Protein AF-A0A936JG83-F1 (afdb_monomer)

pLDDT: mean 91.82, std 13.06, range [32.91, 98.88]

Secondary structure (DSSP, 8-state):
--HHHHHHHHHHHHHHHHHHHSS------------GGGTGGGGTT-BPPPHHHHHHH-EEEEEEE-HHHH-SEEEEEEETTEEEEEESSTTEEEEEEEEEETTEEEEEEEEEESSSS-EEEEEEEE-GGGTHHHHHTT---SS-EEEEEE--SSS---EEEEEEEEEPPP----GGGTT--EEEEGGGT--GGGT-SS-TT-HHHHHHGGGGT-SEEEEEEEE-TT--EEE-SSSEE-TTTEE-TT--EEGGGS-HHHHHHH-EETTSPPPPBHHHHHHHHHHH----EEEEEE--GGGHHHHHHHHHHHHHHHHHHHHTTSS---EEEEEE-SHHHHHHHHHSTTGGGS-EEE-S-HHHHHHTT-SEE--BGGG---HHHHHHHHHTT-EEEEB----HHHHHHHHHH---SEEEES-HHHHHHHHHT--

Solvent-accessible surface area (backbone atoms only — not comparable to full-atom values): 22149 Å² total; per-residue (Å²): 133,55,76,68,56,54,52,53,52,50,53,52,51,50,51,53,51,51,51,53,64,69,60,65,64,77,68,73,77,71,70,80,67,55,56,45,72,77,45,48,67,78,53,66,87,42,43,83,64,57,74,71,29,54,59,70,65,37,17,32,25,39,36,79,36,46,36,94,68,34,27,62,39,35,33,35,43,70,40,87,71,30,44,20,36,22,27,67,27,74,51,22,33,28,50,23,46,54,22,28,46,91,55,27,37,34,33,32,28,34,35,36,29,57,84,52,93,54,50,9,25,31,39,37,35,23,41,40,93,30,23,26,48,36,25,77,70,67,37,83,49,96,55,44,38,40,39,41,21,32,41,48,42,87,54,84,42,74,48,57,33,31,36,34,65,73,46,72,54,47,77,55,91,38,79,95,52,73,31,56,69,40,32,22,8,30,33,14,41,23,50,52,90,50,53,55,92,41,29,50,37,25,60,65,19,45,57,43,18,43,55,38,50,17,40,20,30,28,39,29,36,37,47,22,54,77,63,51,52,26,35,44,79,65,66,46,53,47,80,77,55,32,49,43,101,83,65,72,49,47,50,47,76,35,40,62,71,52,48,67,73,63,38,24,28,61,66,69,44,60,74,33,40,48,65,57,40,52,49,42,46,65,76,61,47,86,48,34,35,38,38,38,41,52,75,48,50,88,46,45,70,60,47,52,57,51,49,52,55,52,47,53,51,40,50,56,36,31,78,69,72,74,45,70,74,58,46,65,22,49,33,26,73,45,71,63,34,40,51,48,43,64,68,39,90,62,33,84,82,49,55,24,32,20,37,78,44,70,70,56,15,58,74,53,64,25,50,21,38,35,42,54,50,92,75,53,73,51,58,67,61,50,52,54,40,43,75,71,76,30,45,32,35,35,29,79,53,64,52,67,69,59,45,52,46,46,68,74,76,31,84,59,42,26,43,31,11,52,44,23,42,50,52,38,30,62,56,35,71,47,130

Mean predicted aligned error: 6.53 Å

Radius of gyration: 24.23 Å; Cα contacts (8 Å, |Δi|>4): 981; chains: 1; bounding box: 72×71×59 Å

Nearest PDB structures (foldseek):
  3l12-assembly1_A  TM=7.143E-01  e=7.482E-14  Ruegeria pomeroyi
  7wwc-assembly1_A  TM=7.602E-01  e=5.678E-12  Pedobacter sp.
  1zcc-assembly1_D  TM=7.460E-01  e=8.273E-10  Agrobacterium fabrum str. C58
  1zcc-assembly1_C  TM=7.412E-01  e=2.709E-09  Agrobacterium fabrum str. C58
  1zcc-assembly1_B  TM=7.829E-01  e=7.878E-09  Agrobacterium fabrum str. C58

Sequence (431 aa):
MTINQLRSCIFILTILLISWQLGACNSELRIIVPNTEIVAPALKGTSAIPNISRKLIEGVYAVQQGKARFGDTVILKHDRESLSIFCQKNSTYMVLRSGMKDSSILYAGYWRNAQSPQTGLCTLEIRNKDGAGDILQTIRPQTLTIRGAVGGSEVQPNEPLILEYVRPLFERKRERTDGKFWIIAHRGGGRNSDRLPFSENSTELIKFAGKLGANGVEIDIRLTKDGIPVLYHDENLNSRLVDGEYMVGAIGNYTFAQLQVLCRLKNGERIPTLDDALRTIVDSTNLTSVWLDIKEPAAIEKIIAMQKTYIERAQLLQAAGKRDTLEIFSGLATDEIYQAFVAHPEHLQIPSICELSISQTQKANSKVFAPRWTLGSLQNEVNSLHSENRRAFVWTLDQPEFIVQFLNEGNYDGILTNYPTVVAYNYYIRR

Foldseek 3Di:
DDPVVVVVVVVVVVVVVVVVVVVPPVPVVALDAFPQVQVVVQCPPFAQQDPLLQLLVFAKKAKPFPCVPFNGIWTWDDWRQWIKIFGPPQRKIWIWGWGDDDLKIKTWGKMDRQQDSFIWIWIKMWHNVQCSNQSSVSHNDPWHKIWTFIDHRHHDGDRIIIITHDGHFDFADDPLQNSAFFLEEEQLAAALVSSDLDHRVFLVSVLCNVSLVGQHYEFEWDAALVGFIWTDDDQWDDPRFKDAPPGIGGNNVHDLVCQQPRIATPNRHGGGTPLSNLCSCQQRGQRAEYEYHYPDLSCQVVCQVSQVVSQVSSVVCVVVVNYDHHAYAYEAEDPSNLVSLQPDPCQCVHEHEYADDLVSCVSSVHQEYEYECVVPQCAVSQVVCVVVSHAYEYDDDEDLVVLLVCLVPHPHRYHYYSNSSSNSGSNGPDD

Structure (mmCIF, N/CA/C/O backbone):
data_AF-A0A936JG83-F1
#
_entry.id   AF-A0A936JG83-F1
#
loop_
_atom_site.group_PDB
_atom_site.id
_atom_site.type_symbol
_atom_site.label_atom_id
_atom_site.label_alt_id
_atom_site.label_comp_id
_atom_site.label_asym_id
_atom_site.label_entity_id
_atom_site.label_seq_id
_atom_site.pdbx_PDB_ins_code
_atom_site.Cartn_x
_atom_site.Cartn_y
_atom_site.Cartn_z
_atom_site.occupancy
_atom_site.B_iso_or_equiv
_atom_site.auth_seq_id
_atom_site.auth_comp_id
_atom_site.auth_asym_id
_atom_site.auth_atom_id
_atom_site.pdbx_PDB_model_num
ATOM 1 N N . MET A 1 1 ? 38.884 51.590 17.865 1.00 53.59 1 MET A N 1
ATOM 2 C CA . MET A 1 1 ? 39.107 50.135 17.999 1.00 53.59 1 MET A CA 1
ATOM 3 C C . MET A 1 1 ? 40.436 49.824 17.327 1.00 53.59 1 MET A C 1
ATOM 5 O O . MET A 1 1 ? 40.598 50.167 16.162 1.00 53.59 1 MET A O 1
ATOM 9 N N . THR A 1 2 ? 41.435 49.342 18.066 1.00 62.59 2 THR A N 1
ATOM 10 C CA . THR A 1 2 ? 42.789 49.116 17.520 1.00 62.59 2 THR A CA 1
ATOM 11 C C . THR A 1 2 ? 42.801 47.894 16.593 1.00 62.59 2 THR A C 1
ATOM 13 O O . THR A 1 2 ? 41.982 46.990 16.753 1.00 62.59 2 THR A O 1
ATOM 16 N N . ILE A 1 3 ? 43.733 47.826 15.634 1.00 62.44 3 ILE A N 1
ATOM 17 C CA . ILE A 1 3 ? 43.877 46.687 14.696 1.00 62.44 3 ILE A CA 1
ATOM 18 C C . ILE A 1 3 ? 43.966 45.335 15.440 1.00 62.44 3 ILE A C 1
ATOM 20 O O . ILE A 1 3 ? 43.459 44.320 14.963 1.00 62.44 3 ILE A O 1
ATOM 24 N N . ASN A 1 4 ? 44.515 45.333 16.659 1.00 57.34 4 ASN A N 1
ATOM 25 C CA . ASN A 1 4 ? 44.577 44.151 17.520 1.00 57.34 4 ASN A CA 1
ATOM 26 C C . ASN A 1 4 ? 43.213 43.742 18.113 1.00 57.34 4 ASN A C 1
ATOM 28 O O . ASN A 1 4 ? 42.962 42.551 18.267 1.00 57.34 4 ASN A O 1
ATOM 32 N N . GLN A 1 5 ? 42.298 44.682 18.377 1.00 51.31 5 GLN A N 1
ATOM 33 C CA . GLN A 1 5 ? 40.933 44.363 18.826 1.00 51.31 5 GLN A CA 1
ATOM 34 C C . GLN A 1 5 ? 40.072 43.767 17.701 1.00 51.31 5 GLN A C 1
ATOM 36 O O . GLN A 1 5 ? 39.230 42.910 17.969 1.00 51.31 5 GLN A O 1
ATOM 41 N N . LEU A 1 6 ? 40.312 44.163 16.444 1.00 51.72 6 LEU A N 1
ATOM 42 C CA . LEU A 1 6 ? 39.628 43.583 15.282 1.00 51.72 6 LEU A CA 1
ATOM 43 C C . LEU A 1 6 ? 40.066 42.130 15.033 1.00 51.72 6 LEU A C 1
ATOM 45 O O . LEU A 1 6 ? 39.228 41.273 14.764 1.00 51.72 6 LEU A O 1
ATOM 49 N N . ARG A 1 7 ? 41.366 41.832 15.185 1.00 54.69 7 ARG A N 1
ATOM 50 C CA . ARG A 1 7 ? 41.908 40.468 15.036 1.00 54.69 7 ARG A CA 1
ATOM 51 C C . ARG A 1 7 ? 41.376 39.506 16.098 1.00 54.69 7 ARG A C 1
ATOM 53 O O . ARG A 1 7 ? 41.006 38.391 15.745 1.00 54.69 7 ARG A O 1
ATOM 60 N N . SER A 1 8 ? 41.255 39.941 17.353 1.00 53.59 8 SER A N 1
ATOM 61 C CA . SER A 1 8 ? 40.660 39.113 18.412 1.00 53.59 8 SER A CA 1
ATOM 62 C C . SER A 1 8 ? 39.158 38.886 18.217 1.00 53.59 8 SER A C 1
ATOM 64 O O . SER A 1 8 ? 38.685 37.780 18.462 1.00 53.59 8 SER A O 1
ATOM 66 N N . CYS A 1 9 ? 38.407 39.876 17.715 1.00 53.09 9 CYS A N 1
ATOM 67 C CA . CYS A 1 9 ? 36.986 39.686 17.395 1.00 53.09 9 CYS A CA 1
ATOM 68 C C . CYS A 1 9 ? 36.783 38.715 16.226 1.00 53.09 9 CYS A C 1
ATOM 70 O O . CYS A 1 9 ? 35.913 37.854 16.306 1.00 53.09 9 CYS A O 1
ATOM 72 N N . ILE A 1 10 ? 37.608 38.804 15.175 1.00 56.84 10 ILE A N 1
ATOM 73 C CA . ILE A 1 10 ? 37.551 37.880 14.034 1.00 56.84 10 ILE A CA 1
ATOM 74 C C . ILE A 1 10 ? 37.914 36.461 14.483 1.00 56.84 10 ILE A C 1
ATOM 76 O O . ILE A 1 10 ? 37.202 35.532 14.138 1.00 56.84 10 ILE A O 1
ATOM 80 N N . PHE A 1 11 ? 38.943 36.277 15.317 1.00 54.94 11 PHE A N 1
ATOM 81 C CA . PHE A 1 11 ? 39.332 34.947 15.802 1.00 54.94 11 PHE A CA 1
ATOM 82 C C . PHE A 1 11 ? 38.249 34.294 16.682 1.00 54.94 11 PHE A C 1
ATOM 84 O O . PHE A 1 11 ? 37.985 33.100 16.553 1.00 54.94 11 PHE A O 1
ATOM 91 N N . ILE A 1 12 ? 37.564 35.080 17.522 1.00 55.00 12 ILE A N 1
ATOM 92 C CA . ILE A 1 12 ? 36.442 34.607 18.350 1.00 55.00 12 ILE A CA 1
ATOM 93 C C . ILE A 1 12 ? 35.213 34.278 17.484 1.00 55.00 12 ILE A C 1
ATOM 95 O O . ILE A 1 12 ? 34.578 33.250 17.712 1.00 55.00 12 ILE A O 1
ATOM 99 N N . LEU A 1 13 ? 34.912 35.081 16.455 1.00 51.62 13 LEU A N 1
ATOM 100 C CA . LEU A 1 13 ? 33.844 34.788 15.489 1.00 51.62 13 LEU A CA 1
ATOM 101 C C . LEU A 1 13 ? 34.139 33.532 14.661 1.00 51.62 13 LEU A C 1
ATOM 103 O O . LEU A 1 13 ? 33.230 32.736 14.449 1.00 51.62 13 LEU A O 1
ATOM 107 N N . THR A 1 14 ? 35.389 33.299 14.250 1.00 53.47 14 THR A N 1
ATOM 108 C CA . THR A 1 14 ? 35.771 32.085 13.511 1.00 53.47 14 THR A CA 1
ATOM 109 C C . THR A 1 14 ? 35.693 30.837 14.394 1.00 53.47 14 THR A C 1
ATOM 111 O O . THR A 1 14 ? 35.227 29.803 13.930 1.00 53.47 14 THR A O 1
ATOM 114 N N . ILE A 1 15 ? 36.056 30.920 15.681 1.00 52.28 15 ILE A N 1
ATOM 115 C CA . ILE A 1 15 ? 35.892 29.803 16.633 1.00 52.28 15 ILE A CA 1
ATOM 116 C C . ILE A 1 15 ? 34.407 29.535 16.936 1.00 52.28 15 ILE A C 1
ATOM 118 O O . ILE A 1 15 ? 34.018 28.375 17.053 1.00 52.28 15 ILE A O 1
ATOM 122 N N . LEU A 1 16 ? 33.562 30.571 17.003 1.00 45.69 16 LEU A N 1
ATOM 123 C CA . LEU A 1 16 ? 32.102 30.433 17.139 1.00 45.69 16 LEU A CA 1
ATOM 124 C C . LEU A 1 16 ? 31.430 29.864 15.876 1.00 45.69 16 LEU A C 1
ATOM 126 O O . LEU A 1 16 ? 30.492 29.081 15.984 1.00 45.69 16 LEU A O 1
ATOM 130 N N . LEU A 1 17 ? 31.929 30.196 14.682 1.00 44.66 17 LEU A N 1
ATOM 131 C CA . LEU A 1 17 ? 31.465 29.619 13.413 1.00 44.66 17 LEU A CA 1
ATOM 132 C C . LEU A 1 17 ? 31.920 28.162 13.235 1.00 44.66 17 LEU A C 1
ATOM 134 O O . LEU A 1 17 ? 31.141 27.340 12.760 1.00 44.66 17 LEU A O 1
ATOM 138 N N . ILE A 1 18 ? 33.135 27.814 13.670 1.00 44.34 18 ILE A N 1
ATOM 139 C CA . ILE A 1 18 ? 33.631 26.428 13.661 1.00 44.34 18 ILE A CA 1
ATOM 140 C C . ILE A 1 18 ? 32.909 25.583 14.725 1.00 44.34 18 ILE A C 1
ATOM 142 O O . ILE A 1 18 ? 32.588 24.425 14.464 1.00 44.34 18 ILE A O 1
ATOM 146 N N . SER A 1 19 ? 32.561 26.147 15.887 1.00 40.59 19 SER A N 1
ATOM 147 C CA . SER A 1 19 ? 31.765 25.436 16.900 1.00 40.59 19 SER A CA 1
ATOM 148 C C . SER A 1 19 ? 30.282 25.304 16.526 1.00 40.59 19 SER A C 1
ATOM 150 O O . SER A 1 19 ? 29.659 24.314 16.902 1.00 40.59 19 SER A O 1
ATOM 152 N N . TRP A 1 20 ? 29.730 26.210 15.709 1.00 35.38 20 TRP A N 1
ATOM 153 C CA . TRP A 1 20 ? 28.420 26.020 15.068 1.00 35.38 20 TRP A CA 1
ATOM 154 C C . TRP A 1 20 ? 28.446 24.979 13.939 1.00 35.38 20 TRP A C 1
ATOM 156 O O . TRP A 1 20 ? 27.469 24.251 13.775 1.00 35.38 20 TRP A O 1
ATOM 166 N N . GLN A 1 21 ? 29.556 24.832 13.206 1.00 35.91 21 GLN A N 1
ATOM 167 C CA . GLN A 1 21 ? 29.695 23.770 12.198 1.00 35.91 21 GLN A CA 1
ATOM 168 C C . GLN A 1 21 ? 29.988 22.384 12.793 1.00 35.91 21 GLN A C 1
ATOM 170 O O . GLN A 1 21 ? 29.623 21.381 12.187 1.00 35.91 21 GLN A O 1
ATOM 175 N N . LEU A 1 22 ? 30.558 22.308 13.999 1.00 37.19 22 LEU A N 1
ATOM 176 C CA . LEU A 1 22 ? 30.713 21.054 14.754 1.00 37.19 22 LEU A CA 1
ATOM 177 C C . LEU A 1 22 ? 29.496 20.730 15.646 1.00 37.19 22 LEU A C 1
ATOM 179 O O . LEU A 1 22 ? 29.412 19.640 16.205 1.00 37.19 22 LEU A O 1
ATOM 183 N N . GLY A 1 23 ? 28.544 21.665 15.758 1.00 32.91 23 GLY A N 1
ATOM 184 C CA . GLY A 1 23 ? 27.269 21.523 16.468 1.00 32.91 23 GLY A CA 1
ATOM 185 C C . GLY A 1 23 ? 26.087 21.120 15.581 1.00 32.91 23 GLY A C 1
ATOM 186 O O . GLY A 1 23 ? 25.013 20.830 16.106 1.00 32.91 23 GLY A O 1
ATOM 187 N N . ALA A 1 24 ? 26.274 21.012 14.260 1.00 34.28 24 ALA A N 1
ATOM 188 C CA . ALA A 1 24 ? 25.393 20.228 13.397 1.00 34.28 24 ALA A CA 1
ATOM 189 C C . ALA A 1 24 ? 25.704 18.741 13.604 1.00 34.28 24 ALA A C 1
ATOM 191 O O . ALA A 1 24 ? 26.096 18.015 12.692 1.00 34.28 24 ALA A O 1
ATOM 192 N N . CYS A 1 25 ? 25.555 18.292 14.851 1.00 34.84 25 CYS A N 1
ATOM 193 C CA . CYS A 1 25 ? 25.372 16.891 15.136 1.00 34.84 25 CYS A CA 1
ATOM 194 C C . CYS A 1 25 ? 24.122 16.517 14.342 1.00 34.84 25 CYS A C 1
ATOM 196 O O . CYS A 1 25 ? 23.007 16.904 14.697 1.00 34.84 25 CYS A O 1
ATOM 198 N N . ASN A 1 26 ? 24.335 15.854 13.206 1.00 39.53 26 ASN A N 1
ATOM 199 C CA . ASN A 1 26 ? 23.333 15.066 12.523 1.00 39.53 26 ASN A CA 1
ATOM 200 C C . ASN A 1 26 ? 22.934 14.019 13.562 1.00 39.53 26 ASN A C 1
ATOM 202 O O . ASN A 1 26 ? 23.473 12.917 13.593 1.00 39.53 26 ASN A O 1
ATOM 206 N N . SER A 1 27 ? 22.077 14.398 14.512 1.00 39.75 27 SER A N 1
ATOM 207 C CA . SER A 1 27 ? 21.395 13.435 15.340 1.00 39.75 27 SER A CA 1
ATOM 208 C C . SER A 1 27 ? 20.646 12.613 14.317 1.00 39.75 27 SER A C 1
ATOM 210 O O . SER A 1 27 ? 19.670 13.097 13.736 1.00 39.75 27 SER A O 1
ATOM 212 N N . GLU A 1 28 ? 21.168 11.432 14.008 1.00 48.84 28 GLU A N 1
ATOM 213 C CA . GLU A 1 28 ? 20.408 10.390 13.360 1.00 48.84 28 GLU A CA 1
ATOM 214 C C . GLU A 1 28 ? 19.133 10.297 14.189 1.00 48.84 28 GLU A C 1
ATOM 216 O O . GLU A 1 28 ? 19.143 9.829 15.329 1.00 48.84 28 GLU A O 1
ATOM 221 N N . LEU A 1 29 ? 18.065 10.929 13.697 1.00 52.66 29 LEU A N 1
ATOM 222 C CA . LEU A 1 29 ? 16.796 11.012 14.395 1.00 52.66 29 LEU A CA 1
ATOM 223 C C . LEU A 1 29 ? 16.258 9.593 14.388 1.00 52.66 29 LEU A C 1
ATOM 225 O O . LEU A 1 29 ? 15.604 9.173 13.434 1.00 52.66 29 LEU A O 1
ATOM 229 N N . ARG A 1 30 ? 16.633 8.854 15.434 1.00 57.94 30 ARG A N 1
ATOM 230 C CA . ARG A 1 30 ? 16.362 7.437 15.607 1.00 57.94 30 ARG A CA 1
ATOM 231 C C . ARG A 1 30 ? 14.874 7.226 15.390 1.00 57.94 30 ARG A C 1
ATOM 233 O O . ARG A 1 30 ? 14.048 7.893 16.016 1.00 57.94 30 ARG A O 1
ATOM 240 N N . ILE A 1 31 ? 14.529 6.329 14.472 1.00 65.31 31 ILE A N 1
ATOM 241 C CA . ILE A 1 31 ? 13.140 5.935 14.272 1.00 65.31 31 ILE A CA 1
ATOM 242 C C . ILE A 1 31 ? 12.700 5.268 15.574 1.00 65.31 31 ILE A C 1
ATOM 244 O O . ILE A 1 31 ? 13.113 4.154 15.883 1.00 65.31 31 ILE A O 1
ATOM 248 N N . ILE A 1 32 ? 11.885 5.964 16.364 1.00 70.44 32 ILE A N 1
ATOM 249 C CA . ILE A 1 32 ? 11.224 5.346 17.508 1.00 70.44 32 ILE A CA 1
ATOM 250 C C . ILE A 1 32 ? 10.080 4.525 16.920 1.00 70.44 32 ILE A C 1
ATOM 252 O O . ILE A 1 32 ? 9.098 5.072 16.407 1.00 70.44 32 ILE A O 1
ATOM 256 N N . VAL A 1 33 ? 10.256 3.208 16.921 1.00 73.00 33 VAL A N 1
ATOM 257 C CA . VAL A 1 33 ? 9.170 2.246 16.742 1.00 73.00 33 VAL A CA 1
ATOM 258 C C . VAL A 1 33 ? 8.699 1.894 18.153 1.00 73.00 33 VAL A C 1
ATOM 260 O O . VAL A 1 33 ? 9.516 1.405 18.933 1.00 73.00 33 VAL A O 1
ATOM 263 N N . PRO A 1 34 ? 7.437 2.175 18.525 1.00 81.44 34 PRO A N 1
ATOM 264 C CA . PRO A 1 34 ? 6.948 1.869 19.865 1.00 81.44 34 PRO A CA 1
ATOM 265 C C . PRO A 1 34 ? 7.149 0.399 20.220 1.00 81.44 34 PRO A C 1
ATOM 267 O O . PRO A 1 34 ? 6.882 -0.481 19.398 1.00 81.44 34 PRO A O 1
ATOM 270 N N . ASN A 1 35 ? 7.581 0.128 21.453 1.00 82.38 35 ASN A N 1
ATOM 271 C CA . ASN A 1 35 ? 7.774 -1.235 21.924 1.00 82.38 35 ASN A CA 1
ATOM 272 C C . ASN A 1 35 ? 6.417 -1.907 22.187 1.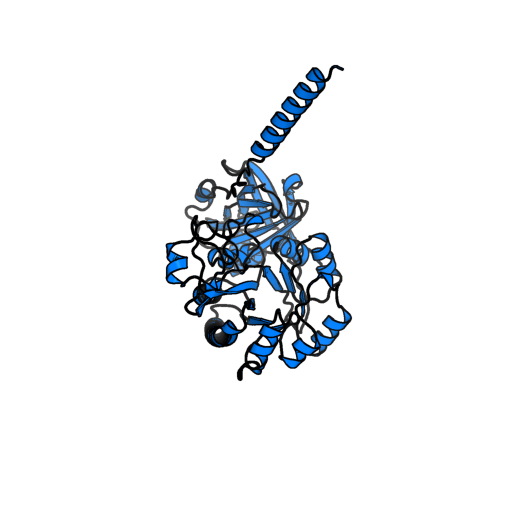00 82.38 35 ASN A C 1
ATOM 274 O O . ASN A 1 35 ? 5.863 -1.845 23.287 1.00 82.38 35 ASN A O 1
ATOM 278 N N . THR A 1 36 ? 5.868 -2.563 21.164 1.00 88.69 36 THR A N 1
ATOM 279 C CA . THR A 1 36 ? 4.553 -3.207 21.255 1.00 88.69 36 THR A CA 1
ATOM 280 C C . THR A 1 36 ? 4.513 -4.396 22.214 1.00 88.69 36 THR A C 1
ATOM 282 O O . THR A 1 36 ? 3.417 -4.814 22.583 1.00 88.69 36 THR A O 1
ATOM 285 N N . GLU A 1 37 ? 5.657 -4.912 22.679 1.00 90.56 37 GLU A N 1
ATOM 286 C CA . GLU A 1 37 ? 5.696 -5.975 23.696 1.00 90.56 37 GLU A CA 1
ATOM 287 C C . GLU A 1 37 ? 5.104 -5.522 25.034 1.00 90.56 37 GLU A C 1
ATOM 289 O O . GLU A 1 37 ? 4.564 -6.335 25.780 1.00 90.56 37 GLU A O 1
ATOM 294 N N . ILE A 1 38 ? 5.107 -4.215 25.313 1.00 92.56 38 ILE A N 1
ATOM 295 C CA . ILE A 1 38 ? 4.473 -3.647 26.508 1.00 92.56 38 ILE A CA 1
ATOM 296 C C . ILE A 1 38 ? 2.961 -3.910 26.492 1.00 92.56 38 ILE A C 1
ATOM 298 O O . ILE A 1 38 ? 2.376 -4.252 27.518 1.00 92.56 38 ILE A O 1
ATOM 302 N N . VAL A 1 39 ? 2.316 -3.794 25.330 1.00 94.31 39 VAL A N 1
ATOM 303 C CA . VAL A 1 39 ? 0.861 -3.986 25.183 1.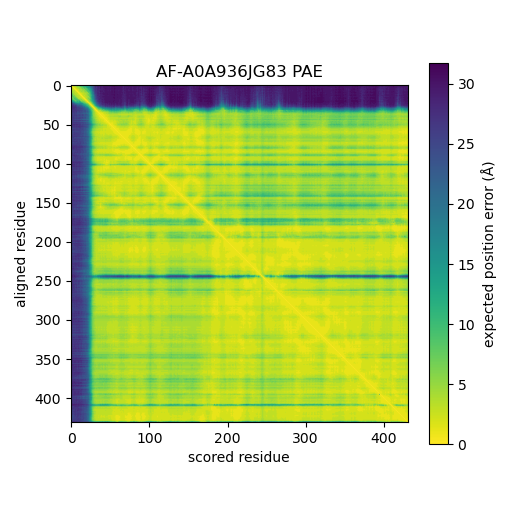00 94.31 39 VAL A CA 1
ATOM 304 C C . VAL A 1 39 ? 0.480 -5.383 24.690 1.00 94.31 39 VAL A C 1
ATOM 306 O O . VAL A 1 39 ? -0.693 -5.749 24.749 1.00 94.31 39 VAL A O 1
ATOM 309 N N . ALA A 1 40 ? 1.443 -6.203 24.262 1.00 92.06 40 ALA A N 1
ATOM 310 C CA . ALA A 1 40 ? 1.209 -7.573 23.806 1.00 92.06 40 ALA A CA 1
ATOM 311 C C . ALA A 1 40 ? 0.442 -8.463 24.814 1.00 92.06 40 ALA A C 1
ATOM 313 O O . ALA A 1 40 ? -0.421 -9.228 24.367 1.00 92.06 40 ALA A O 1
ATOM 314 N N . PRO A 1 41 ? 0.645 -8.357 26.150 1.00 95.44 41 PRO A N 1
ATOM 315 C CA . PRO A 1 41 ? -0.134 -9.116 27.128 1.00 95.44 41 PRO A CA 1
ATOM 316 C C . PRO A 1 41 ? -1.651 -8.909 27.034 1.00 95.44 41 PRO A C 1
ATOM 318 O O . PRO A 1 41 ? -2.393 -9.824 27.389 1.00 95.44 41 PRO A O 1
ATOM 321 N N . ALA A 1 42 ? -2.120 -7.768 26.512 1.00 93.25 42 ALA A N 1
ATOM 322 C CA . ALA A 1 42 ? -3.547 -7.498 26.322 1.00 93.25 42 ALA A CA 1
ATOM 323 C C . ALA A 1 42 ? -4.219 -8.482 25.347 1.00 93.25 42 ALA A C 1
ATOM 325 O O . ALA A 1 42 ? -5.423 -8.700 25.427 1.00 93.25 42 ALA A O 1
ATOM 326 N N . LEU A 1 43 ? -3.447 -9.110 24.453 1.00 95.44 43 LEU A N 1
ATOM 327 C CA . LEU A 1 43 ? -3.946 -10.093 23.487 1.00 95.44 43 LEU A CA 1
ATOM 328 C C . LEU A 1 43 ? -3.646 -11.544 23.894 1.00 95.44 43 LEU A C 1
ATOM 330 O O . LEU A 1 43 ? -3.952 -12.476 23.145 1.00 95.44 43 LEU A O 1
ATOM 334 N N . LYS A 1 44 ? -3.054 -11.776 25.072 1.00 95.56 44 LYS A N 1
ATOM 335 C CA . LYS A 1 44 ? -2.697 -13.126 25.521 1.00 95.56 44 LYS A CA 1
ATOM 336 C C . LYS A 1 44 ? -3.954 -13.979 25.738 1.00 95.56 44 LYS A C 1
ATOM 338 O O . LYS A 1 44 ? -4.840 -13.626 26.517 1.00 95.56 44 LYS A O 1
ATOM 343 N N . GLY A 1 45 ? -3.994 -15.138 25.080 1.00 95.25 45 GLY A N 1
ATOM 344 C CA . GLY A 1 45 ? -5.123 -16.072 25.148 1.00 95.25 45 GLY A CA 1
ATOM 345 C C . GLY A 1 45 ? -6.336 -15.657 24.310 1.00 95.25 45 GLY A C 1
ATOM 346 O O . GLY A 1 45 ? -7.422 -16.182 24.533 1.00 95.25 45 GLY A O 1
ATOM 347 N N . THR A 1 46 ? -6.172 -14.712 23.381 1.00 96.38 46 THR A N 1
ATOM 348 C CA . THR A 1 46 ? -7.206 -14.391 22.389 1.00 96.38 46 THR A CA 1
ATOM 349 C C . THR A 1 46 ? -7.207 -15.398 21.238 1.00 96.38 46 THR A C 1
ATOM 351 O O . THR A 1 46 ? -6.196 -16.039 20.948 1.00 96.38 46 THR A O 1
ATOM 354 N N . SER A 1 47 ? -8.353 -15.525 20.575 1.00 95.00 47 SER A N 1
ATOM 355 C CA . SER A 1 47 ? -8.525 -16.257 19.315 1.00 95.00 47 SER A CA 1
ATOM 356 C C . SER A 1 47 ? -8.734 -15.287 18.148 1.00 95.00 47 SER A C 1
ATOM 358 O O . SER A 1 47 ? -9.041 -14.111 18.355 1.00 95.00 47 SER A O 1
ATOM 360 N N . ALA A 1 48 ? -8.578 -15.764 16.912 1.00 93.75 48 ALA A N 1
ATOM 361 C CA . ALA A 1 48 ? -8.805 -14.944 15.724 1.00 93.75 48 ALA A CA 1
ATOM 362 C C . ALA A 1 48 ? -10.285 -14.543 15.592 1.00 93.75 48 ALA A C 1
ATOM 364 O O . ALA A 1 48 ? -11.182 -15.358 15.799 1.00 93.75 48 ALA A O 1
ATOM 365 N N . ILE A 1 49 ? -10.537 -13.292 15.209 1.00 92.44 49 ILE A N 1
ATOM 366 C CA . ILE A 1 49 ? -11.889 -12.785 14.924 1.00 92.44 49 ILE A CA 1
ATOM 367 C C . ILE A 1 49 ? -12.302 -13.282 13.532 1.00 92.44 49 ILE A C 1
ATOM 369 O O . ILE A 1 49 ? -11.498 -13.134 12.622 1.00 92.44 49 ILE A O 1
ATOM 373 N N . PRO A 1 50 ? -13.511 -13.795 13.270 1.00 89.31 50 PRO A N 1
ATOM 374 C CA . PRO A 1 50 ? -13.907 -14.174 11.908 1.00 89.31 50 PRO A CA 1
ATOM 375 C C . PRO A 1 50 ? -13.801 -13.013 10.894 1.00 89.31 50 PRO A C 1
ATOM 377 O O . PRO A 1 50 ? -14.122 -11.868 11.217 1.00 89.31 50 PRO A O 1
ATOM 380 N N . ASN A 1 51 ? -13.397 -13.288 9.645 1.00 85.56 51 ASN A N 1
ATOM 381 C CA . ASN A 1 51 ? -13.208 -12.249 8.613 1.00 85.56 51 ASN A CA 1
ATOM 382 C C . ASN A 1 51 ? -14.471 -11.404 8.363 1.00 85.56 51 ASN A C 1
ATOM 384 O O . ASN A 1 51 ? -14.384 -10.182 8.249 1.00 85.56 51 ASN A O 1
ATOM 388 N N . ILE A 1 52 ? -15.645 -12.043 8.312 1.00 88.50 52 ILE A N 1
ATOM 389 C CA . ILE A 1 52 ? -16.935 -11.364 8.102 1.00 88.50 52 ILE A CA 1
ATOM 390 C C . ILE A 1 52 ? -17.228 -10.400 9.261 1.00 88.50 52 ILE A C 1
ATOM 392 O O . ILE A 1 52 ? -17.628 -9.260 9.034 1.00 88.50 52 ILE A O 1
ATOM 396 N N . SER A 1 53 ? -16.938 -10.808 10.499 1.00 92.94 53 SER A N 1
ATOM 397 C CA . SER A 1 53 ? -17.110 -9.970 11.690 1.00 92.94 53 SER A CA 1
ATOM 398 C C . SER A 1 53 ? -16.237 -8.712 11.649 1.00 92.94 53 SER A C 1
ATOM 400 O O . SER A 1 53 ? -16.701 -7.632 12.008 1.00 92.94 53 SER A O 1
ATOM 402 N N . ARG A 1 54 ? -14.999 -8.796 11.142 1.00 93.25 54 ARG A N 1
ATOM 403 C CA . ARG A 1 54 ? -14.102 -7.626 11.024 1.00 93.25 54 ARG A CA 1
ATOM 404 C C . ARG A 1 54 ? -14.670 -6.536 10.117 1.00 93.25 54 ARG A C 1
ATOM 406 O O . ARG A 1 54 ? -14.496 -5.351 10.401 1.00 93.25 54 ARG A O 1
ATOM 413 N N . LYS A 1 55 ? -15.389 -6.914 9.054 1.00 92.00 55 LYS A N 1
ATOM 414 C CA . LYS A 1 55 ? -16.018 -5.957 8.128 1.00 92.00 55 LYS A CA 1
ATOM 415 C C . LYS A 1 55 ? -17.111 -5.122 8.788 1.00 92.00 55 LYS A C 1
ATOM 417 O O . LYS A 1 55 ? -17.270 -3.959 8.435 1.00 92.00 55 LYS A O 1
ATOM 422 N N . LEU A 1 56 ? -17.796 -5.660 9.797 1.00 95.62 56 LEU A N 1
ATOM 423 C CA . LEU A 1 56 ? -18.811 -4.921 10.556 1.00 95.62 56 LEU A CA 1
ATOM 424 C C . LEU A 1 56 ? -18.212 -3.791 11.411 1.00 95.62 56 LEU A C 1
ATOM 426 O O . LEU A 1 56 ? -18.928 -2.868 11.793 1.00 95.62 56 LEU A O 1
ATOM 430 N N . ILE A 1 57 ? -16.903 -3.826 11.665 1.00 96.81 57 ILE A N 1
ATOM 431 C CA . ILE A 1 57 ? -16.175 -2.825 12.455 1.00 96.81 57 ILE A CA 1
ATOM 432 C C . ILE A 1 57 ? -15.649 -1.690 11.563 1.00 96.81 57 ILE A C 1
ATOM 434 O O . ILE A 1 57 ? -15.421 -0.585 12.053 1.00 96.81 57 ILE A O 1
ATOM 438 N N . GLU A 1 58 ? -15.472 -1.917 10.257 1.00 97.25 58 GLU A N 1
ATOM 439 C CA . GLU A 1 58 ? -15.025 -0.864 9.338 1.00 97.25 58 GLU A CA 1
ATOM 440 C C . GLU A 1 58 ? -16.055 0.278 9.262 1.00 97.25 58 GLU A C 1
ATOM 442 O O . GLU A 1 58 ? -17.271 0.056 9.266 1.00 97.25 58 GLU A O 1
ATOM 447 N N . GLY A 1 59 ? -15.575 1.522 9.200 1.00 97.75 59 GLY A N 1
ATOM 448 C CA . GLY A 1 59 ? -16.456 2.685 9.129 1.00 97.75 59 GLY A CA 1
ATOM 449 C C . GLY A 1 59 ? -15.836 3.998 9.575 1.00 97.75 59 GLY A C 1
ATOM 450 O O . GLY A 1 59 ? -14.652 4.089 9.897 1.00 97.75 59 GLY A O 1
ATOM 451 N N . VAL A 1 60 ? -16.683 5.021 9.596 1.00 98.62 60 VAL A N 1
ATOM 452 C CA . VAL A 1 60 ? -16.377 6.343 10.140 1.00 98.62 60 VAL A CA 1
ATOM 453 C C . VAL A 1 60 ? -16.823 6.391 11.593 1.00 98.62 60 VAL A C 1
ATOM 455 O O . VAL A 1 60 ? -17.958 6.022 11.898 1.00 98.62 60 VAL A O 1
ATOM 458 N N . TYR A 1 61 ? -15.948 6.881 12.467 1.00 98.75 61 TYR A N 1
ATOM 459 C CA . TYR A 1 61 ? -16.211 7.010 13.895 1.00 98.75 61 TYR A CA 1
ATOM 460 C C . TYR A 1 61 ? -15.998 8.449 14.359 1.00 98.75 61 TYR A C 1
ATOM 462 O O . TYR A 1 61 ? -15.073 9.126 13.906 1.00 98.75 61 TYR A O 1
ATOM 470 N N . ALA A 1 62 ? -16.835 8.897 15.290 1.00 98.69 62 ALA A N 1
ATOM 471 C CA . ALA A 1 62 ? -16.639 10.126 16.042 1.00 98.69 62 ALA A CA 1
ATOM 472 C C . ALA A 1 62 ? -15.724 9.854 17.241 1.00 98.69 62 ALA A C 1
ATOM 474 O O . ALA A 1 62 ? -15.861 8.835 17.921 1.00 98.69 62 ALA A O 1
ATOM 475 N N . VAL A 1 63 ? -14.801 10.770 17.518 1.00 98.75 63 VAL A N 1
ATOM 476 C CA . VAL A 1 63 ? -13.911 10.706 18.681 1.00 98.75 63 VAL A CA 1
ATOM 477 C C . VAL A 1 63 ? -14.589 11.416 19.848 1.00 98.75 63 VAL A C 1
ATOM 479 O O . VAL A 1 63 ? -14.673 12.638 19.857 1.00 98.75 63 VAL A O 1
ATOM 482 N N . GLN A 1 64 ? -15.062 10.682 20.852 1.00 98.56 64 GLN A N 1
ATOM 483 C CA . GLN A 1 64 ? -15.684 11.278 22.043 1.00 98.56 64 GLN A CA 1
ATOM 484 C C . GLN A 1 64 ? -14.648 11.693 23.094 1.00 98.56 64 GLN A C 1
ATOM 486 O O . GLN A 1 64 ? -14.803 12.713 23.763 1.00 98.56 64 GLN A O 1
ATOM 491 N N . GLN A 1 65 ? -13.555 10.935 23.213 1.00 98.44 65 GLN A N 1
ATOM 492 C CA . GLN A 1 65 ? -12.400 11.264 24.058 1.00 98.44 65 GLN A CA 1
ATOM 493 C C . GLN A 1 65 ? -11.113 11.056 23.258 1.00 98.44 65 GLN A C 1
ATOM 495 O O . GLN A 1 65 ? -11.029 10.103 22.492 1.00 98.44 65 GLN A O 1
ATOM 500 N N . GLY A 1 66 ? -10.134 11.957 23.402 1.00 97.12 66 GLY A N 1
ATOM 501 C CA . GLY A 1 66 ? -8.889 11.951 22.612 1.00 97.12 66 GLY A CA 1
ATOM 502 C C . GLY A 1 66 ? -8.853 12.939 21.432 1.00 97.12 66 GLY A C 1
ATOM 503 O O . GLY A 1 66 ? -7.872 12.971 20.685 1.00 97.12 66 GLY A O 1
ATOM 504 N N . LYS A 1 67 ? -9.877 13.797 21.282 1.00 97.38 67 LYS A N 1
ATOM 505 C CA . LYS A 1 67 ? -10.005 14.777 20.180 1.00 97.38 67 LYS A CA 1
ATOM 506 C C . LYS A 1 67 ? -8.783 15.670 19.988 1.00 97.38 67 LYS A C 1
ATOM 508 O O . LYS A 1 67 ? -8.377 15.945 18.861 1.00 97.38 67 LYS A O 1
ATOM 513 N N . ALA A 1 68 ? -8.162 16.099 21.089 1.00 94.94 68 ALA A N 1
ATOM 514 C CA . ALA A 1 68 ? -6.981 16.958 21.048 1.00 94.94 68 ALA A CA 1
ATOM 515 C C . ALA A 1 68 ? -5.841 16.344 20.214 1.00 94.94 68 ALA A C 1
ATOM 517 O O . ALA A 1 68 ? -5.120 17.080 19.533 1.00 94.94 68 ALA A O 1
ATOM 518 N N . ARG A 1 69 ? -5.719 15.010 20.230 1.00 94.25 69 ARG A N 1
ATOM 519 C CA . ARG A 1 69 ? -4.680 14.251 19.530 1.00 94.25 69 ARG A CA 1
ATOM 520 C C . ARG A 1 69 ? -5.122 13.800 18.138 1.00 94.25 69 ARG A C 1
ATOM 522 O O . ARG A 1 69 ? -4.350 13.945 17.198 1.00 94.25 69 ARG A O 1
ATOM 529 N N . PHE A 1 70 ? -6.346 13.291 17.998 1.00 97.25 70 PHE A N 1
ATOM 530 C CA . PHE A 1 70 ? -6.770 12.579 16.782 1.00 97.25 70 PHE A CA 1
ATOM 531 C C . PHE A 1 70 ? -7.765 13.343 15.897 1.00 97.25 70 PHE A C 1
ATOM 533 O O . PHE A 1 70 ? -7.977 12.954 14.750 1.00 97.25 70 PHE A O 1
ATOM 540 N N . GLY A 1 71 ? -8.303 14.467 16.374 1.00 97.62 71 GLY A N 1
ATOM 541 C CA . GLY A 1 71 ? -9.377 15.207 15.709 1.00 97.62 71 GLY A CA 1
ATOM 542 C C . GLY A 1 71 ? -10.761 14.675 16.077 1.00 97.62 71 GLY A C 1
ATOM 543 O O . GLY A 1 71 ? -10.895 13.857 16.984 1.00 97.62 71 GLY A O 1
ATOM 544 N N . ASP A 1 72 ? -11.795 15.173 15.405 1.00 98.38 72 ASP A N 1
ATOM 545 C CA . ASP A 1 72 ? -13.191 14.845 15.708 1.00 98.38 72 ASP A CA 1
ATOM 546 C C . ASP A 1 72 ? -13.635 13.513 15.107 1.00 98.38 72 ASP A C 1
ATOM 548 O O . ASP A 1 72 ? -14.572 12.894 15.613 1.00 98.38 72 ASP A O 1
ATOM 552 N N . THR A 1 73 ? -12.979 13.067 14.034 1.00 98.31 73 THR A N 1
ATOM 553 C CA . THR A 1 73 ? -13.337 11.833 13.328 1.00 98.31 73 THR A CA 1
ATOM 554 C C . THR A 1 73 ? -12.126 10.973 12.995 1.00 98.31 73 THR A C 1
ATOM 556 O O . THR A 1 73 ? -11.006 11.460 12.816 1.00 98.31 73 THR A O 1
ATOM 559 N N . VAL A 1 74 ? -12.368 9.666 12.903 1.00 98.75 74 VAL A N 1
ATOM 560 C CA . VAL A 1 74 ? -11.388 8.671 12.464 1.00 98.75 74 VAL A CA 1
ATOM 561 C C . VAL A 1 74 ? -12.028 7.660 11.513 1.00 98.75 74 VAL A C 1
ATOM 563 O O . VAL A 1 74 ? -13.236 7.414 11.552 1.00 98.75 74 VAL A O 1
ATOM 566 N N . ILE A 1 75 ? -11.197 7.058 10.666 1.00 98.69 75 ILE A N 1
ATOM 567 C CA . ILE A 1 75 ? -11.563 5.998 9.728 1.00 98.69 75 ILE A CA 1
ATOM 568 C C . ILE A 1 75 ? -10.991 4.677 10.222 1.00 98.69 75 ILE A C 1
ATOM 570 O O . ILE A 1 75 ? -9.783 4.572 10.410 1.00 98.69 75 ILE A O 1
ATOM 574 N N . LEU A 1 76 ? -11.839 3.666 10.392 1.00 98.56 76 LEU A N 1
ATOM 575 C CA . LEU A 1 76 ? -11.433 2.319 10.783 1.00 98.56 76 LEU A CA 1
ATOM 576 C C . LEU A 1 76 ? -11.499 1.385 9.581 1.00 98.56 76 LEU A C 1
ATOM 578 O O . LEU A 1 76 ? -12.543 1.275 8.933 1.00 98.56 76 LEU A O 1
ATOM 582 N N . LYS A 1 77 ? -10.394 0.687 9.305 1.00 97.38 77 LYS A N 1
ATOM 583 C CA . LYS A 1 77 ? -10.298 -0.282 8.211 1.00 97.38 77 LYS A CA 1
ATOM 584 C C . LYS A 1 77 ? -9.456 -1.488 8.611 1.00 97.38 77 LYS A C 1
ATOM 586 O O . LYS A 1 77 ? -8.395 -1.318 9.203 1.00 97.38 77 LYS A O 1
ATOM 591 N N . HIS A 1 78 ? -9.896 -2.693 8.256 1.00 95.12 78 HIS A N 1
ATOM 592 C CA . HIS A 1 78 ? -9.106 -3.898 8.478 1.00 95.12 78 HIS A CA 1
ATOM 593 C C . HIS A 1 78 ? -8.219 -4.227 7.270 1.00 95.12 78 HIS A C 1
ATOM 595 O O . HIS A 1 78 ? -8.672 -4.200 6.124 1.00 95.12 78 HIS A O 1
ATOM 601 N N . ASP A 1 79 ? -6.975 -4.612 7.554 1.00 92.06 79 ASP A N 1
ATOM 602 C CA . ASP A 1 79 ? -6.105 -5.375 6.658 1.00 92.06 79 ASP A CA 1
ATOM 603 C C . ASP A 1 79 ? -5.810 -6.724 7.315 1.00 92.06 79 ASP A C 1
ATOM 605 O O . ASP A 1 79 ? -5.042 -6.816 8.280 1.00 92.06 79 ASP A O 1
ATOM 609 N N . ARG A 1 80 ? -6.451 -7.782 6.806 1.00 89.44 80 ARG A N 1
ATOM 610 C CA . ARG A 1 80 ? -6.391 -9.130 7.390 1.00 89.44 80 ARG A CA 1
ATOM 611 C C . ARG A 1 80 ? -6.705 -9.074 8.892 1.00 89.44 80 ARG A C 1
ATOM 613 O O . ARG A 1 80 ? -7.811 -8.693 9.263 1.00 89.44 80 ARG A O 1
ATOM 620 N N . GLU A 1 81 ? -5.766 -9.479 9.746 1.00 87.69 81 GLU A N 1
ATOM 621 C CA . GLU A 1 81 ? -5.898 -9.543 11.212 1.00 87.69 81 GLU A CA 1
ATOM 622 C C . GLU A 1 81 ? -5.690 -8.189 11.913 1.00 87.69 81 GLU A C 1
ATOM 624 O O . GLU A 1 81 ? -5.855 -8.080 13.130 1.00 87.69 81 GLU A O 1
ATOM 629 N N . SER A 1 82 ? -5.239 -7.168 11.182 1.00 93.12 82 SER A N 1
ATOM 630 C CA . SER A 1 82 ? -4.897 -5.862 11.745 1.00 93.12 82 SER A CA 1
ATOM 631 C C . SER A 1 82 ? -6.008 -4.849 11.509 1.00 93.12 82 SER A C 1
ATOM 633 O O . SER A 1 82 ? -6.543 -4.751 10.406 1.00 93.12 82 SER A O 1
ATOM 635 N N . LEU A 1 83 ? -6.321 -4.073 12.544 1.00 97.56 83 LEU A N 1
ATOM 636 C CA . LEU A 1 83 ? -7.155 -2.884 12.443 1.00 97.56 83 LEU A CA 1
ATOM 637 C C . LEU A 1 83 ? -6.249 -1.665 12.292 1.00 97.56 83 LEU A C 1
ATOM 639 O O . LEU A 1 83 ? -5.383 -1.420 13.136 1.00 97.56 83 LEU A O 1
ATOM 643 N N . SER A 1 84 ? -6.493 -0.885 11.248 1.00 98.25 84 SER A N 1
ATOM 644 C CA . SER A 1 84 ? -5.895 0.429 11.071 1.00 98.25 84 SER A CA 1
ATOM 645 C C . SER A 1 84 ? -6.914 1.522 11.354 1.00 98.25 84 SER A C 1
ATOM 647 O O . SER A 1 84 ? -8.075 1.433 10.945 1.00 98.25 84 SER A O 1
ATOM 649 N N . ILE A 1 85 ? -6.463 2.561 12.052 1.00 98.69 85 ILE A N 1
ATOM 650 C CA . ILE A 1 85 ? -7.250 3.761 12.349 1.00 98.69 85 ILE A CA 1
ATOM 651 C C . ILE A 1 85 ? -6.547 4.942 11.694 1.00 98.69 85 ILE A C 1
ATOM 653 O O . ILE A 1 85 ? -5.404 5.215 12.038 1.00 98.69 85 ILE A O 1
ATOM 657 N N . PHE A 1 86 ? -7.196 5.638 10.767 1.00 98.56 86 PHE A N 1
ATOM 658 C CA . PHE A 1 86 ? -6.662 6.851 10.143 1.00 98.56 86 PHE A CA 1
ATOM 659 C C . PHE A 1 86 ? -7.360 8.066 10.740 1.00 98.56 86 PHE A C 1
ATOM 661 O O . PHE A 1 86 ? -8.590 8.135 10.746 1.00 98.56 86 PHE A O 1
ATOM 668 N N . CYS A 1 87 ? -6.592 9.008 11.271 1.00 98.06 87 CYS A N 1
ATOM 669 C CA . CYS A 1 87 ? -7.118 10.110 12.062 1.00 98.06 87 CYS A CA 1
ATOM 670 C C . CYS A 1 87 ? -7.160 11.410 11.263 1.00 98.06 87 CYS A C 1
ATOM 672 O O . CYS A 1 87 ? -6.285 11.678 10.443 1.00 98.06 87 CYS A O 1
ATOM 674 N N . GLN A 1 88 ? -8.136 12.260 11.580 1.00 96.62 88 GLN A N 1
ATOM 675 C CA . GLN A 1 88 ? -8.274 13.587 10.982 1.00 96.62 88 GLN A CA 1
ATOM 676 C C . GLN A 1 88 ? -7.054 14.474 11.222 1.00 96.62 88 GLN A C 1
ATOM 678 O O . GLN A 1 88 ? -6.671 15.268 10.364 1.00 96.62 88 GLN A O 1
ATOM 683 N N . LYS A 1 89 ? -6.471 14.393 12.420 1.00 94.25 89 LYS A N 1
ATOM 684 C CA . LYS A 1 89 ? -5.459 15.351 12.857 1.00 94.25 89 LYS A CA 1
ATOM 685 C C . LYS A 1 89 ? -4.038 14.856 12.593 1.00 94.25 89 LYS A C 1
ATOM 687 O O . LYS A 1 89 ? -3.661 13.741 12.964 1.00 94.25 89 LYS A O 1
ATOM 692 N N . ASN A 1 90 ? -3.226 15.748 12.026 1.00 89.75 90 ASN A N 1
ATOM 693 C CA . ASN A 1 90 ? -1.778 15.607 11.859 1.00 89.75 90 ASN A CA 1
ATOM 694 C C . ASN A 1 90 ? -1.335 14.323 11.136 1.00 89.75 90 ASN A C 1
ATOM 696 O O . ASN A 1 90 ? -0.301 13.762 11.494 1.00 89.75 90 ASN A O 1
ATOM 700 N N . SER A 1 91 ? -2.124 13.815 10.183 1.00 90.56 91 SER A N 1
ATOM 701 C CA . SER A 1 91 ? -1.779 12.587 9.445 1.00 90.56 91 SER A CA 1
ATOM 702 C C . SER A 1 91 ? -1.497 11.396 10.381 1.00 90.56 91 SER A C 1
ATOM 704 O O . SER A 1 91 ? -0.654 10.539 10.101 1.00 90.56 91 SER A O 1
ATOM 706 N N . THR A 1 92 ? -2.148 11.387 11.550 1.00 95.75 92 THR A N 1
ATOM 707 C CA . THR A 1 92 ? -1.945 10.364 12.575 1.00 95.75 92 THR A CA 1
ATOM 708 C C . THR A 1 92 ? -2.672 9.095 12.172 1.00 95.75 92 THR A C 1
ATOM 710 O O . THR A 1 92 ? -3.785 9.142 11.654 1.00 95.75 92 THR A O 1
ATOM 713 N N . TYR A 1 93 ? -2.061 7.951 12.434 1.00 96.94 93 TYR A N 1
ATOM 714 C CA . TYR A 1 93 ? -2.684 6.658 12.227 1.00 96.94 93 TYR A CA 1
ATOM 715 C C . TYR A 1 93 ? -2.349 5.699 13.366 1.00 96.94 93 TYR A C 1
ATOM 717 O O . TYR A 1 93 ? -1.425 5.936 14.144 1.00 96.94 93 TYR A O 1
ATOM 725 N N . MET A 1 94 ? -3.105 4.614 13.466 1.00 97.75 94 MET A N 1
ATOM 726 C CA . MET A 1 94 ? -2.867 3.519 14.398 1.00 97.75 94 MET A CA 1
ATOM 727 C C . MET A 1 94 ? -2.825 2.206 13.639 1.00 97.75 94 MET A C 1
ATOM 729 O O . MET A 1 94 ? -3.571 2.032 12.678 1.00 97.75 94 MET A O 1
ATOM 733 N N . VAL A 1 95 ? -1.980 1.288 14.095 1.00 97.00 95 VAL A N 1
ATOM 734 C CA . VAL A 1 95 ? -1.914 -0.083 13.589 1.00 97.00 95 VAL A CA 1
ATOM 735 C C . VAL A 1 95 ? -2.001 -1.019 14.776 1.00 97.00 95 VAL A C 1
ATOM 737 O O . VAL A 1 95 ? -1.120 -1.041 15.639 1.00 97.00 95 VAL A O 1
ATOM 740 N N . LEU A 1 96 ? -3.088 -1.781 14.821 1.00 97.62 96 LEU A N 1
ATOM 741 C CA . LEU A 1 96 ? -3.453 -2.592 15.968 1.00 97.62 96 LEU A CA 1
ATOM 742 C C . LEU A 1 96 ? -3.608 -4.047 15.545 1.00 97.62 96 LEU A C 1
ATOM 744 O O . LEU A 1 96 ? -4.306 -4.367 14.581 1.00 97.62 96 LEU A O 1
ATOM 748 N N . ARG A 1 97 ? -2.980 -4.945 16.298 1.00 96.06 97 ARG A N 1
ATOM 749 C CA . ARG A 1 97 ? -3.328 -6.366 16.267 1.00 96.06 97 ARG A CA 1
ATOM 750 C C . ARG A 1 97 ? -4.653 -6.544 16.990 1.00 96.06 97 ARG A C 1
ATOM 752 O O . ARG A 1 97 ? -4.948 -5.790 17.916 1.00 96.06 97 ARG A O 1
ATOM 759 N N . SER A 1 98 ? -5.422 -7.538 16.573 1.00 95.00 98 SER A N 1
ATOM 760 C CA . SER A 1 98 ? -6.740 -7.814 17.128 1.00 95.00 98 SER A CA 1
ATOM 761 C C . SER A 1 98 ? -6.854 -9.259 17.605 1.00 95.00 98 SER A C 1
ATOM 763 O O . SER A 1 98 ? -6.101 -10.131 17.167 1.00 95.00 98 SER A O 1
ATOM 765 N N . GLY A 1 99 ? -7.786 -9.505 18.518 1.00 95.06 99 GLY A N 1
ATOM 766 C CA . GLY A 1 99 ? -8.154 -10.840 18.965 1.00 95.06 99 GLY A CA 1
ATOM 767 C C . GLY A 1 99 ? -9.463 -10.805 19.742 1.00 95.06 99 GLY A C 1
ATOM 768 O O . GLY A 1 99 ? -9.797 -9.795 20.356 1.00 95.06 99 GLY A O 1
ATOM 769 N N . MET A 1 100 ? -10.219 -11.896 19.718 1.00 95.06 100 MET A N 1
ATOM 770 C CA . MET A 1 100 ? -11.412 -12.044 20.550 1.00 95.06 100 MET A CA 1
ATOM 771 C C . MET A 1 100 ? -11.101 -12.872 21.789 1.00 95.06 100 MET A C 1
ATOM 773 O O . MET A 1 100 ? -10.332 -13.835 21.735 1.00 95.06 100 MET A O 1
ATOM 777 N N . LYS A 1 101 ? -11.709 -12.496 22.906 1.00 94.19 101 LYS A N 1
ATOM 778 C CA . LYS A 1 101 ? -11.672 -13.260 24.147 1.00 94.19 101 LYS A CA 1
ATOM 779 C C . LYS A 1 101 ? -12.993 -13.053 24.861 1.00 94.19 101 LYS A C 1
ATOM 781 O O . LYS A 1 101 ? -13.454 -11.920 24.993 1.00 94.19 101 LYS A O 1
ATOM 786 N N . ASP A 1 102 ? -13.590 -14.158 25.291 1.00 88.19 102 ASP A N 1
ATOM 787 C CA . ASP A 1 102 ? -14.947 -14.176 25.826 1.00 88.19 102 ASP A CA 1
ATOM 788 C C . ASP A 1 102 ? -15.913 -13.514 24.817 1.00 88.19 102 ASP A C 1
ATOM 790 O O . ASP A 1 102 ? -15.849 -13.801 23.622 1.00 88.19 102 ASP A O 1
ATOM 794 N N . SER A 1 103 ? -16.784 -12.606 25.259 1.00 91.50 103 SER A N 1
ATOM 795 C CA . SER A 1 103 ? -17.668 -11.819 24.382 1.00 91.50 103 SER A CA 1
ATOM 796 C C . SER A 1 103 ? -17.123 -10.415 24.080 1.00 91.50 103 SER A C 1
ATOM 798 O O . SER A 1 103 ? -17.902 -9.491 23.843 1.00 91.50 103 SER A O 1
ATOM 800 N N . SER A 1 104 ? -15.800 -10.236 24.122 1.00 96.44 104 SER A N 1
ATOM 801 C CA . SER A 1 104 ? -15.117 -8.975 23.814 1.00 96.44 104 SER A CA 1
ATOM 802 C C . SER A 1 104 ? -14.165 -9.125 22.626 1.00 96.44 104 SER A C 1
ATOM 804 O O . SER A 1 104 ? -13.603 -10.192 22.360 1.00 96.44 104 SER A O 1
ATOM 806 N N . ILE A 1 105 ? -13.939 -8.010 21.934 1.00 97.44 105 ILE A N 1
ATOM 807 C CA . ILE A 1 105 ? -12.903 -7.866 20.913 1.00 97.44 105 ILE A CA 1
ATOM 808 C C . ILE A 1 105 ? -11.839 -6.914 21.451 1.00 97.44 105 ILE A C 1
ATOM 810 O O . ILE A 1 105 ? -12.150 -5.797 21.855 1.00 97.44 105 ILE A O 1
ATOM 814 N N . LEU A 1 106 ? -10.587 -7.353 21.444 1.00 97.69 106 LEU A N 1
ATOM 815 C CA . LEU A 1 106 ? -9.441 -6.652 22.007 1.00 97.69 106 LEU A CA 1
ATOM 816 C C . LEU A 1 106 ? -8.479 -6.233 20.899 1.00 97.69 106 LEU A C 1
ATOM 818 O O . LEU A 1 106 ? -8.265 -6.966 19.932 1.00 97.69 106 LEU A O 1
ATOM 822 N N . TYR A 1 107 ? -7.859 -5.073 21.082 1.00 97.81 107 TYR A N 1
ATOM 823 C CA . TYR A 1 107 ? -6.850 -4.526 20.191 1.00 97.81 107 TYR A CA 1
ATOM 824 C C . TYR A 1 107 ? -5.650 -4.009 20.973 1.00 97.81 107 TYR A C 1
ATOM 826 O O . TYR A 1 107 ? -5.797 -3.371 22.017 1.00 97.81 107 TYR A O 1
ATOM 834 N N . ALA A 1 108 ? -4.459 -4.226 20.425 1.00 97.62 108 ALA A N 1
ATOM 835 C CA . ALA A 1 108 ? -3.221 -3.690 20.970 1.00 97.62 108 ALA A CA 1
ATOM 836 C C . ALA A 1 108 ? -2.226 -3.375 19.853 1.00 97.62 108 ALA A C 1
ATOM 838 O O . ALA A 1 108 ? -2.076 -4.135 18.893 1.00 97.62 108 ALA A O 1
ATOM 839 N N . GLY A 1 109 ? -1.527 -2.256 19.986 1.00 96.81 109 GLY A N 1
ATOM 840 C CA . GLY A 1 109 ? -0.511 -1.839 19.034 1.00 96.81 109 GLY A CA 1
ATOM 841 C C . GLY A 1 109 ? -0.042 -0.427 19.324 1.00 96.81 109 GLY A C 1
ATOM 842 O O . GLY A 1 109 ? 0.232 -0.076 20.473 1.00 96.81 109 GLY A O 1
ATOM 843 N N . TYR A 1 110 ? 0.061 0.383 18.278 1.00 96.12 110 TYR A N 1
ATOM 844 C CA . TYR A 1 110 ? 0.627 1.717 18.389 1.00 96.12 110 TYR A CA 1
ATOM 845 C C . TYR A 1 110 ? -0.088 2.736 17.508 1.00 96.12 110 TYR A C 1
ATOM 847 O O . TYR A 1 110 ? -0.764 2.388 16.540 1.00 96.12 110 TYR A O 1
ATOM 855 N N . TRP A 1 111 ? 0.105 4.007 17.847 1.00 96.00 111 TRP A N 1
ATOM 856 C CA . TRP A 1 111 ? -0.245 5.164 17.038 1.00 96.00 111 TRP A CA 1
ATOM 857 C C . TRP A 1 111 ? 1.019 5.916 16.612 1.00 96.00 111 TRP A C 1
ATOM 859 O O . TRP A 1 111 ? 2.042 5.901 17.304 1.00 96.00 111 TRP A O 1
ATOM 869 N N . ARG A 1 112 ? 0.968 6.581 15.459 1.00 93.81 112 ARG A N 1
ATOM 870 C CA . ARG A 1 112 ? 2.088 7.331 14.886 1.00 93.81 112 ARG A CA 1
ATOM 871 C C . ARG A 1 112 ? 1.594 8.499 14.045 1.00 93.81 112 ARG A C 1
ATOM 873 O O . ARG A 1 112 ? 0.612 8.375 13.322 1.00 93.81 112 ARG A O 1
ATOM 880 N N . ASN A 1 113 ? 2.308 9.614 14.102 1.00 91.50 113 ASN A N 1
ATOM 881 C CA . ASN A 1 113 ? 2.164 10.711 13.156 1.00 91.50 113 ASN A CA 1
ATOM 882 C C . ASN A 1 113 ? 3.016 10.440 11.904 1.00 91.50 113 ASN A C 1
ATOM 884 O O . ASN A 1 113 ? 4.217 10.207 12.016 1.00 91.50 113 ASN A O 1
ATOM 888 N N . ALA A 1 114 ? 2.416 10.459 10.712 1.00 87.12 114 ALA A N 1
ATOM 889 C CA . ALA A 1 114 ? 3.144 10.157 9.476 1.00 87.12 114 ALA A CA 1
ATOM 890 C C . ALA A 1 114 ? 4.191 11.223 9.084 1.00 87.12 114 ALA A C 1
ATOM 892 O O . ALA A 1 114 ? 5.102 10.929 8.319 1.00 87.12 114 ALA A O 1
ATOM 893 N N . GLN A 1 115 ? 4.077 12.447 9.603 1.00 83.38 115 GLN A N 1
ATOM 894 C CA . GLN A 1 115 ? 4.896 13.605 9.219 1.00 83.38 115 GLN A CA 1
ATOM 895 C C . GLN A 1 115 ? 5.732 14.168 10.383 1.00 83.38 115 GLN A C 1
ATOM 897 O O . GLN A 1 115 ? 6.467 15.139 10.217 1.00 83.38 115 GLN A O 1
ATOM 902 N N . SER A 1 116 ? 5.657 13.569 11.576 1.00 85.25 116 SER A N 1
ATOM 903 C CA . SER A 1 116 ? 6.424 13.984 12.755 1.00 85.25 116 SER A CA 1
ATOM 904 C C . SER A 1 116 ? 6.915 12.766 13.550 1.00 85.25 116 SER A C 1
ATOM 906 O O . SER A 1 116 ? 6.427 11.659 13.343 1.00 85.25 116 SER A O 1
ATOM 908 N N . PRO A 1 117 ? 7.888 12.916 14.468 1.00 86.19 117 PRO A N 1
ATOM 909 C CA . PRO A 1 117 ? 8.409 11.784 15.239 1.00 86.19 117 PRO A CA 1
ATOM 910 C C . PRO A 1 117 ? 7.452 11.303 16.345 1.00 86.19 117 PRO A C 1
ATOM 912 O O . PRO A 1 117 ? 7.787 10.378 17.079 1.00 86.19 117 PRO A O 1
ATOM 915 N N . GLN A 1 118 ? 6.281 11.929 16.508 1.00 90.19 118 GLN A N 1
ATOM 916 C CA . GLN A 1 118 ? 5.341 11.584 17.571 1.00 90.19 118 GLN A CA 1
ATOM 917 C C . GLN A 1 118 ? 4.731 10.200 17.355 1.00 90.19 118 GLN A C 1
ATOM 919 O O . GLN A 1 118 ? 4.160 9.898 16.304 1.00 90.19 118 GLN A O 1
ATOM 924 N N . THR A 1 119 ? 4.809 9.373 18.390 1.00 93.50 119 THR A N 1
ATOM 925 C CA . THR A 1 119 ? 4.295 8.009 18.377 1.00 93.50 119 THR A CA 1
ATOM 926 C C . THR A 1 119 ? 4.080 7.514 19.805 1.00 93.50 119 THR A C 1
ATOM 928 O O . THR A 1 119 ? 4.596 8.099 20.764 1.00 93.50 119 THR A O 1
ATOM 931 N N . GLY A 1 120 ? 3.310 6.443 19.955 1.00 95.38 120 GLY A N 1
ATOM 932 C CA . GLY A 1 120 ? 3.114 5.803 21.240 1.00 95.38 120 GLY A CA 1
ATOM 933 C C . GLY A 1 120 ? 2.192 4.601 21.170 1.00 95.38 120 GLY A C 1
ATOM 934 O O . GLY A 1 120 ? 1.758 4.188 20.097 1.00 95.38 120 GLY A O 1
ATOM 935 N N . LEU A 1 121 ? 1.918 4.015 22.324 1.00 97.25 121 LEU A N 1
ATOM 936 C CA . LEU A 1 121 ? 1.174 2.769 22.446 1.00 97.25 121 LEU A CA 1
ATOM 937 C C . LEU A 1 121 ? -0.336 3.017 22.498 1.00 97.25 121 LEU A C 1
ATOM 939 O O . LEU A 1 121 ? -0.799 4.093 22.889 1.00 97.25 121 LEU A O 1
ATOM 943 N N . CYS A 1 122 ? -1.104 2.011 22.084 1.00 97.56 122 CYS A N 1
ATOM 944 C CA . CYS A 1 122 ? -2.562 2.040 22.082 1.00 97.56 122 CYS A CA 1
ATOM 945 C C . CYS A 1 122 ? -3.138 0.660 22.415 1.00 97.56 122 CYS A C 1
ATOM 947 O O . CYS A 1 122 ? -2.700 -0.357 21.869 1.00 97.56 122 CYS A O 1
ATOM 949 N N . THR A 1 123 ? -4.148 0.640 23.282 1.00 98.12 123 THR A N 1
ATOM 950 C CA . THR A 1 123 ? -4.997 -0.524 23.550 1.00 98.12 123 THR A CA 1
ATOM 951 C C . THR A 1 123 ? -6.457 -0.119 23.411 1.00 98.12 123 THR A C 1
ATOM 953 O O . THR A 1 123 ? -6.844 0.952 23.877 1.00 98.12 123 THR A O 1
ATOM 956 N N . LEU A 1 124 ? -7.267 -0.956 22.762 1.00 98.31 124 LEU A N 1
ATOM 957 C CA . LEU A 1 124 ? -8.704 -0.735 22.590 1.00 98.31 124 LEU A CA 1
ATOM 958 C C . LEU A 1 124 ? -9.492 -2.019 22.858 1.00 98.31 124 LEU A C 1
ATOM 960 O O . LEU A 1 124 ? -8.981 -3.126 22.713 1.00 98.31 124 LEU A O 1
ATOM 964 N N . GLU A 1 125 ? -10.759 -1.862 23.205 1.00 98.06 125 GLU A N 1
ATOM 965 C CA . GLU A 1 125 ? -11.712 -2.932 23.455 1.00 98.06 125 GLU A CA 1
ATOM 966 C C . GLU A 1 125 ? -13.087 -2.545 22.897 1.00 98.06 125 GLU A C 1
ATOM 968 O O . GLU A 1 125 ? -13.555 -1.412 23.055 1.00 98.06 125 GLU A O 1
ATOM 973 N N . ILE A 1 126 ? -13.752 -3.525 22.292 1.00 98.38 126 ILE A N 1
ATOM 974 C CA . ILE A 1 126 ? -15.197 -3.541 22.088 1.00 98.38 126 ILE A CA 1
ATOM 975 C C . ILE A 1 126 ? -15.739 -4.571 23.069 1.00 98.38 126 ILE A C 1
ATOM 977 O O . ILE A 1 126 ? -15.458 -5.765 22.949 1.00 98.38 126 ILE A O 1
ATOM 981 N N . ARG A 1 127 ? -16.492 -4.110 24.063 1.00 97.50 127 ARG A N 1
ATOM 982 C CA . ARG A 1 127 ? -17.122 -4.986 25.055 1.00 97.50 127 ARG A CA 1
ATOM 983 C C . ARG A 1 127 ? -18.367 -5.619 24.465 1.00 97.50 127 ARG A C 1
ATOM 985 O O . ARG A 1 127 ? -18.958 -5.069 23.536 1.00 97.50 127 ARG A O 1
ATOM 992 N N . ASN A 1 128 ? -18.843 -6.695 25.086 1.00 96.12 128 ASN A N 1
ATOM 993 C CA . ASN A 1 128 ? -20.102 -7.337 24.702 1.00 96.12 128 ASN A CA 1
ATOM 994 C C . ASN A 1 128 ? -21.248 -6.318 24.529 1.00 96.12 128 ASN A C 1
ATOM 996 O O . ASN A 1 128 ? -21.838 -6.211 23.460 1.00 96.12 128 ASN A O 1
ATOM 1000 N N . LYS A 1 129 ? -21.467 -5.480 25.554 1.00 95.44 129 LYS A N 1
ATOM 1001 C CA . LYS A 1 129 ? -22.497 -4.426 25.564 1.00 95.44 129 LYS A CA 1
ATOM 1002 C C . LYS A 1 129 ? -22.228 -3.240 24.634 1.00 95.44 129 LYS A C 1
ATOM 1004 O O . LYS A 1 129 ? -23.135 -2.459 24.388 1.00 95.44 129 LYS A O 1
ATOM 1009 N N . ASP A 1 130 ? -20.985 -3.071 24.187 1.00 97.62 130 ASP A N 1
ATOM 1010 C CA . ASP A 1 130 ? -20.583 -1.990 23.283 1.00 97.62 130 ASP A CA 1
ATOM 1011 C C . ASP A 1 130 ? -20.618 -2.457 21.803 1.00 97.62 130 ASP A C 1
ATOM 1013 O O . ASP A 1 130 ? -20.157 -1.736 20.920 1.00 97.62 130 ASP A O 1
ATOM 1017 N N . GLY A 1 131 ? -21.163 -3.655 21.528 1.00 97.00 131 GLY A N 1
ATOM 1018 C CA . GLY A 1 131 ? -21.447 -4.177 20.184 1.00 97.00 131 GLY A CA 1
ATOM 1019 C C . GLY A 1 131 ? -20.696 -5.459 19.802 1.00 97.00 131 GLY A C 1
ATOM 1020 O O . GLY A 1 131 ? -20.985 -6.039 18.757 1.00 97.00 131 GLY A O 1
ATOM 1021 N N . ALA A 1 132 ? -19.749 -5.939 20.620 1.00 97.06 132 ALA A N 1
ATOM 1022 C CA . ALA A 1 132 ? -18.960 -7.126 20.270 1.00 97.06 132 ALA A CA 1
ATOM 1023 C C . ALA A 1 132 ? -19.805 -8.405 20.182 1.00 97.06 132 ALA A C 1
ATOM 1025 O O . ALA A 1 132 ? -19.530 -9.239 19.323 1.00 97.06 132 ALA A O 1
ATOM 1026 N N . GLY A 1 133 ? -20.841 -8.549 21.018 1.00 94.88 133 GLY A N 1
ATOM 1027 C CA . GLY A 1 133 ? -21.721 -9.722 21.001 1.00 94.88 133 GLY A CA 1
ATOM 1028 C C . GLY A 1 133 ? -22.390 -9.940 19.644 1.00 94.88 133 GLY A C 1
ATOM 1029 O O . GLY A 1 133 ? -22.330 -11.044 19.104 1.00 94.88 133 GLY A O 1
ATOM 1030 N N . ASP A 1 134 ? -22.941 -8.870 19.067 1.00 95.81 134 ASP A N 1
ATOM 1031 C CA . ASP A 1 134 ? -23.571 -8.897 17.744 1.00 95.81 134 ASP A CA 1
ATOM 1032 C C . ASP A 1 134 ? -22.529 -9.161 16.649 1.00 95.81 134 ASP A C 1
ATOM 1034 O O . ASP A 1 134 ? -22.701 -10.048 15.813 1.00 95.81 134 ASP A O 1
ATOM 1038 N N . ILE A 1 135 ? -21.394 -8.451 16.690 1.00 96.31 135 ILE A N 1
ATOM 1039 C CA . ILE A 1 135 ? -20.323 -8.570 15.687 1.00 96.31 135 ILE A CA 1
ATOM 1040 C C . ILE A 1 135 ? -19.785 -10.004 15.603 1.00 96.31 135 ILE A C 1
ATOM 1042 O O . ILE A 1 135 ? -19.576 -10.528 14.503 1.00 96.31 135 ILE A O 1
ATOM 1046 N N . LEU A 1 136 ? -19.554 -10.649 16.749 1.00 94.38 136 LEU A N 1
ATOM 1047 C CA . LEU A 1 136 ? -19.044 -12.023 16.818 1.00 94.38 136 LEU A CA 1
ATOM 1048 C C . LEU A 1 136 ? -20.066 -13.055 16.320 1.00 94.38 136 LEU A C 1
ATOM 1050 O O . LEU A 1 136 ? -19.676 -14.139 15.897 1.00 94.38 136 LEU A O 1
ATOM 1054 N N . GLN A 1 137 ? -21.349 -12.692 16.286 1.00 93.38 137 GLN A N 1
ATOM 1055 C CA . GLN A 1 137 ? -22.425 -13.461 15.657 1.00 93.38 137 GLN A CA 1
ATOM 1056 C C . GLN A 1 137 ? -22.710 -13.014 14.215 1.00 93.38 137 GLN A C 1
ATOM 1058 O O . GLN A 1 137 ? -23.699 -13.431 13.621 1.00 93.38 137 GLN A O 1
ATOM 1063 N N . THR A 1 138 ? -21.843 -12.184 13.624 1.00 94.62 138 THR A N 1
ATOM 1064 C CA . THR A 1 138 ? -21.981 -11.616 12.268 1.00 94.62 138 THR A CA 1
ATOM 1065 C C . THR A 1 138 ? -23.222 -10.736 12.069 1.00 94.62 138 THR A C 1
ATOM 1067 O O . THR A 1 138 ? -23.700 -10.559 10.951 1.00 94.62 138 THR A O 1
ATOM 1070 N N . ILE A 1 139 ? -23.711 -10.126 13.148 1.00 94.38 139 ILE A N 1
ATOM 1071 C CA . ILE A 1 139 ? -24.850 -9.207 13.156 1.00 94.38 139 ILE A CA 1
ATOM 1072 C C . ILE A 1 139 ? -24.334 -7.770 13.293 1.00 94.38 139 ILE A C 1
ATOM 1074 O O . ILE A 1 139 ? -23.426 -7.482 14.073 1.00 94.38 139 ILE A O 1
ATOM 1078 N N . ARG A 1 140 ? -24.909 -6.842 12.518 1.00 92.75 140 ARG A N 1
ATOM 1079 C CA . ARG A 1 140 ? -24.606 -5.411 12.635 1.00 92.75 140 ARG A CA 1
ATOM 1080 C C . ARG A 1 140 ? -25.175 -4.888 13.967 1.00 92.75 140 ARG A C 1
ATOM 1082 O O . ARG A 1 140 ? -26.397 -4.895 14.111 1.00 92.75 140 ARG A O 1
ATOM 1089 N N . PRO A 1 141 ? -24.344 -4.392 14.901 1.00 93.81 141 PRO A N 1
ATOM 1090 C CA . PRO A 1 141 ? -24.851 -3.855 16.158 1.00 93.81 141 PRO A CA 1
ATOM 1091 C C . PRO A 1 141 ? -25.619 -2.549 15.926 1.00 93.81 141 PRO A C 1
ATOM 1093 O O . PRO A 1 141 ? -25.259 -1.760 15.047 1.00 93.81 141 PRO A O 1
ATOM 1096 N N . GLN A 1 142 ? -26.645 -2.297 16.745 1.00 90.31 142 GLN A N 1
ATOM 1097 C CA . GLN A 1 142 ? -27.393 -1.029 16.714 1.00 90.31 142 GLN A CA 1
ATOM 1098 C C . GLN A 1 142 ? -26.510 0.160 17.105 1.00 90.31 142 GLN A C 1
ATOM 1100 O O . GLN A 1 142 ? -26.579 1.226 16.497 1.00 90.31 142 GLN A O 1
ATOM 1105 N N . THR A 1 143 ? -25.655 -0.043 18.105 1.00 93.12 143 THR A N 1
ATOM 1106 C CA . THR A 1 143 ? -24.658 0.924 18.568 1.00 93.12 143 THR A CA 1
ATOM 1107 C C . THR A 1 143 ? -23.311 0.236 18.667 1.00 93.12 143 THR A C 1
ATOM 1109 O O . THR A 1 143 ? -23.231 -0.887 19.159 1.00 93.12 143 THR A O 1
ATOM 1112 N N . LEU A 1 144 ? -22.251 0.916 18.241 1.00 98.25 144 LEU A N 1
ATOM 1113 C CA . LEU A 1 144 ? -20.897 0.385 18.308 1.00 98.25 144 LEU A CA 1
ATOM 1114 C C . LEU A 1 144 ? -19.964 1.418 18.927 1.00 98.25 144 LEU A C 1
ATOM 1116 O O . LEU A 1 144 ? -19.765 2.501 18.370 1.00 98.25 144 LEU A O 1
ATOM 1120 N N . THR A 1 145 ? -19.385 1.057 20.070 1.00 98.62 145 THR A N 1
ATOM 1121 C CA . THR A 1 145 ? -18.433 1.890 20.803 1.00 98.62 145 THR A CA 1
ATOM 1122 C C . THR A 1 145 ? -17.127 1.135 20.999 1.00 98.62 145 THR A C 1
ATOM 1124 O O . THR A 1 145 ? -17.109 -0.026 21.398 1.00 98.62 145 THR A O 1
ATOM 1127 N N . ILE A 1 146 ? -16.012 1.813 20.752 1.00 98.62 146 ILE A N 1
ATOM 1128 C CA . ILE A 1 146 ? -14.670 1.294 21.002 1.00 98.62 146 ILE A CA 1
ATOM 1129 C C . ILE A 1 146 ? -14.032 2.166 22.073 1.00 98.62 146 ILE A C 1
ATOM 1131 O O . ILE A 1 146 ? -14.044 3.392 21.967 1.00 98.62 146 ILE A O 1
ATOM 1135 N N . ARG A 1 147 ? -13.496 1.550 23.123 1.00 98.31 147 ARG A N 1
ATOM 1136 C CA . ARG A 1 147 ? -12.932 2.260 24.277 1.00 98.31 147 ARG A CA 1
ATOM 1137 C C . ARG A 1 147 ? -11.529 1.762 24.553 1.00 98.31 147 ARG A C 1
ATOM 1139 O O . ARG A 1 147 ? -11.238 0.597 24.329 1.00 98.31 147 ARG A O 1
ATOM 1146 N N . GLY A 1 148 ? -10.680 2.606 25.109 1.00 97.75 148 GLY A N 1
ATOM 1147 C CA . GLY A 1 148 ? -9.374 2.178 25.581 1.00 97.75 148 GLY A CA 1
ATOM 1148 C C . GLY A 1 148 ? -8.501 3.359 25.938 1.00 97.75 148 GLY A C 1
ATOM 1149 O O . GLY A 1 148 ? -9.005 4.380 26.413 1.00 97.75 148 GLY A O 1
ATOM 1150 N N . ALA A 1 149 ? -7.202 3.214 25.715 1.00 97.88 149 ALA A N 1
ATOM 1151 C CA . ALA A 1 149 ? -6.242 4.241 26.060 1.00 97.88 149 ALA A CA 1
ATOM 1152 C C . ALA A 1 149 ? -5.111 4.360 25.036 1.00 97.88 149 ALA A C 1
ATOM 1154 O O . ALA A 1 149 ? -4.754 3.413 24.328 1.00 97.88 149 ALA A O 1
ATOM 1155 N N . VAL A 1 150 ? -4.528 5.552 24.995 1.00 97.38 150 VAL A N 1
ATOM 1156 C CA . VAL A 1 150 ? -3.298 5.881 24.276 1.00 97.38 150 VAL A CA 1
ATOM 1157 C C . VAL A 1 150 ? -2.257 6.427 25.256 1.00 97.38 150 VAL A C 1
ATOM 1159 O O . VAL A 1 150 ? -2.566 6.771 26.396 1.00 97.38 150 VAL A O 1
ATOM 1162 N N . GLY A 1 151 ? -0.994 6.444 24.852 1.00 94.88 151 GLY A N 1
ATOM 1163 C CA . GLY A 1 151 ? 0.087 6.978 25.678 1.00 94.88 151 GLY A CA 1
ATOM 1164 C C . GLY A 1 151 ? 1.363 7.194 24.880 1.00 94.88 151 GLY A C 1
ATOM 1165 O O . GLY A 1 151 ? 1.324 7.244 23.651 1.00 94.88 151 GLY A O 1
ATOM 1166 N N . GLY A 1 152 ? 2.489 7.321 25.585 1.00 92.81 152 GLY A N 1
ATOM 1167 C CA . GLY A 1 152 ? 3.831 7.347 24.994 1.00 92.81 152 GLY A CA 1
ATOM 1168 C C . GLY A 1 152 ? 4.309 5.967 24.522 1.00 92.81 152 GLY A C 1
ATOM 1169 O O . GLY A 1 152 ? 3.531 5.021 24.445 1.00 92.81 152 GLY A O 1
ATOM 1170 N N . SER A 1 153 ? 5.597 5.850 24.187 1.00 89.75 153 SER A N 1
ATOM 1171 C CA . SER A 1 153 ? 6.170 4.628 23.580 1.00 89.75 153 SER A CA 1
ATOM 1172 C C . SER A 1 153 ? 6.703 3.589 24.572 1.00 89.75 153 SER A C 1
ATOM 1174 O O . SER A 1 153 ? 6.938 2.454 24.173 1.00 89.75 153 SER A O 1
ATOM 1176 N N . GLU A 1 154 ? 6.882 3.967 25.841 1.00 87.38 154 GLU A N 1
ATOM 1177 C CA . GLU A 1 154 ? 7.660 3.192 26.828 1.00 87.38 154 GLU A CA 1
ATOM 1178 C C . GLU A 1 154 ? 6.841 2.708 28.035 1.00 87.38 154 GLU A C 1
ATOM 1180 O O . GLU A 1 154 ? 7.351 1.991 28.892 1.00 87.38 154 GLU A O 1
ATOM 1185 N N . VAL A 1 155 ? 5.574 3.113 28.148 1.00 90.81 155 VAL A N 1
ATOM 1186 C CA . VAL A 1 155 ? 4.719 2.797 29.304 1.00 90.81 155 VAL A CA 1
ATOM 1187 C C . VAL A 1 155 ? 3.312 2.426 28.859 1.00 90.81 155 VAL A C 1
ATOM 1189 O O . VAL A 1 155 ? 2.892 2.765 27.753 1.00 90.81 155 VAL A O 1
ATOM 1192 N N . GLN A 1 156 ? 2.572 1.746 29.739 1.00 93.62 156 GLN A N 1
ATOM 1193 C CA . GLN A 1 156 ? 1.179 1.396 29.473 1.00 93.62 156 GLN A CA 1
ATOM 1194 C C . GLN A 1 156 ? 0.339 2.647 29.154 1.00 93.62 156 GLN A C 1
ATOM 1196 O O . GLN A 1 156 ? 0.421 3.635 29.890 1.00 93.62 156 GLN A O 1
ATOM 1201 N N . PRO A 1 157 ? -0.484 2.606 28.092 1.00 96.44 157 PRO A N 1
ATOM 1202 C CA . PRO A 1 157 ? -1.433 3.666 27.772 1.00 96.44 157 PRO A CA 1
ATOM 1203 C C . PRO A 1 157 ? -2.396 3.973 28.925 1.00 96.44 157 PRO A C 1
ATOM 1205 O O . PRO A 1 157 ? -2.965 3.057 29.517 1.00 96.44 157 PRO A O 1
ATOM 1208 N N . ASN A 1 158 ? -2.623 5.257 29.211 1.00 96.44 158 ASN A N 1
ATOM 1209 C CA . ASN A 1 158 ? -3.558 5.703 30.251 1.00 96.44 158 ASN A CA 1
ATOM 1210 C C . ASN A 1 158 ? -4.422 6.914 29.851 1.00 96.44 158 ASN A C 1
ATOM 1212 O O . ASN A 1 158 ? -5.380 7.220 30.558 1.00 96.44 158 ASN A O 1
ATOM 1216 N N . GLU A 1 159 ? -4.133 7.583 28.729 1.00 97.69 159 GLU A N 1
ATOM 1217 C CA . GLU A 1 159 ? -4.952 8.680 28.208 1.00 97.69 159 GLU A CA 1
ATOM 1218 C C . GLU A 1 159 ? -6.192 8.092 27.514 1.00 97.69 159 GLU A C 1
ATOM 1220 O O . GLU A 1 159 ? -6.035 7.366 26.530 1.00 97.69 159 GLU A O 1
ATOM 1225 N N . PRO A 1 160 ? -7.423 8.381 27.970 1.00 98.19 160 PRO A N 1
ATOM 1226 C CA . PRO A 1 160 ? -8.617 7.752 27.416 1.00 98.19 160 PRO A CA 1
ATOM 1227 C C . PRO A 1 160 ? -8.861 8.057 25.931 1.00 98.19 160 PRO A C 1
ATOM 1229 O O . PRO A 1 160 ? -8.768 9.204 25.484 1.00 98.19 160 PRO A O 1
ATOM 1232 N N . LEU A 1 161 ? -9.273 7.028 25.189 1.00 98.69 161 LEU A N 1
ATOM 1233 C CA . LEU A 1 161 ? -9.766 7.121 23.816 1.00 98.69 161 LEU A CA 1
ATOM 1234 C C . LEU A 1 161 ? -11.127 6.424 23.723 1.00 98.69 161 LEU A C 1
ATOM 1236 O O . LEU A 1 161 ? -11.258 5.253 24.082 1.00 98.69 161 LEU A O 1
ATOM 1240 N N . ILE A 1 162 ? -12.143 7.148 23.248 1.00 98.75 162 ILE A N 1
ATOM 1241 C CA . ILE A 1 162 ? -13.487 6.606 23.005 1.00 98.75 162 ILE A CA 1
ATOM 1242 C C . ILE A 1 162 ? -13.913 6.977 21.592 1.00 98.75 162 ILE A C 1
ATOM 1244 O O . ILE A 1 162 ? -13.890 8.154 21.229 1.00 98.75 162 ILE A O 1
ATOM 1248 N N . LEU A 1 163 ? -14.317 5.968 20.824 1.00 98.81 163 LEU A N 1
ATOM 1249 C CA . LEU A 1 163 ? -14.774 6.075 19.446 1.00 98.81 163 LEU A CA 1
ATOM 1250 C C . LEU A 1 163 ? -16.206 5.551 19.340 1.00 98.81 163 LEU A C 1
ATOM 1252 O O . LEU A 1 163 ? -16.507 4.473 19.851 1.00 98.81 163 LEU A O 1
ATOM 1256 N N . GLU A 1 164 ? -17.069 6.270 18.635 1.00 98.69 164 GLU A N 1
ATOM 1257 C CA . GLU A 1 164 ? -18.455 5.864 18.383 1.00 98.69 164 GLU A CA 1
ATOM 1258 C C . GLU A 1 164 ? -18.721 5.778 16.888 1.00 98.69 164 GLU A C 1
ATOM 1260 O O . GLU A 1 164 ? -18.392 6.700 16.142 1.00 98.69 164 GLU A O 1
ATOM 1265 N N . TYR A 1 165 ? -19.292 4.661 16.443 1.00 98.50 165 TYR A N 1
ATOM 1266 C CA . TYR A 1 165 ? -19.601 4.453 15.034 1.00 98.50 165 TYR A CA 1
ATOM 1267 C C . TYR A 1 165 ? -20.636 5.467 14.543 1.00 98.50 165 TYR A C 1
ATOM 1269 O O . TYR A 1 165 ? -21.662 5.681 15.184 1.00 98.50 165 TYR A O 1
ATOM 1277 N N . VAL A 1 166 ? -20.384 6.046 13.370 1.00 97.81 166 VAL A N 1
ATOM 1278 C CA . VAL A 1 166 ? -21.266 7.035 12.738 1.00 97.81 166 VAL A CA 1
ATOM 1279 C C . VAL A 1 166 ? -21.931 6.458 11.495 1.00 97.81 166 VAL A C 1
ATOM 1281 O O . VAL A 1 166 ? -23.144 6.560 11.340 1.00 97.81 166 VAL A O 1
ATOM 1284 N N . ARG A 1 167 ? -21.141 5.900 10.569 1.00 96.94 167 ARG A N 1
ATOM 1285 C CA . ARG A 1 167 ? -21.621 5.471 9.244 1.00 96.94 167 ARG A CA 1
ATOM 1286 C C . ARG A 1 167 ? -20.615 4.566 8.524 1.00 96.94 167 ARG A C 1
ATOM 1288 O O . ARG A 1 167 ? -19.442 4.544 8.915 1.00 96.94 167 ARG A O 1
ATOM 1295 N N . PRO A 1 168 ? -21.023 3.855 7.455 1.00 96.69 168 PRO A N 1
ATOM 1296 C CA . PRO A 1 168 ? -20.085 3.101 6.631 1.00 96.69 168 PRO A CA 1
ATOM 1297 C C . PRO A 1 168 ? -19.073 4.021 5.936 1.00 96.69 168 PRO A C 1
ATOM 1299 O O . PRO A 1 168 ? -19.269 5.240 5.823 1.00 96.69 168 PRO A O 1
ATOM 1302 N N . LEU A 1 169 ? -17.974 3.411 5.489 1.00 97.12 169 LEU A N 1
ATOM 1303 C CA . LEU A 1 169 ? -16.966 4.069 4.663 1.00 97.12 169 LEU A CA 1
ATOM 1304 C C . LEU A 1 169 ? -17.591 4.552 3.349 1.00 97.12 169 LEU A C 1
ATOM 1306 O O . LEU A 1 169 ? -18.548 3.960 2.858 1.00 97.12 169 LEU A O 1
ATOM 1310 N N . PHE A 1 170 ? -17.038 5.620 2.776 1.00 95.88 170 PHE A N 1
ATOM 1311 C CA . PHE A 1 170 ? -17.407 6.038 1.427 1.00 95.88 170 PHE A CA 1
ATOM 1312 C C . PHE A 1 170 ? -17.154 4.920 0.405 1.00 95.88 170 PHE A C 1
ATOM 1314 O O . PHE A 1 170 ? -16.048 4.376 0.332 1.00 95.88 170 PHE A O 1
ATOM 1321 N N . GLU A 1 171 ? -18.157 4.653 -0.427 1.00 90.19 171 GLU A N 1
ATOM 1322 C CA . GLU A 1 171 ? -18.072 3.751 -1.571 1.00 90.19 171 GLU A CA 1
ATOM 1323 C C . GLU A 1 171 ? -18.296 4.541 -2.857 1.00 90.19 171 GLU A C 1
ATOM 1325 O O . GLU A 1 171 ? -19.309 5.218 -3.046 1.00 90.19 171 GLU A O 1
ATOM 1330 N N . ARG A 1 172 ? -17.326 4.459 -3.763 1.00 87.75 172 ARG A N 1
ATOM 1331 C CA . ARG A 1 172 ? -17.401 5.113 -5.065 1.00 87.75 172 ARG A CA 1
ATOM 1332 C C . ARG A 1 172 ? -18.278 4.262 -5.978 1.00 87.75 172 ARG A C 1
ATOM 1334 O O . ARG A 1 172 ? -18.086 3.059 -6.066 1.00 87.75 172 ARG A O 1
ATOM 1341 N N . LYS A 1 173 ? -19.204 4.883 -6.709 1.00 86.31 173 LYS A N 1
ATOM 1342 C CA . LYS A 1 173 ? -20.045 4.197 -7.704 1.00 86.31 173 LYS A CA 1
ATOM 1343 C C . LYS A 1 173 ? -19.542 4.515 -9.110 1.00 86.31 173 LYS A C 1
ATOM 1345 O O . LYS A 1 173 ? -19.902 5.540 -9.679 1.00 86.31 173 LYS A O 1
ATOM 1350 N N . ARG A 1 174 ? -18.653 3.674 -9.646 1.00 84.38 174 ARG A N 1
ATOM 1351 C CA . ARG A 1 174 ? -18.158 3.775 -11.030 1.00 84.38 174 ARG A CA 1
ATOM 1352 C C . ARG A 1 174 ? -18.104 2.400 -11.672 1.00 84.38 174 ARG A C 1
ATOM 1354 O O . ARG A 1 174 ? -17.269 1.594 -11.283 1.00 84.38 174 ARG A O 1
ATOM 1361 N N . GLU A 1 175 ? -18.937 2.172 -12.682 1.00 82.38 175 GLU A N 1
ATOM 1362 C CA . GLU A 1 175 ? -19.046 0.874 -13.364 1.00 82.38 175 GLU A CA 1
ATOM 1363 C C . GLU A 1 175 ? -17.711 0.416 -13.965 1.00 82.38 175 GLU A C 1
ATOM 1365 O O . GLU A 1 175 ? -17.300 -0.715 -13.735 1.00 82.38 175 GLU A O 1
ATOM 1370 N N . ARG A 1 176 ? -16.972 1.321 -14.632 1.00 89.06 176 ARG A N 1
ATOM 1371 C CA . ARG A 1 176 ? -15.661 1.022 -15.249 1.00 89.06 176 ARG A CA 1
ATOM 1372 C C . ARG A 1 176 ? -14.680 0.344 -14.288 1.00 89.06 176 ARG A C 1
ATOM 1374 O O . ARG A 1 176 ? -13.867 -0.471 -14.708 1.00 89.06 176 ARG A O 1
ATOM 1381 N N . THR A 1 177 ? -14.706 0.729 -13.016 1.00 86.50 177 THR A N 1
ATOM 1382 C CA . THR A 1 177 ? -13.756 0.249 -12.007 1.00 86.50 177 THR A CA 1
ATOM 1383 C C . THR A 1 177 ? -14.418 -0.627 -10.953 1.00 86.50 177 THR A C 1
ATOM 1385 O O . THR A 1 177 ? -13.784 -0.883 -9.935 1.00 86.50 177 THR A O 1
ATOM 1388 N N . ASP A 1 178 ? -15.677 -1.030 -11.151 1.00 86.44 178 ASP A N 1
ATOM 1389 C CA . ASP A 1 178 ? -16.501 -1.699 -10.136 1.00 86.44 178 ASP A CA 1
ATOM 1390 C C . ASP A 1 178 ? -16.446 -0.982 -8.770 1.00 86.44 178 ASP A C 1
ATOM 1392 O O . ASP A 1 178 ? -16.179 -1.546 -7.713 1.00 86.44 178 ASP A O 1
ATOM 1396 N N . GLY A 1 179 ? -16.532 0.350 -8.815 1.00 86.38 179 GLY A N 1
ATOM 1397 C CA . GLY A 1 179 ? -16.448 1.210 -7.634 1.00 86.38 179 GLY A CA 1
ATOM 1398 C C . GLY A 1 179 ? -15.072 1.294 -6.965 1.00 86.38 179 GLY A C 1
ATOM 1399 O O . GLY A 1 179 ? -14.900 2.006 -5.975 1.00 86.38 179 GLY A O 1
ATOM 1400 N N . LYS A 1 180 ? -14.048 0.640 -7.515 1.00 91.94 180 LYS A N 1
ATOM 1401 C CA . LYS A 1 180 ? -12.703 0.645 -6.943 1.00 91.94 180 LYS A CA 1
ATOM 1402 C C . LYS A 1 180 ? -11.992 1.985 -7.128 1.00 91.94 180 LYS A C 1
ATOM 1404 O O . LYS A 1 180 ? -12.156 2.683 -8.136 1.00 91.94 180 LYS A O 1
ATOM 1409 N N . PHE A 1 181 ? -11.177 2.316 -6.135 1.00 96.69 181 PHE A N 1
ATOM 1410 C CA . PHE A 1 181 ? -10.192 3.388 -6.166 1.00 96.69 181 PHE A CA 1
ATOM 1411 C C . PHE A 1 181 ? -8.867 2.844 -5.641 1.00 96.69 181 PHE A C 1
ATOM 1413 O O . PHE A 1 181 ? -8.856 2.110 -4.648 1.00 96.69 181 PHE A O 1
ATOM 1420 N N . TRP A 1 182 ? -7.766 3.177 -6.304 1.00 98.06 182 TRP A N 1
ATOM 1421 C CA . TRP A 1 182 ? -6.447 2.658 -5.964 1.00 98.06 182 TRP A CA 1
ATOM 1422 C C . TRP A 1 182 ? -5.676 3.656 -5.096 1.00 98.06 182 TRP A C 1
ATOM 1424 O O . TRP A 1 182 ? -5.316 4.742 -5.540 1.00 98.06 182 TRP A O 1
ATOM 1434 N N . ILE A 1 183 ? -5.412 3.274 -3.848 1.00 98.56 183 ILE A N 1
ATOM 1435 C CA . ILE A 1 183 ? -4.452 3.954 -2.976 1.00 98.56 183 ILE A CA 1
ATOM 1436 C C . ILE A 1 183 ? -3.148 3.181 -3.124 1.00 98.56 183 ILE A C 1
ATOM 1438 O O . ILE A 1 183 ? -3.026 2.066 -2.608 1.00 98.56 183 ILE A O 1
ATOM 1442 N N . ILE A 1 184 ? -2.213 3.744 -3.882 1.00 98.81 184 ILE A N 1
ATOM 1443 C CA . ILE A 1 184 ? -0.965 3.086 -4.256 1.00 98.81 184 ILE A CA 1
ATOM 1444 C C . ILE A 1 184 ? 0.138 3.636 -3.360 1.00 98.81 184 ILE A C 1
ATOM 1446 O O . ILE A 1 184 ? 0.397 4.840 -3.336 1.00 98.81 184 ILE A O 1
ATOM 1450 N N . ALA A 1 185 ? 0.763 2.755 -2.588 1.00 98.50 185 ALA A N 1
ATOM 1451 C CA . ALA A 1 185 ? 1.878 3.134 -1.741 1.00 98.50 185 ALA A CA 1
ATOM 1452 C C . ALA A 1 185 ? 3.176 3.166 -2.556 1.00 98.50 185 ALA A C 1
ATOM 1454 O O . ALA A 1 185 ? 3.597 2.142 -3.094 1.00 98.50 185 ALA A O 1
ATOM 1455 N N . HIS A 1 186 ? 3.792 4.341 -2.632 1.00 98.62 186 HIS A N 1
ATOM 1456 C CA . HIS A 1 186 ? 5.059 4.567 -3.323 1.00 98.62 186 HIS A CA 1
ATOM 1457 C C . HIS A 1 186 ? 6.198 3.851 -2.600 1.00 98.62 186 HIS A C 1
ATOM 1459 O O . HIS A 1 186 ? 6.260 3.877 -1.366 1.00 98.62 186 HIS A O 1
ATOM 1465 N N . ARG A 1 187 ? 7.068 3.171 -3.354 1.00 98.31 187 ARG A N 1
ATOM 1466 C CA . ARG A 1 187 ? 8.191 2.375 -2.829 1.00 98.31 187 ARG A CA 1
ATOM 1467 C C . ARG A 1 187 ? 7.763 1.352 -1.772 1.00 98.31 187 ARG A C 1
ATOM 1469 O O . ARG A 1 187 ? 8.462 1.116 -0.785 1.00 98.31 187 ARG A O 1
ATOM 1476 N N . GLY A 1 188 ? 6.561 0.799 -1.921 1.00 96.19 188 GLY A N 1
ATOM 1477 C CA . GLY A 1 188 ? 5.942 -0.131 -0.976 1.00 96.19 188 GLY A CA 1
ATOM 1478 C C . GLY A 1 188 ? 5.311 0.487 0.281 1.00 96.19 188 GLY A C 1
ATOM 1479 O O . GLY A 1 188 ? 4.726 -0.257 1.063 1.00 96.19 188 GLY A O 1
ATOM 1480 N N . GLY A 1 189 ? 5.374 1.804 0.510 1.00 94.12 189 GLY A N 1
ATOM 1481 C CA . GLY A 1 189 ? 4.828 2.399 1.742 1.00 94.12 189 GLY A CA 1
ATOM 1482 C C . GLY A 1 189 ? 5.100 3.887 1.946 1.00 94.12 189 GLY A C 1
ATOM 1483 O O . GLY A 1 189 ? 4.264 4.586 2.515 1.00 94.12 189 GLY A O 1
ATOM 1484 N N . GLY A 1 190 ? 6.269 4.343 1.512 1.00 93.31 190 GLY A N 1
ATOM 1485 C CA . GLY A 1 190 ? 6.820 5.672 1.748 1.00 93.31 190 GLY A CA 1
ATOM 1486 C C . GLY A 1 190 ? 8.346 5.626 1.698 1.00 93.31 190 GLY A C 1
ATOM 1487 O O . GLY A 1 190 ? 8.934 4.617 1.306 1.00 93.31 190 GLY A O 1
ATOM 1488 N N . ARG A 1 191 ? 9.000 6.712 2.113 1.00 92.75 191 ARG A N 1
ATOM 1489 C CA . ARG A 1 191 ? 10.464 6.835 2.097 1.00 92.75 191 ARG A CA 1
ATOM 1490 C C . ARG A 1 191 ? 11.074 6.462 3.441 1.00 92.75 191 ARG A C 1
ATOM 1492 O O . ARG A 1 191 ? 10.436 6.587 4.486 1.00 92.75 191 ARG A O 1
ATOM 1499 N N . ASN A 1 192 ? 12.374 6.186 3.457 1.00 87.44 192 ASN A N 1
ATOM 1500 C CA . ASN A 1 192 ? 13.125 6.044 4.713 1.00 87.44 192 ASN A CA 1
ATOM 1501 C C . ASN A 1 192 ? 13.037 7.305 5.594 1.00 87.44 192 ASN A C 1
ATOM 1503 O O . ASN A 1 192 ? 12.961 7.216 6.820 1.00 87.44 192 ASN A O 1
ATOM 1507 N N . SER A 1 193 ? 12.970 8.492 4.982 1.00 84.25 193 SER A N 1
ATOM 1508 C CA . SER A 1 193 ? 12.789 9.764 5.697 1.00 84.25 193 SER A CA 1
ATOM 1509 C C . SER A 1 193 ? 11.412 9.919 6.350 1.00 84.25 193 SER A C 1
ATOM 1511 O O . SER A 1 193 ? 11.261 10.754 7.240 1.00 84.25 193 SER A O 1
ATOM 1513 N N . ASP A 1 194 ? 10.425 9.111 5.951 1.00 85.50 194 ASP A N 1
ATOM 1514 C CA . ASP A 1 194 ? 9.088 9.080 6.559 1.00 85.50 194 ASP A CA 1
ATOM 1515 C C . ASP A 1 194 ? 9.059 8.212 7.834 1.00 85.50 194 ASP A C 1
ATOM 1517 O O . ASP A 1 194 ? 8.041 8.119 8.526 1.00 85.50 194 ASP A O 1
ATOM 1521 N N . ARG A 1 195 ? 10.218 7.644 8.213 1.00 80.06 195 ARG A N 1
ATOM 1522 C CA . ARG A 1 195 ? 10.466 6.975 9.497 1.00 80.06 195 ARG A CA 1
ATOM 1523 C C . ARG A 1 195 ? 9.513 5.801 9.750 1.00 80.06 195 ARG A C 1
ATOM 1525 O O . ARG A 1 195 ? 9.043 5.597 10.867 1.00 80.06 195 ARG A O 1
ATOM 1532 N N . LEU A 1 196 ? 9.187 5.051 8.707 1.00 88.62 196 LEU A N 1
ATOM 1533 C CA . LEU A 1 196 ? 8.425 3.810 8.819 1.00 88.62 196 LEU A CA 1
ATOM 1534 C C . LEU A 1 196 ? 9.281 2.721 9.500 1.00 88.62 196 LEU A C 1
ATOM 1536 O O . LEU A 1 196 ? 10.507 2.834 9.517 1.00 88.62 196 LEU A O 1
ATOM 1540 N N . PRO A 1 197 ? 8.664 1.675 10.087 1.00 88.69 197 PRO A N 1
ATOM 1541 C CA . PRO A 1 197 ? 9.407 0.602 10.758 1.00 88.69 197 PRO A CA 1
ATOM 1542 C C . PRO A 1 197 ? 10.248 -0.258 9.803 1.00 88.69 197 PRO A C 1
ATOM 1544 O O . PRO A 1 197 ? 11.071 -1.036 10.271 1.00 88.69 197 PRO A O 1
ATOM 1547 N N . PHE A 1 198 ? 10.030 -0.123 8.493 1.00 94.12 198 PHE A N 1
ATOM 1548 C CA . PHE A 1 198 ? 10.682 -0.902 7.446 1.00 94.12 198 PHE A CA 1
ATOM 1549 C C . PHE A 1 198 ? 11.212 0.018 6.352 1.00 94.12 198 PHE A C 1
ATOM 1551 O O . PHE A 1 198 ? 10.662 1.102 6.135 1.00 94.12 198 PHE A O 1
ATOM 1558 N N . SER A 1 199 ? 12.289 -0.403 5.699 1.00 95.12 199 SER A N 1
ATOM 1559 C CA . SER A 1 199 ? 12.945 0.377 4.649 1.00 95.12 199 SER A CA 1
ATOM 1560 C C . SER A 1 199 ? 12.084 0.464 3.387 1.00 95.12 199 SER A C 1
ATOM 1562 O O . SER A 1 199 ? 11.380 -0.492 3.046 1.00 95.12 199 SER A O 1
ATOM 1564 N N . GLU A 1 200 ? 12.168 1.582 2.661 1.00 96.69 200 GLU A N 1
ATOM 1565 C CA . GLU A 1 200 ? 11.564 1.724 1.331 1.00 96.69 200 GLU A CA 1
ATOM 1566 C C . GLU A 1 200 ? 12.013 0.578 0.410 1.00 96.69 200 GLU A C 1
ATOM 1568 O O . GLU A 1 200 ? 13.159 0.131 0.488 1.00 96.69 200 GLU A O 1
ATOM 1573 N N . ASN A 1 201 ? 11.100 0.070 -0.426 1.00 98.12 201 ASN A N 1
ATOM 1574 C CA . ASN A 1 201 ? 11.327 -1.061 -1.335 1.00 98.12 201 ASN A CA 1
ATOM 1575 C C . ASN A 1 201 ? 11.689 -2.419 -0.676 1.00 98.12 201 ASN A C 1
ATOM 1577 O O . ASN A 1 201 ? 12.034 -3.373 -1.374 1.00 98.12 201 ASN A O 1
ATOM 1581 N N . SER A 1 202 ? 11.561 -2.562 0.649 1.00 98.44 202 SER A N 1
ATOM 1582 C CA . SER A 1 202 ? 11.687 -3.862 1.334 1.00 98.44 202 SER A CA 1
ATOM 1583 C C . SER A 1 202 ? 10.414 -4.715 1.223 1.00 98.44 202 SER A C 1
ATOM 1585 O O . SER A 1 202 ? 9.296 -4.204 1.101 1.00 98.44 202 SER A O 1
ATOM 1587 N N . THR A 1 203 ? 10.548 -6.042 1.342 1.00 98.62 203 THR A N 1
ATOM 1588 C CA . THR A 1 203 ? 9.376 -6.943 1.367 1.00 98.62 203 THR A CA 1
ATOM 1589 C C . THR A 1 203 ? 8.506 -6.738 2.607 1.00 98.62 203 THR A C 1
ATOM 1591 O O . THR A 1 203 ? 7.293 -6.946 2.583 1.00 98.62 203 THR A O 1
ATOM 1594 N N . GLU A 1 204 ? 9.122 -6.312 3.701 1.00 97.94 204 GLU A N 1
ATOM 1595 C CA . GLU A 1 204 ? 8.513 -6.012 4.981 1.00 97.94 204 GLU A CA 1
ATOM 1596 C C . GLU A 1 204 ? 7.615 -4.782 4.865 1.00 97.94 204 GLU A C 1
ATOM 1598 O O . GLU A 1 204 ? 6.462 -4.825 5.306 1.00 97.94 204 GLU A O 1
ATOM 1603 N N . LEU A 1 205 ? 8.088 -3.730 4.186 1.00 97.81 205 LEU A N 1
ATOM 1604 C CA . LEU A 1 205 ? 7.275 -2.551 3.920 1.00 97.81 205 LEU A CA 1
ATOM 1605 C C . LEU A 1 205 ? 6.113 -2.869 2.970 1.00 97.81 205 LEU A C 1
ATOM 1607 O O . LEU A 1 205 ? 4.979 -2.488 3.252 1.00 97.81 205 LEU A O 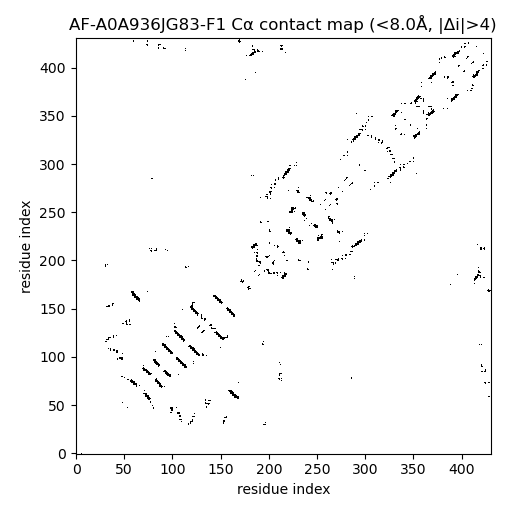1
ATOM 1611 N N . ILE A 1 206 ? 6.347 -3.674 1.930 1.00 98.69 206 ILE A N 1
ATOM 1612 C CA . ILE A 1 206 ? 5.286 -4.157 1.030 1.00 98.69 206 ILE A CA 1
ATOM 1613 C C . ILE A 1 206 ? 4.188 -4.907 1.807 1.00 98.69 206 ILE A C 1
ATOM 1615 O O . ILE A 1 206 ? 2.998 -4.653 1.615 1.00 98.69 206 ILE A O 1
ATOM 1619 N N . LYS A 1 207 ? 4.556 -5.800 2.740 1.00 97.88 207 LYS A N 1
ATOM 1620 C CA . LYS A 1 207 ? 3.589 -6.491 3.622 1.00 97.88 207 LYS A CA 1
ATOM 1621 C C . LYS A 1 207 ? 2.839 -5.528 4.544 1.00 97.88 207 LYS A C 1
ATOM 1623 O O . LYS A 1 207 ? 1.747 -5.859 5.012 1.00 97.88 207 LYS A O 1
ATOM 1628 N N . PHE A 1 208 ? 3.439 -4.380 4.842 1.00 97.25 208 PHE A N 1
ATOM 1629 C CA . PHE A 1 208 ? 2.898 -3.350 5.717 1.00 97.25 208 PHE A CA 1
ATOM 1630 C C . PHE A 1 208 ? 1.982 -2.352 4.988 1.00 97.25 208 PHE A C 1
ATOM 1632 O O . PHE A 1 208 ? 1.130 -1.747 5.636 1.00 97.25 208 PHE A O 1
ATOM 1639 N N . ALA A 1 209 ? 2.077 -2.233 3.659 1.00 98.06 209 ALA A N 1
ATOM 1640 C CA . ALA A 1 209 ? 1.322 -1.280 2.838 1.00 98.06 209 ALA A CA 1
ATOM 1641 C C . ALA A 1 209 ? -0.195 -1.278 3.115 1.00 98.06 209 ALA A C 1
ATOM 1643 O O . ALA A 1 209 ? -0.797 -0.218 3.296 1.00 98.06 209 ALA A O 1
ATOM 1644 N N . GLY A 1 210 ? -0.811 -2.462 3.235 1.00 97.88 210 GLY A N 1
ATOM 1645 C CA . GLY A 1 210 ? -2.243 -2.604 3.541 1.00 97.88 210 GLY A CA 1
ATOM 1646 C C . GLY A 1 210 ? -2.650 -1.945 4.863 1.00 97.88 210 GLY A C 1
ATOM 1647 O O . GLY A 1 210 ? -3.683 -1.280 4.950 1.00 97.88 210 GLY A O 1
ATOM 1648 N N . LYS A 1 211 ? -1.785 -2.029 5.879 1.00 97.50 211 LYS A N 1
ATOM 1649 C CA . LYS A 1 211 ? -1.993 -1.399 7.193 1.00 97.50 211 LYS A CA 1
ATOM 1650 C C . LYS A 1 211 ? -1.883 0.124 7.132 1.00 97.50 211 LYS A C 1
ATOM 1652 O O . LYS A 1 211 ? -2.413 0.804 8.007 1.00 97.50 211 LYS A O 1
ATOM 1657 N N . LEU A 1 212 ? -1.252 0.668 6.096 1.00 97.38 212 LEU A N 1
ATOM 1658 C CA . LEU A 1 212 ? -1.235 2.101 5.818 1.00 97.38 212 LEU A CA 1
ATOM 1659 C C . LEU A 1 212 ? -2.450 2.567 4.992 1.00 97.38 212 LEU A C 1
ATOM 1661 O O . LEU A 1 212 ? -2.546 3.745 4.663 1.00 97.38 212 LEU A O 1
ATOM 1665 N N . GLY A 1 213 ? -3.387 1.667 4.674 1.00 97.38 213 GLY A N 1
ATOM 1666 C CA . GLY A 1 213 ? -4.599 1.965 3.907 1.00 97.38 213 GLY A CA 1
ATOM 1667 C C . GLY A 1 213 ? -4.448 1.788 2.397 1.00 97.38 213 GLY A C 1
ATOM 1668 O O . GLY A 1 213 ? -5.414 2.013 1.667 1.00 97.38 213 GLY A O 1
ATOM 1669 N N . ALA A 1 214 ? -3.272 1.363 1.931 1.00 98.38 214 ALA A N 1
ATOM 1670 C CA . ALA A 1 214 ? -3.022 1.103 0.524 1.00 98.38 214 ALA A CA 1
ATOM 1671 C C . ALA A 1 214 ? -3.672 -0.211 0.065 1.00 98.38 214 ALA A C 1
ATOM 1673 O O . ALA A 1 214 ? -3.739 -1.190 0.804 1.00 98.38 214 ALA A O 1
ATOM 1674 N N . ASN A 1 215 ? -4.129 -0.245 -1.183 1.00 98.19 215 ASN A N 1
ATOM 1675 C CA . ASN A 1 215 ? -4.582 -1.466 -1.861 1.00 98.19 215 ASN A CA 1
ATOM 1676 C C . ASN A 1 215 ? -3.765 -1.765 -3.128 1.00 98.19 215 ASN A C 1
ATOM 1678 O O . ASN A 1 215 ? -4.085 -2.706 -3.861 1.00 98.19 215 ASN A O 1
ATOM 1682 N N . GLY A 1 216 ? -2.707 -0.990 -3.353 1.00 98.62 216 GLY A N 1
ATOM 1683 C CA . GLY A 1 216 ? -1.678 -1.224 -4.346 1.00 98.62 216 GLY A CA 1
ATOM 1684 C C . GLY A 1 216 ? -0.322 -0.724 -3.867 1.00 98.62 216 GLY A C 1
ATOM 1685 O O . GLY A 1 216 ? -0.236 0.036 -2.902 1.00 98.62 216 GLY A O 1
ATOM 1686 N N . VAL A 1 217 ? 0.734 -1.140 -4.555 1.00 98.88 217 VAL A N 1
ATOM 1687 C CA . VAL A 1 217 ? 2.099 -0.647 -4.334 1.00 98.88 217 VAL A CA 1
ATOM 1688 C C . VAL A 1 217 ? 2.747 -0.289 -5.661 1.00 98.88 217 VAL A C 1
ATOM 1690 O O . VAL A 1 217 ? 2.430 -0.884 -6.690 1.00 98.88 217 VAL A O 1
ATOM 1693 N N . GLU A 1 218 ? 3.651 0.671 -5.619 1.00 98.88 218 GLU A N 1
ATOM 1694 C CA . GLU A 1 218 ? 4.671 0.883 -6.637 1.00 98.88 218 GLU A CA 1
ATOM 1695 C C . GLU A 1 218 ? 6.020 0.442 -6.044 1.00 98.88 218 GLU A C 1
ATOM 1697 O O . GLU A 1 218 ? 6.227 0.569 -4.830 1.00 98.88 218 GLU A O 1
ATOM 1702 N N . ILE A 1 219 ? 6.867 -0.168 -6.875 1.00 98.81 219 ILE A N 1
ATOM 1703 C CA . ILE A 1 219 ? 8.206 -0.638 -6.507 1.00 98.81 219 ILE A CA 1
ATOM 1704 C C . ILE A 1 219 ? 9.211 -0.372 -7.631 1.00 98.81 219 ILE A C 1
ATOM 1706 O O . ILE A 1 219 ? 8.937 -0.654 -8.800 1.00 98.81 219 ILE A O 1
ATOM 1710 N N . ASP A 1 220 ? 10.407 0.074 -7.253 1.00 98.75 220 ASP A N 1
ATOM 1711 C CA . ASP A 1 220 ? 11.459 0.479 -8.187 1.00 98.75 220 ASP A CA 1
ATOM 1712 C C . ASP A 1 220 ? 12.398 -0.672 -8.526 1.00 98.75 220 ASP A C 1
ATOM 1714 O O . ASP A 1 220 ? 12.940 -1.300 -7.619 1.00 98.75 220 ASP A O 1
ATOM 1718 N N . ILE A 1 221 ? 12.674 -0.909 -9.807 1.00 98.75 221 ILE A N 1
ATOM 1719 C CA . ILE A 1 221 ? 13.477 -2.053 -10.254 1.00 98.75 221 ILE A CA 1
ATOM 1720 C C . ILE A 1 221 ? 14.761 -1.597 -10.940 1.00 98.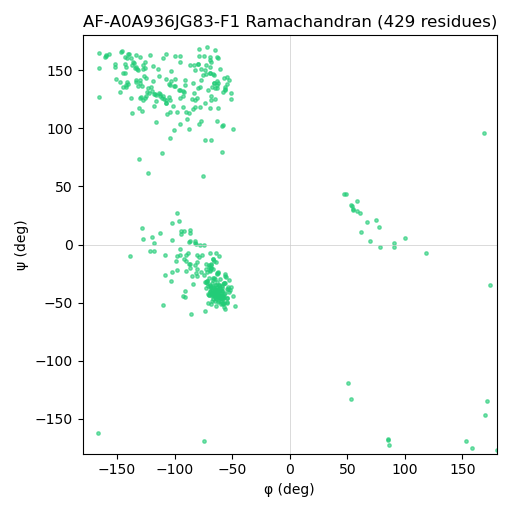75 221 ILE A C 1
ATOM 1722 O O . ILE A 1 221 ? 14.733 -0.816 -11.894 1.00 98.75 221 ILE A O 1
ATOM 1726 N N . ARG A 1 222 ? 15.881 -2.172 -10.495 1.00 98.31 222 ARG A N 1
ATOM 1727 C CA . ARG A 1 222 ? 17.219 -2.019 -11.086 1.00 98.31 222 ARG A CA 1
ATOM 1728 C C . ARG A 1 222 ? 17.883 -3.364 -11.318 1.00 98.31 222 ARG A C 1
ATOM 1730 O O . ARG A 1 222 ? 17.490 -4.366 -10.718 1.00 98.31 222 ARG A O 1
ATOM 1737 N N . LEU A 1 223 ? 18.897 -3.393 -12.173 1.00 98.56 223 LEU A N 1
ATOM 1738 C CA . LEU A 1 223 ? 19.692 -4.592 -12.422 1.00 98.56 223 LEU A CA 1
ATOM 1739 C C . LEU A 1 223 ? 21.005 -4.562 -11.639 1.00 98.56 223 LEU A C 1
ATOM 1741 O O . LEU A 1 223 ? 21.724 -3.566 -11.606 1.00 98.56 223 LEU A O 1
ATOM 1745 N N . THR A 1 224 ? 21.348 -5.696 -11.035 1.00 98.50 224 THR A N 1
ATOM 1746 C CA . THR A 1 224 ? 22.707 -5.949 -10.542 1.00 98.50 224 THR A CA 1
ATOM 1747 C C . THR A 1 224 ? 23.674 -6.190 -11.706 1.00 98.50 224 THR A C 1
ATOM 1749 O O . THR A 1 224 ? 23.260 -6.409 -12.846 1.00 98.50 224 THR A O 1
ATOM 1752 N N . LYS A 1 225 ? 24.982 -6.229 -11.425 1.00 98.12 225 LYS A N 1
ATOM 1753 C CA . LYS A 1 225 ? 26.043 -6.516 -12.411 1.00 98.12 225 LYS A CA 1
ATOM 1754 C C . LYS A 1 225 ? 25.833 -7.828 -13.170 1.00 98.12 225 LYS A C 1
ATOM 1756 O O . LYS A 1 225 ? 26.141 -7.929 -14.352 1.00 98.12 225 LYS A O 1
ATOM 1761 N N . ASP A 1 226 ? 25.339 -8.845 -12.472 1.00 98.44 226 ASP A N 1
ATOM 1762 C CA . ASP A 1 226 ? 24.983 -10.166 -12.999 1.00 98.44 226 ASP A CA 1
ATOM 1763 C C . ASP A 1 226 ? 23.547 -10.221 -13.563 1.00 98.44 226 ASP A C 1
ATOM 1765 O O . ASP A 1 226 ? 23.043 -11.284 -13.920 1.00 98.44 226 ASP A O 1
ATOM 1769 N N . GLY A 1 227 ? 22.893 -9.063 -13.699 1.00 98.12 227 GLY A N 1
ATOM 1770 C CA . GLY A 1 227 ? 21.605 -8.895 -14.357 1.00 98.12 227 GLY A CA 1
ATOM 1771 C C . GLY A 1 227 ? 20.408 -9.388 -13.545 1.00 98.12 227 GLY A C 1
ATOM 1772 O O . GLY A 1 227 ? 19.371 -9.681 -14.141 1.00 98.12 227 GLY A O 1
ATOM 1773 N N . ILE A 1 228 ? 20.520 -9.523 -12.227 1.00 98.62 228 ILE A N 1
ATOM 1774 C CA . ILE A 1 228 ? 19.403 -9.921 -11.366 1.00 98.62 228 ILE A CA 1
ATOM 1775 C C . ILE A 1 228 ? 18.553 -8.676 -11.062 1.00 98.62 228 ILE A C 1
ATOM 1777 O O . ILE A 1 228 ? 19.102 -7.688 -10.572 1.00 98.62 228 ILE A O 1
ATOM 1781 N N . PRO A 1 229 ? 17.234 -8.684 -11.339 1.00 98.69 229 PRO A N 1
ATOM 1782 C CA . PRO A 1 229 ? 16.361 -7.573 -10.974 1.00 98.69 229 PRO A CA 1
ATOM 1783 C C . PRO A 1 229 ? 16.190 -7.480 -9.454 1.00 98.69 229 PRO A C 1
ATOM 1785 O O . PRO A 1 229 ? 15.760 -8.442 -8.809 1.00 98.69 229 PRO A O 1
ATOM 1788 N N . VAL A 1 230 ? 16.499 -6.318 -8.890 1.00 98.75 230 VAL A N 1
ATOM 1789 C CA . VAL A 1 230 ? 16.403 -6.009 -7.457 1.00 98.75 230 VAL A CA 1
ATOM 1790 C C . VAL A 1 230 ? 15.588 -4.746 -7.227 1.00 98.75 230 VAL A C 1
ATOM 1792 O O . VAL A 1 230 ? 15.513 -3.890 -8.111 1.00 98.75 230 VAL A O 1
ATOM 1795 N N . LEU A 1 231 ? 14.988 -4.625 -6.041 1.00 98.62 231 LEU A N 1
ATOM 1796 C CA . LEU A 1 231 ? 14.221 -3.435 -5.696 1.00 98.62 231 LEU A CA 1
ATOM 1797 C C . LEU A 1 231 ? 15.119 -2.353 -5.097 1.00 98.62 231 LEU A C 1
ATOM 1799 O O . LEU A 1 231 ? 15.656 -2.525 -3.999 1.00 98.62 231 LEU A O 1
ATOM 1803 N N . TYR A 1 232 ? 15.275 -1.237 -5.809 1.00 97.75 232 TYR A N 1
ATOM 1804 C CA . TYR A 1 232 ? 16.066 -0.096 -5.351 1.00 97.75 232 TYR A CA 1
ATOM 1805 C C . TYR A 1 232 ? 15.791 1.162 -6.194 1.00 97.75 232 TYR A C 1
ATOM 1807 O O . TYR A 1 232 ? 15.931 1.137 -7.415 1.00 97.75 232 TYR A O 1
ATOM 1815 N N . HIS A 1 233 ? 15.444 2.283 -5.552 1.00 97.00 233 HIS A N 1
ATOM 1816 C CA . HIS A 1 233 ? 15.035 3.509 -6.257 1.00 97.00 233 HIS A CA 1
ATOM 1817 C C . HIS A 1 233 ? 16.206 4.249 -6.924 1.00 97.00 233 HIS A C 1
ATOM 1819 O O . HIS A 1 233 ? 16.196 4.505 -8.132 1.00 97.00 233 HIS A O 1
ATOM 1825 N N . ASP A 1 234 ? 17.225 4.622 -6.146 1.00 95.69 234 ASP A N 1
ATOM 1826 C CA . ASP A 1 234 ? 18.321 5.481 -6.616 1.00 95.69 234 ASP A CA 1
ATOM 1827 C C . ASP A 1 234 ? 19.307 4.698 -7.483 1.00 95.69 234 ASP A C 1
ATOM 1829 O O . ASP A 1 234 ? 19.502 3.508 -7.291 1.00 95.69 234 ASP A O 1
ATOM 1833 N N . GLU A 1 235 ? 19.977 5.347 -8.432 1.00 95.44 235 GLU A N 1
ATOM 1834 C CA . GLU A 1 235 ? 20.995 4.656 -9.236 1.00 95.44 235 GLU A CA 1
ATOM 1835 C C . GLU A 1 235 ? 22.163 4.173 -8.374 1.00 95.44 235 GLU A C 1
ATOM 1837 O O . GLU A 1 235 ? 22.621 3.039 -8.517 1.00 95.44 235 GLU A O 1
ATOM 1842 N N . ASN A 1 236 ? 22.596 5.028 -7.445 1.00 95.44 236 ASN A N 1
ATOM 1843 C CA . ASN A 1 236 ? 23.754 4.809 -6.594 1.00 95.44 236 ASN A CA 1
ATOM 1844 C C . ASN A 1 236 ? 23.358 4.396 -5.177 1.00 95.44 236 ASN A C 1
ATOM 1846 O O . ASN A 1 236 ? 22.451 4.982 -4.574 1.00 95.44 236 ASN A O 1
ATOM 1850 N N . LEU A 1 237 ? 24.126 3.462 -4.612 1.00 93.94 237 LEU A N 1
ATOM 1851 C CA . LEU A 1 237 ? 24.106 3.169 -3.183 1.00 93.94 237 LEU A CA 1
ATOM 1852 C C . LEU A 1 237 ? 24.397 4.439 -2.384 1.00 93.94 237 LEU A C 1
ATOM 1854 O O . LEU A 1 237 ? 25.314 5.199 -2.708 1.00 93.94 237 LEU A O 1
ATOM 1858 N N . ASN A 1 238 ? 23.601 4.676 -1.345 1.00 91.38 238 ASN A N 1
ATOM 1859 C CA . ASN A 1 238 ? 23.721 5.870 -0.521 1.00 91.38 238 ASN A CA 1
ATOM 1860 C C . ASN A 1 238 ? 23.248 5.646 0.920 1.00 91.38 238 ASN A C 1
ATOM 1862 O O . ASN A 1 238 ? 22.390 4.807 1.199 1.00 91.38 238 ASN A O 1
ATOM 1866 N N . SER A 1 239 ? 23.773 6.462 1.833 1.00 88.44 239 SER A N 1
ATOM 1867 C CA . SER A 1 239 ? 23.558 6.349 3.284 1.00 88.44 239 SER A CA 1
ATOM 1868 C C . SER A 1 239 ? 22.119 6.601 3.748 1.00 88.44 239 SER A C 1
ATOM 1870 O O . SER A 1 239 ? 21.772 6.276 4.886 1.00 88.44 239 SER A O 1
ATOM 1872 N N . ARG A 1 240 ? 21.259 7.170 2.889 1.00 89.25 240 ARG A N 1
ATOM 1873 C CA . ARG A 1 240 ? 19.818 7.301 3.162 1.00 89.25 240 ARG A CA 1
ATOM 1874 C C . ARG A 1 240 ? 19.110 5.953 3.044 1.00 89.25 240 ARG A C 1
ATOM 1876 O O . ARG A 1 240 ? 18.118 5.728 3.737 1.00 89.25 240 ARG A O 1
ATOM 1883 N N . LEU A 1 241 ? 19.584 5.079 2.161 1.00 89.81 241 LEU A N 1
ATOM 1884 C CA . LEU A 1 241 ? 18.922 3.824 1.816 1.00 89.81 241 LEU A CA 1
ATOM 1885 C C . LEU A 1 241 ? 19.551 2.598 2.450 1.00 89.81 241 LEU A C 1
ATOM 1887 O O . LEU A 1 241 ? 18.835 1.635 2.722 1.00 89.81 241 LEU A O 1
ATOM 1891 N N . VAL A 1 242 ? 20.862 2.627 2.662 1.00 90.31 242 VAL A N 1
ATOM 1892 C CA . VAL A 1 242 ? 21.621 1.453 3.078 1.00 90.31 242 VAL A CA 1
ATOM 1893 C C . VAL A 1 242 ? 22.579 1.748 4.219 1.00 90.31 242 VAL A C 1
ATOM 1895 O O . VAL A 1 242 ? 23.091 2.861 4.338 1.00 90.31 242 VAL A O 1
ATOM 1898 N N . ASP A 1 243 ? 22.853 0.709 5.001 1.00 85.06 243 ASP A N 1
ATOM 1899 C CA . ASP A 1 243 ? 23.977 0.626 5.922 1.00 85.06 243 ASP A CA 1
ATOM 1900 C C . ASP A 1 243 ? 25.017 -0.350 5.339 1.00 85.06 243 ASP A C 1
ATOM 1902 O O . ASP A 1 243 ? 24.726 -1.514 5.038 1.00 85.06 243 ASP A O 1
ATOM 1906 N N . GLY A 1 244 ? 26.235 0.154 5.130 1.00 68.31 244 GLY A N 1
ATOM 1907 C CA . GLY A 1 244 ? 27.353 -0.573 4.524 1.00 68.31 244 GLY A CA 1
ATOM 1908 C C . GLY A 1 244 ? 28.500 0.382 4.194 1.00 68.31 244 GLY A C 1
ATOM 1909 O O . GLY A 1 244 ? 28.487 1.024 3.148 1.00 68.31 244 GLY A O 1
ATOM 1910 N N . GLU A 1 245 ? 29.487 0.490 5.088 1.00 62.31 245 GLU A N 1
ATOM 1911 C CA . GLU A 1 245 ? 30.534 1.536 5.083 1.00 62.31 245 GLU A CA 1
ATOM 1912 C C . GLU A 1 245 ? 31.444 1.564 3.836 1.00 62.31 245 GLU A C 1
ATOM 1914 O O . GLU A 1 245 ? 32.190 2.522 3.646 1.00 62.31 245 GLU A O 1
ATOM 1919 N N . TYR A 1 246 ? 31.381 0.553 2.962 1.00 69.44 246 TYR A N 1
ATOM 1920 C CA . TYR A 1 246 ? 32.341 0.375 1.863 1.00 69.44 246 TYR A CA 1
ATOM 1921 C C . TYR A 1 246 ? 31.716 0.217 0.473 1.00 69.44 246 TYR A C 1
ATOM 1923 O O . TYR A 1 246 ? 32.439 -0.046 -0.490 1.00 69.44 246 TYR A O 1
ATOM 1931 N N . MET A 1 247 ? 30.394 0.351 0.336 1.00 81.38 247 MET A N 1
ATOM 1932 C CA . MET A 1 247 ? 29.736 0.241 -0.968 1.00 81.38 247 MET A CA 1
ATOM 1933 C C . MET A 1 247 ? 29.267 1.607 -1.466 1.00 81.38 247 MET A C 1
ATOM 1935 O O . MET A 1 247 ? 28.481 2.280 -0.806 1.00 81.38 247 MET A O 1
ATOM 1939 N N . VAL A 1 248 ? 29.741 2.006 -2.646 1.00 88.06 248 VAL A N 1
ATOM 1940 C CA . VAL A 1 248 ? 29.450 3.302 -3.271 1.00 88.06 248 VAL A CA 1
ATOM 1941 C C . VAL A 1 248 ? 29.285 3.142 -4.780 1.00 88.06 248 VAL A C 1
ATOM 1943 O O . VAL A 1 248 ? 29.871 2.255 -5.398 1.00 88.06 248 VAL A O 1
ATOM 1946 N N . GLY A 1 249 ? 28.512 4.036 -5.391 1.00 93.38 249 GLY A N 1
ATOM 1947 C CA . GLY A 1 249 ? 28.240 4.006 -6.828 1.00 93.38 249 GLY A CA 1
ATOM 1948 C C . GLY A 1 249 ? 27.069 3.097 -7.198 1.00 93.38 249 GLY A C 1
ATOM 1949 O O . GLY A 1 249 ? 26.282 2.698 -6.337 1.00 93.38 249 GLY A O 1
ATOM 1950 N N . ALA A 1 250 ? 26.933 2.827 -8.497 1.00 96.81 250 ALA A N 1
ATOM 1951 C CA . ALA A 1 250 ? 25.715 2.268 -9.069 1.00 96.81 250 ALA A CA 1
ATOM 1952 C C . ALA A 1 250 ? 25.409 0.844 -8.579 1.00 96.81 250 ALA A C 1
ATOM 1954 O O . ALA A 1 250 ? 26.320 0.029 -8.420 1.00 96.81 250 ALA A O 1
ATOM 1955 N N . ILE A 1 251 ? 24.123 0.510 -8.427 1.00 96.31 251 ILE A N 1
ATOM 1956 C CA . ILE A 1 251 ? 23.664 -0.863 -8.132 1.00 96.31 251 ILE A CA 1
ATOM 1957 C C . ILE A 1 251 ? 24.243 -1.871 -9.139 1.00 96.31 251 ILE A C 1
ATOM 1959 O O . ILE A 1 251 ? 24.738 -2.930 -8.745 1.00 96.31 251 ILE A O 1
ATOM 1963 N N . GLY A 1 252 ? 24.286 -1.494 -10.420 1.00 97.25 252 GLY A N 1
ATOM 1964 C CA . GLY A 1 252 ? 24.842 -2.302 -11.509 1.00 97.25 252 GLY A CA 1
ATOM 1965 C C . GLY A 1 252 ? 26.347 -2.594 -11.417 1.00 97.25 252 GLY A C 1
ATOM 1966 O O . GLY A 1 252 ? 26.851 -3.414 -12.180 1.00 97.25 252 GLY A O 1
ATOM 1967 N N . ASN A 1 253 ? 27.085 -1.995 -10.473 1.00 96.69 253 ASN A N 1
ATOM 1968 C CA . ASN A 1 253 ? 28.502 -2.312 -10.250 1.00 96.69 253 ASN A CA 1
ATOM 1969 C C . ASN A 1 253 ? 28.714 -3.587 -9.420 1.00 96.69 253 ASN A C 1
ATOM 1971 O O . ASN A 1 253 ? 29.824 -4.129 -9.395 1.00 96.69 253 ASN A O 1
ATOM 1975 N N . TYR A 1 254 ? 27.669 -4.081 -8.753 1.00 96.62 254 TYR A N 1
ATOM 1976 C CA . TYR A 1 254 ? 27.753 -5.184 -7.803 1.00 96.62 254 TYR A CA 1
ATOM 1977 C C . TYR A 1 254 ? 26.905 -6.369 -8.245 1.00 96.62 254 TYR A C 1
ATOM 1979 O O . TYR A 1 254 ? 25.795 -6.204 -8.741 1.00 96.62 254 TYR A O 1
ATOM 1987 N N . THR A 1 255 ? 27.418 -7.580 -8.043 1.00 98.00 255 THR A N 1
ATOM 1988 C CA . THR A 1 255 ? 26.604 -8.798 -8.168 1.00 98.00 255 THR A CA 1
ATOM 1989 C C . THR A 1 255 ? 25.579 -8.865 -7.041 1.00 98.00 255 THR A C 1
ATOM 1991 O O . THR A 1 255 ? 25.796 -8.309 -5.958 1.00 98.00 255 THR A O 1
ATOM 1994 N N . PHE A 1 256 ? 24.489 -9.600 -7.245 1.00 98.06 256 PHE A N 1
ATOM 1995 C CA . PHE A 1 256 ? 23.498 -9.790 -6.186 1.00 98.06 256 PHE A CA 1
ATOM 1996 C C . PHE A 1 256 ? 24.114 -10.402 -4.922 1.00 98.06 256 PHE A C 1
ATOM 1998 O O . PHE A 1 256 ? 23.871 -9.920 -3.817 1.00 98.06 256 PHE A O 1
ATOM 2005 N N . ALA A 1 257 ? 24.981 -11.409 -5.073 1.00 97.56 257 ALA A N 1
ATOM 2006 C CA . ALA A 1 257 ? 25.664 -12.044 -3.947 1.00 97.56 257 ALA A CA 1
ATOM 2007 C C . ALA A 1 257 ? 26.501 -11.043 -3.128 1.00 97.56 257 ALA A C 1
ATOM 2009 O O . ALA A 1 257 ? 26.483 -11.089 -1.898 1.00 97.56 257 ALA A O 1
ATOM 2010 N N . GLN A 1 258 ? 27.185 -10.102 -3.790 1.00 95.81 258 GLN A N 1
ATOM 2011 C CA . GLN A 1 258 ? 27.918 -9.034 -3.106 1.00 95.81 258 GLN A CA 1
ATOM 2012 C C . GLN A 1 258 ? 26.975 -8.117 -2.321 1.00 95.81 258 GLN A C 1
ATOM 2014 O O . GLN A 1 258 ? 27.231 -7.876 -1.143 1.00 95.81 258 GLN A O 1
ATOM 2019 N N . LEU A 1 259 ? 25.869 -7.664 -2.924 1.00 95.25 259 LEU A N 1
ATOM 2020 C CA . LEU A 1 259 ? 24.875 -6.827 -2.237 1.00 95.25 259 LEU A CA 1
ATOM 2021 C C . LEU A 1 259 ? 24.297 -7.528 -0.997 1.00 95.25 259 LEU A C 1
ATOM 2023 O O . LEU A 1 259 ? 24.151 -6.904 0.050 1.00 95.25 259 LEU A O 1
ATOM 2027 N N . GLN A 1 260 ? 24.031 -8.835 -1.080 1.00 95.00 260 GLN A N 1
ATOM 2028 C CA . GLN A 1 260 ? 23.501 -9.621 0.040 1.00 95.00 260 GLN A CA 1
ATOM 2029 C C . GLN A 1 260 ? 24.478 -9.764 1.215 1.00 95.00 260 GLN A C 1
ATOM 2031 O O . GLN A 1 260 ? 24.047 -9.933 2.359 1.00 95.00 260 GLN A O 1
ATOM 2036 N N . VAL A 1 261 ? 25.786 -9.732 0.962 1.00 93.44 261 VAL A N 1
ATOM 2037 C CA . VAL A 1 261 ? 26.809 -9.884 2.007 1.00 93.44 261 VAL A CA 1
ATOM 2038 C C . VAL A 1 261 ? 27.212 -8.535 2.590 1.00 93.44 261 VAL A C 1
ATOM 2040 O O . VAL A 1 261 ? 27.311 -8.405 3.806 1.00 93.44 261 VAL A O 1
ATOM 2043 N N . LEU A 1 262 ? 27.435 -7.544 1.729 1.00 91.25 262 LEU A N 1
ATOM 2044 C CA . LEU A 1 262 ? 28.152 -6.316 2.071 1.00 91.25 262 LEU A CA 1
ATOM 2045 C C . LEU A 1 262 ? 27.240 -5.150 2.474 1.00 91.25 262 LEU A C 1
ATOM 2047 O O . LEU A 1 262 ? 27.738 -4.121 2.922 1.00 91.25 262 LEU A O 1
ATOM 2051 N N . CYS A 1 263 ? 25.925 -5.290 2.302 1.00 91.00 263 CYS A N 1
ATOM 2052 C CA . CYS A 1 263 ? 24.980 -4.197 2.481 1.00 91.00 263 CYS A CA 1
ATOM 2053 C C . CYS A 1 263 ? 23.663 -4.667 3.108 1.00 91.00 263 CYS A C 1
ATOM 2055 O O . CYS A 1 263 ? 23.200 -5.797 2.902 1.00 91.00 263 CYS A O 1
ATOM 2057 N N . ARG A 1 264 ? 23.049 -3.786 3.896 1.00 93.56 264 ARG A N 1
ATOM 2058 C CA . ARG A 1 264 ? 21.659 -3.889 4.345 1.00 93.56 264 ARG A CA 1
ATOM 2059 C C . ARG A 1 264 ? 20.923 -2.610 3.996 1.00 93.56 264 ARG A C 1
ATOM 2061 O O . ARG A 1 264 ? 21.525 -1.545 3.943 1.00 93.56 264 ARG A O 1
ATOM 2068 N N . LEU A 1 265 ? 19.619 -2.715 3.782 1.00 94.62 265 LEU A N 1
ATOM 2069 C CA . LEU A 1 265 ? 18.742 -1.555 3.800 1.00 94.62 265 LEU A CA 1
ATOM 2070 C C . LEU A 1 265 ? 18.760 -0.914 5.197 1.00 94.62 265 LEU A C 1
ATOM 2072 O O . LEU A 1 265 ? 19.156 -1.547 6.176 1.00 94.62 265 LEU A O 1
ATOM 2076 N N . LYS A 1 266 ? 18.339 0.348 5.281 1.00 90.75 266 LYS A N 1
ATOM 2077 C CA . LYS A 1 266 ? 18.515 1.206 6.464 1.00 90.75 266 LYS A CA 1
ATOM 2078 C C . LYS A 1 266 ? 17.958 0.642 7.780 1.00 90.75 266 LYS A C 1
ATOM 2080 O O . LYS A 1 266 ? 18.465 0.973 8.843 1.00 90.75 266 LYS A O 1
ATOM 2085 N N . ASN A 1 267 ? 16.931 -0.203 7.722 1.00 90.38 267 ASN A N 1
ATOM 2086 C CA . ASN A 1 267 ? 16.328 -0.853 8.891 1.00 90.38 267 ASN A CA 1
ATOM 2087 C C . ASN A 1 267 ? 16.757 -2.327 9.053 1.00 90.38 267 ASN A C 1
ATOM 2089 O O . ASN A 1 267 ? 16.134 -3.088 9.792 1.00 90.38 267 ASN A O 1
ATOM 2093 N N . GLY A 1 268 ? 17.853 -2.730 8.403 1.00 92.31 268 GLY A N 1
ATOM 2094 C CA . GLY A 1 268 ? 18.483 -4.042 8.552 1.00 92.31 268 GLY A CA 1
ATOM 2095 C C . GLY A 1 268 ? 17.986 -5.114 7.581 1.00 92.31 268 GLY A C 1
ATOM 2096 O O . GLY A 1 268 ? 18.516 -6.229 7.593 1.00 92.31 268 GLY A O 1
ATOM 2097 N N . GLU A 1 269 ? 17.007 -4.812 6.725 1.00 96.12 269 GLU A N 1
ATOM 2098 C CA . GLU A 1 269 ? 16.534 -5.747 5.706 1.00 96.12 269 GLU A CA 1
ATOM 2099 C C . GLU A 1 269 ? 17.590 -5.970 4.612 1.00 96.12 269 GLU A C 1
ATOM 2101 O O . GLU A 1 269 ? 18.525 -5.191 4.418 1.00 96.12 269 GLU A O 1
ATOM 2106 N N . ARG A 1 270 ? 17.452 -7.058 3.855 1.00 96.12 270 ARG A N 1
ATOM 2107 C CA . ARG A 1 270 ? 18.232 -7.264 2.627 1.00 96.12 270 ARG A CA 1
ATOM 2108 C C . ARG A 1 270 ? 17.564 -6.518 1.476 1.00 96.12 270 ARG A C 1
ATOM 2110 O O . ARG A 1 270 ? 16.342 -6.416 1.451 1.00 96.12 270 ARG A O 1
ATOM 2117 N N . ILE A 1 271 ? 18.353 -6.073 0.496 1.00 97.31 271 ILE A N 1
ATOM 2118 C CA . ILE A 1 271 ? 17.809 -5.628 -0.795 1.00 97.31 271 ILE A CA 1
ATOM 2119 C C . ILE A 1 271 ? 17.117 -6.842 -1.440 1.00 97.31 271 ILE A C 1
ATOM 2121 O O . ILE A 1 271 ? 17.802 -7.846 -1.674 1.00 97.31 271 ILE A O 1
ATOM 2125 N N . PRO A 1 272 ? 15.796 -6.815 -1.686 1.00 98.44 272 PRO A N 1
ATOM 2126 C CA . PRO A 1 272 ? 15.097 -7.975 -2.217 1.00 98.44 272 PRO A CA 1
ATOM 2127 C C . PRO A 1 272 ? 15.222 -8.052 -3.740 1.00 98.44 272 PRO A C 1
ATOM 2129 O O . PRO A 1 272 ? 15.393 -7.039 -4.422 1.00 98.44 272 PRO A O 1
ATOM 2132 N N . THR A 1 273 ? 15.111 -9.263 -4.285 1.00 98.88 273 THR A N 1
ATOM 2133 C CA . THR A 1 273 ? 14.911 -9.434 -5.730 1.00 98.88 273 THR A CA 1
ATOM 2134 C C . THR A 1 273 ? 13.476 -9.073 -6.120 1.00 98.88 273 THR A C 1
ATOM 2136 O O . THR A 1 273 ? 12.570 -9.076 -5.281 1.00 98.88 273 THR A O 1
ATOM 2139 N N . LEU A 1 274 ? 13.237 -8.819 -7.409 1.00 98.88 274 LEU A N 1
ATOM 2140 C CA . LEU A 1 274 ? 11.871 -8.674 -7.923 1.00 98.88 274 LEU A CA 1
ATOM 2141 C C . LEU A 1 274 ? 11.027 -9.933 -7.681 1.00 98.88 274 LEU A C 1
ATOM 2143 O O . LEU A 1 274 ? 9.845 -9.826 -7.360 1.00 98.88 274 LEU A O 1
ATOM 2147 N N . ASP A 1 275 ? 11.636 -11.116 -7.769 1.00 98.81 275 ASP A N 1
ATOM 2148 C CA . ASP A 1 275 ? 10.967 -12.382 -7.470 1.00 98.81 275 ASP A CA 1
ATOM 2149 C C . ASP A 1 275 ? 10.503 -12.450 -6.003 1.00 98.81 275 ASP A C 1
ATOM 2151 O O . ASP A 1 275 ? 9.345 -12.768 -5.731 1.00 98.81 275 ASP A O 1
ATOM 2155 N N . ASP A 1 276 ? 11.359 -12.056 -5.050 1.00 98.75 276 ASP A N 1
ATOM 2156 C CA . ASP A 1 276 ? 10.999 -11.990 -3.626 1.00 98.75 276 ASP A CA 1
ATOM 2157 C C . ASP A 1 276 ? 9.822 -11.043 -3.372 1.00 98.75 276 ASP A C 1
ATOM 2159 O O . ASP A 1 276 ? 8.919 -11.357 -2.584 1.00 98.75 276 ASP A O 1
ATOM 2163 N N . ALA A 1 277 ? 9.822 -9.890 -4.043 1.00 98.81 277 ALA A N 1
ATOM 2164 C CA . ALA A 1 277 ? 8.772 -8.889 -3.930 1.00 98.81 277 ALA A CA 1
ATOM 2165 C C . ALA A 1 277 ? 7.448 -9.379 -4.528 1.00 98.81 277 ALA A C 1
ATOM 2167 O O . ALA A 1 277 ? 6.427 -9.355 -3.840 1.00 98.81 277 ALA A O 1
ATOM 2168 N N . LEU A 1 278 ? 7.449 -9.881 -5.767 1.00 98.88 278 LEU A N 1
ATOM 2169 C CA . LEU A 1 278 ? 6.242 -10.382 -6.428 1.00 98.88 278 LEU A CA 1
ATOM 2170 C C . LEU A 1 278 ? 5.660 -11.593 -5.694 1.00 98.88 278 LEU A C 1
ATOM 2172 O O . LEU A 1 278 ? 4.455 -11.624 -5.444 1.00 98.88 278 LEU A O 1
ATOM 2176 N N . ARG A 1 279 ? 6.497 -12.535 -5.241 1.00 98.75 279 ARG A N 1
ATOM 2177 C CA . ARG A 1 279 ? 6.066 -13.649 -4.383 1.00 98.75 279 ARG A CA 1
ATOM 2178 C C . ARG A 1 279 ? 5.436 -13.152 -3.091 1.00 98.75 279 ARG A C 1
ATOM 2180 O O . ARG A 1 279 ? 4.364 -13.616 -2.709 1.00 98.75 279 ARG A O 1
ATOM 2187 N N . THR A 1 280 ? 6.063 -12.176 -2.436 1.00 98.62 280 THR A N 1
ATOM 2188 C CA . THR A 1 280 ? 5.531 -11.563 -1.214 1.00 98.62 280 THR A CA 1
ATOM 2189 C C . THR A 1 280 ? 4.166 -10.925 -1.450 1.00 98.62 280 THR A C 1
ATOM 2191 O O . THR A 1 280 ? 3.237 -11.171 -0.681 1.00 98.62 280 THR A O 1
ATOM 2194 N N . ILE A 1 281 ? 4.023 -10.129 -2.509 1.00 98.62 281 ILE A N 1
ATOM 2195 C CA . ILE A 1 281 ? 2.752 -9.489 -2.856 1.00 98.62 281 ILE A CA 1
ATOM 2196 C C . ILE A 1 281 ? 1.698 -10.556 -3.123 1.00 98.62 281 ILE A C 1
ATOM 2198 O O . ILE A 1 281 ? 0.573 -10.450 -2.628 1.00 98.62 281 ILE A O 1
ATOM 2202 N N . VAL A 1 282 ? 2.066 -11.588 -3.885 1.00 98.38 282 VAL A N 1
ATOM 2203 C CA . VAL A 1 282 ? 1.114 -12.589 -4.335 1.00 98.38 282 VAL A CA 1
ATOM 2204 C C . VAL A 1 282 ? 0.624 -13.468 -3.187 1.00 98.38 282 VAL A C 1
ATOM 2206 O O . VAL A 1 282 ? -0.580 -13.692 -3.089 1.00 98.38 282 VAL A O 1
ATOM 2209 N N . ASP A 1 283 ? 1.529 -13.906 -2.315 1.00 96.44 283 ASP A N 1
ATOM 2210 C CA . ASP A 1 283 ? 1.248 -14.924 -1.302 1.00 96.44 283 ASP A CA 1
ATOM 2211 C C . ASP A 1 283 ? 0.934 -14.335 0.084 1.00 96.44 283 ASP A C 1
ATOM 2213 O O . ASP A 1 283 ? 0.354 -15.012 0.930 1.00 96.44 283 ASP A O 1
ATOM 2217 N N . SER A 1 284 ? 1.364 -13.101 0.367 1.00 96.38 284 SER A N 1
ATOM 2218 C CA . SER A 1 284 ? 1.389 -12.548 1.731 1.00 96.38 284 SER A CA 1
ATOM 2219 C C . SER A 1 284 ? 0.712 -11.185 1.877 1.00 96.38 284 SER A C 1
ATOM 2221 O O . SER A 1 284 ? 0.900 -10.537 2.912 1.00 96.38 284 SER A O 1
ATOM 2223 N N . THR A 1 285 ? -0.075 -10.734 0.897 1.00 97.56 285 THR A N 1
ATOM 2224 C CA . THR A 1 285 ? -0.811 -9.460 0.973 1.00 97.56 285 THR A CA 1
ATOM 2225 C C . THR A 1 285 ? -2.207 -9.557 0.355 1.00 97.56 285 THR A C 1
ATOM 2227 O O . THR A 1 285 ? -2.460 -10.421 -0.478 1.00 97.56 285 THR A O 1
ATOM 2230 N N . ASN A 1 286 ? -3.086 -8.619 0.723 1.00 95.62 286 ASN A N 1
ATOM 2231 C CA . ASN A 1 286 ? -4.370 -8.389 0.049 1.00 95.62 286 ASN A CA 1
ATOM 2232 C C . ASN A 1 286 ? -4.270 -7.260 -0.996 1.00 95.62 286 ASN A C 1
ATOM 2234 O O . ASN A 1 286 ? -5.272 -6.639 -1.348 1.00 95.62 286 ASN A O 1
ATOM 2238 N N . LEU A 1 287 ? -3.055 -6.934 -1.451 1.00 98.06 287 LEU A N 1
ATOM 2239 C CA . LEU A 1 287 ? -2.865 -5.915 -2.474 1.00 98.06 287 LEU A CA 1
ATOM 2240 C C . LEU A 1 287 ? -3.467 -6.396 -3.792 1.00 98.06 287 LEU A C 1
ATOM 2242 O O . LEU A 1 287 ? -3.456 -7.582 -4.132 1.00 98.06 287 LEU A O 1
ATOM 2246 N N . THR A 1 288 ? -3.987 -5.431 -4.536 1.00 97.69 288 THR A N 1
ATOM 2247 C CA . THR A 1 288 ? -4.764 -5.665 -5.751 1.00 97.69 288 THR A CA 1
ATOM 2248 C C . THR A 1 288 ? -4.164 -4.991 -6.982 1.00 97.69 288 THR A C 1
ATOM 2250 O O . THR A 1 288 ? -4.649 -5.202 -8.092 1.00 97.69 288 THR A O 1
ATOM 2253 N N . SER A 1 289 ? -3.107 -4.194 -6.807 1.00 98.31 289 SER A N 1
ATOM 2254 C CA . SER A 1 289 ? -2.294 -3.692 -7.910 1.00 98.31 289 SER A CA 1
ATOM 2255 C C . SER A 1 289 ? -0.816 -3.582 -7.544 1.00 98.31 289 SER A C 1
ATOM 2257 O O . SER A 1 289 ? -0.474 -3.248 -6.409 1.00 98.31 289 SER A O 1
ATOM 2259 N N . VAL A 1 290 ? 0.047 -3.794 -8.532 1.00 98.75 290 VAL A N 1
ATOM 2260 C CA . VAL A 1 290 ? 1.489 -3.556 -8.462 1.00 98.75 290 VAL A CA 1
ATOM 2261 C C . VAL A 1 290 ? 1.900 -2.728 -9.666 1.00 98.75 290 VAL A C 1
ATOM 2263 O O . VAL A 1 290 ? 1.621 -3.114 -10.798 1.00 98.75 290 VAL A O 1
ATOM 2266 N N . TRP A 1 291 ? 2.567 -1.611 -9.429 1.00 98.81 291 TRP A N 1
ATOM 2267 C CA . TRP A 1 291 ? 3.228 -0.817 -10.454 1.00 98.81 291 TRP A CA 1
ATOM 2268 C C . TRP A 1 291 ? 4.732 -1.078 -10.360 1.00 98.81 291 TRP A C 1
ATOM 2270 O O . TRP A 1 291 ? 5.359 -0.784 -9.350 1.00 98.81 291 TRP A O 1
ATOM 2280 N N . LEU A 1 292 ? 5.289 -1.690 -11.399 1.00 98.88 292 LEU A N 1
ATOM 2281 C CA . LEU A 1 292 ? 6.714 -1.965 -11.530 1.00 98.88 292 LEU A CA 1
ATOM 2282 C C . LEU A 1 292 ? 7.390 -0.755 -12.182 1.00 98.88 292 LEU A C 1
ATOM 2284 O O . LEU A 1 292 ? 7.282 -0.599 -13.395 1.00 98.88 292 LEU A O 1
ATOM 2288 N N . ASP A 1 293 ? 8.029 0.119 -11.409 1.00 98.62 293 ASP A N 1
ATOM 2289 C CA . ASP A 1 293 ? 8.769 1.265 -11.945 1.00 98.62 293 ASP A CA 1
ATOM 2290 C C . ASP A 1 293 ? 10.139 0.792 -12.457 1.00 98.62 293 ASP A C 1
ATOM 2292 O O . ASP A 1 293 ? 11.052 0.446 -11.700 1.00 98.62 293 ASP A O 1
ATOM 2296 N N . ILE A 1 294 ? 10.249 0.691 -13.782 1.00 98.56 294 ILE A N 1
ATOM 2297 C CA . ILE A 1 294 ? 11.401 0.114 -14.470 1.00 98.56 294 ILE A CA 1
ATOM 2298 C C . ILE A 1 294 ? 12.413 1.221 -14.751 1.00 98.56 294 ILE A C 1
ATOM 2300 O O . ILE A 1 294 ? 12.162 2.101 -15.571 1.00 98.56 294 ILE A O 1
ATOM 2304 N N . LYS A 1 295 ? 13.591 1.154 -14.123 1.00 98.00 295 LYS A N 1
ATOM 2305 C CA . LYS A 1 295 ? 14.622 2.196 -14.273 1.00 98.00 295 LYS A CA 1
ATOM 2306 C C . LYS A 1 295 ? 15.553 1.988 -15.464 1.00 98.00 295 LYS A C 1
ATOM 2308 O O . LYS A 1 295 ? 16.272 2.909 -15.839 1.00 98.00 295 LYS A O 1
ATOM 2313 N N . GLU A 1 296 ? 15.585 0.780 -16.025 1.00 97.44 296 GLU A N 1
ATOM 2314 C CA . GLU A 1 296 ? 16.581 0.376 -17.021 1.00 97.44 296 GLU A CA 1
ATOM 2315 C C . GLU A 1 296 ? 15.942 -0.437 -18.164 1.00 97.44 296 GLU A C 1
ATOM 2317 O O . GLU A 1 296 ? 15.335 -1.479 -17.900 1.00 97.44 296 GLU A O 1
ATOM 2322 N N . PRO A 1 297 ? 16.119 -0.044 -19.444 1.00 98.00 297 PRO A N 1
ATOM 2323 C CA . PRO A 1 297 ? 15.538 -0.761 -20.586 1.00 98.00 297 PRO A CA 1
ATOM 2324 C C . PRO A 1 297 ? 15.946 -2.237 -20.667 1.00 98.00 297 PRO A C 1
ATOM 2326 O O . PRO A 1 297 ? 15.149 -3.091 -21.049 1.00 98.00 297 PRO A O 1
ATOM 2329 N N . ALA A 1 298 ? 17.173 -2.562 -20.247 1.00 97.75 298 ALA A N 1
ATOM 2330 C CA . ALA A 1 298 ? 17.696 -3.928 -20.236 1.00 97.75 298 ALA A CA 1
ATOM 2331 C C . ALA A 1 298 ? 16.933 -4.877 -19.288 1.00 97.75 298 ALA A C 1
ATOM 2333 O O . ALA A 1 298 ? 17.091 -6.095 -19.380 1.00 97.75 298 ALA A O 1
ATOM 2334 N N . ALA A 1 299 ? 16.112 -4.345 -18.374 1.00 97.75 299 ALA A N 1
ATOM 2335 C CA . ALA A 1 299 ? 15.311 -5.146 -17.455 1.00 97.75 299 ALA A CA 1
ATOM 2336 C C . ALA A 1 299 ? 13.997 -5.652 -18.077 1.00 97.75 299 ALA A C 1
ATOM 2338 O O . ALA A 1 299 ? 13.425 -6.607 -17.553 1.00 97.75 299 ALA A O 1
ATOM 2339 N N . ILE A 1 300 ? 13.535 -5.056 -19.186 1.00 98.31 300 ILE A N 1
ATOM 2340 C CA . ILE A 1 300 ? 12.203 -5.294 -19.772 1.00 98.31 300 ILE A CA 1
ATOM 2341 C C . ILE A 1 300 ? 11.937 -6.774 -20.051 1.00 98.31 300 ILE A C 1
ATOM 2343 O O . ILE A 1 300 ? 10.923 -7.293 -19.593 1.00 98.31 300 ILE A O 1
ATOM 2347 N N . GLU A 1 301 ? 12.859 -7.465 -20.726 1.00 97.50 301 GLU A N 1
ATOM 2348 C CA . GLU A 1 301 ? 12.725 -8.892 -21.062 1.00 97.50 301 GLU A CA 1
ATOM 2349 C C . GLU A 1 301 ? 12.453 -9.746 -19.809 1.00 97.50 301 GLU A C 1
ATOM 2351 O O . GLU A 1 301 ? 11.500 -10.522 -19.738 1.00 97.50 301 GLU A O 1
ATOM 2356 N N . LYS A 1 302 ? 13.265 -9.550 -18.760 1.00 98.00 302 LYS A N 1
ATOM 2357 C CA . LYS A 1 302 ? 13.148 -10.297 -17.498 1.00 98.00 302 LYS A CA 1
ATOM 2358 C C . LYS A 1 302 ? 11.875 -9.926 -16.744 1.00 98.00 302 LYS A C 1
ATOM 2360 O O . LYS A 1 302 ? 11.229 -10.804 -16.174 1.00 98.00 302 LYS A O 1
ATOM 2365 N N . ILE A 1 303 ? 11.516 -8.643 -16.735 1.00 98.31 303 ILE A N 1
ATOM 2366 C CA . ILE A 1 303 ? 10.324 -8.148 -16.046 1.00 98.31 303 ILE A CA 1
ATOM 2367 C C . ILE A 1 303 ? 9.057 -8.680 -16.712 1.00 98.31 303 ILE A C 1
ATOM 2369 O O . ILE A 1 303 ? 8.185 -9.153 -15.992 1.00 98.31 303 ILE A O 1
ATOM 2373 N N . ILE A 1 304 ? 8.963 -8.688 -18.045 1.00 98.12 304 ILE A N 1
ATOM 2374 C CA . ILE A 1 304 ? 7.806 -9.239 -18.765 1.00 98.12 304 ILE A CA 1
ATOM 2375 C C . ILE A 1 304 ? 7.624 -10.730 -18.444 1.00 98.12 304 ILE A C 1
ATOM 2377 O O . ILE A 1 304 ? 6.520 -11.150 -18.084 1.00 98.12 304 ILE A O 1
ATOM 2381 N N . ALA A 1 305 ? 8.705 -11.516 -18.479 1.00 98.12 305 ALA A N 1
ATOM 2382 C CA . ALA A 1 305 ? 8.657 -12.938 -18.138 1.00 98.12 305 ALA A CA 1
ATOM 2383 C C . ALA A 1 305 ? 8.195 -13.185 -16.684 1.00 98.12 305 ALA A C 1
ATOM 2385 O O . ALA A 1 305 ? 7.328 -14.031 -16.426 1.00 98.12 305 ALA A O 1
ATOM 2386 N N . MET A 1 306 ? 8.726 -12.420 -15.720 1.00 98.44 306 MET A N 1
ATOM 2387 C CA . MET A 1 306 ? 8.311 -12.505 -14.312 1.00 98.44 306 MET A CA 1
ATOM 2388 C C . MET A 1 306 ? 6.863 -12.039 -14.117 1.00 98.44 306 MET A C 1
ATOM 2390 O O . MET A 1 306 ? 6.085 -12.701 -13.430 1.00 98.44 306 MET A O 1
ATOM 2394 N N . GLN A 1 307 ? 6.471 -10.933 -14.750 1.00 98.12 307 GLN A N 1
ATOM 2395 C CA . GLN A 1 307 ? 5.123 -10.377 -14.682 1.00 98.12 307 GLN A CA 1
ATOM 2396 C C . GLN A 1 307 ? 4.086 -11.400 -15.149 1.00 98.12 307 GLN A C 1
ATOM 2398 O O . GLN A 1 307 ? 3.103 -11.624 -14.445 1.00 98.12 307 GLN A O 1
ATOM 2403 N N . LYS A 1 308 ? 4.327 -12.078 -16.277 1.00 98.00 308 LYS A N 1
ATOM 2404 C CA . LYS A 1 308 ? 3.463 -13.154 -16.784 1.00 98.00 308 LYS A CA 1
ATOM 2405 C C . LYS A 1 308 ? 3.314 -14.290 -15.771 1.00 98.00 308 LYS A C 1
ATOM 2407 O O . LYS A 1 308 ? 2.196 -14.628 -15.388 1.00 98.00 308 LYS A O 1
ATOM 2412 N N . THR A 1 309 ? 4.439 -14.789 -15.258 1.00 98.19 309 THR A N 1
ATOM 2413 C CA . THR A 1 309 ? 4.477 -15.869 -14.257 1.00 98.19 309 THR A CA 1
ATOM 2414 C C . THR A 1 309 ? 3.632 -15.533 -13.021 1.00 98.19 309 THR A C 1
ATOM 2416 O O . THR A 1 309 ? 2.842 -16.352 -12.542 1.00 98.19 309 THR A O 1
ATOM 2419 N N . TYR A 1 310 ? 3.759 -14.311 -12.499 1.00 98.56 310 TYR A N 1
ATOM 2420 C CA . TYR A 1 310 ? 3.041 -13.901 -11.292 1.00 98.56 310 TYR A CA 1
ATOM 2421 C C . TYR A 1 310 ? 1.582 -13.502 -11.543 1.00 98.56 310 TYR A C 1
ATOM 2423 O O . TYR A 1 310 ? 0.758 -13.691 -10.645 1.00 98.56 310 TYR A O 1
ATOM 2431 N N . ILE A 1 311 ? 1.230 -13.032 -12.745 1.00 98.06 311 ILE A N 1
ATOM 2432 C CA . ILE A 1 311 ? -0.171 -12.862 -13.163 1.00 98.06 311 ILE A CA 1
ATOM 2433 C C . ILE A 1 311 ? -0.875 -14.223 -13.187 1.00 98.06 311 ILE A C 1
ATOM 2435 O O . ILE A 1 311 ? -1.927 -14.367 -12.566 1.00 98.06 311 ILE A O 1
ATOM 2439 N N . GLU A 1 312 ? -0.282 -15.233 -13.826 1.00 98.00 312 GLU A N 1
ATOM 2440 C CA . GLU A 1 312 ? -0.847 -16.588 -13.892 1.00 98.00 312 GLU A CA 1
ATOM 2441 C C . GLU A 1 312 ? -1.017 -17.187 -12.487 1.00 98.00 312 GLU A C 1
ATOM 2443 O O . GLU A 1 312 ? -2.092 -17.678 -12.129 1.00 98.00 312 GLU A O 1
ATOM 2448 N N . ARG A 1 313 ? 0.005 -17.064 -11.628 1.00 98.25 313 ARG A N 1
ATOM 2449 C CA . ARG A 1 313 ? -0.085 -17.500 -10.225 1.00 98.25 313 ARG A CA 1
ATOM 2450 C C . ARG A 1 313 ? -1.210 -16.788 -9.470 1.00 98.25 313 ARG A C 1
ATOM 2452 O O . ARG A 1 313 ? -1.952 -17.434 -8.727 1.00 98.25 313 ARG A O 1
ATOM 2459 N N . ALA A 1 314 ? -1.347 -15.472 -9.632 1.00 98.38 314 ALA A N 1
ATOM 2460 C CA . ALA A 1 314 ? -2.407 -14.713 -8.979 1.00 98.38 314 ALA A CA 1
ATOM 2461 C C . ALA A 1 314 ? -3.800 -15.146 -9.466 1.00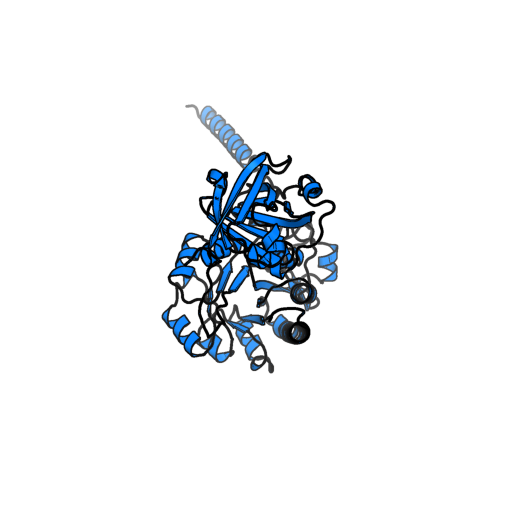 98.38 314 ALA A C 1
ATOM 2463 O O . ALA A 1 314 ? -4.693 -15.328 -8.642 1.00 98.38 314 ALA A O 1
ATOM 2464 N N . GLN A 1 315 ? -3.974 -15.400 -10.764 1.00 98.06 315 GLN A N 1
ATOM 2465 C CA . GLN A 1 315 ? -5.228 -15.913 -11.323 1.00 98.06 315 GLN A CA 1
ATOM 2466 C C . GLN A 1 315 ? -5.594 -17.292 -10.756 1.00 98.06 315 GLN A C 1
ATOM 2468 O O . GLN A 1 315 ? -6.746 -17.513 -10.384 1.00 98.06 315 GLN A O 1
ATOM 2473 N N . LEU A 1 316 ? -4.623 -18.200 -10.602 1.00 98.31 316 LEU A N 1
ATOM 2474 C CA . LEU A 1 316 ? -4.851 -19.508 -9.974 1.00 98.31 316 LEU A CA 1
ATOM 2475 C C . LEU A 1 316 ? -5.292 -19.378 -8.509 1.00 98.31 316 LEU A C 1
ATOM 2477 O O . LEU A 1 316 ? -6.219 -20.060 -8.069 1.00 98.31 316 LEU A O 1
ATOM 2481 N N . LEU A 1 317 ? -4.656 -18.487 -7.744 1.00 98.25 317 LEU A N 1
ATOM 2482 C CA . LEU A 1 317 ? -5.049 -18.220 -6.358 1.00 98.25 317 LEU A CA 1
ATOM 2483 C C . LEU A 1 317 ? -6.434 -17.566 -6.272 1.00 98.25 317 LEU A C 1
ATOM 2485 O O . LEU A 1 317 ? -7.194 -17.883 -5.358 1.00 98.25 317 LEU A O 1
ATOM 2489 N N . GLN A 1 318 ? -6.772 -16.689 -7.218 1.00 97.62 318 GLN A N 1
ATOM 2490 C CA . GLN A 1 318 ? -8.091 -16.071 -7.308 1.00 97.62 318 GLN A CA 1
ATOM 2491 C C . GLN A 1 318 ? -9.174 -17.114 -7.605 1.00 97.62 318 GLN A C 1
ATOM 2493 O O . GLN A 1 318 ? -10.172 -17.170 -6.892 1.00 97.62 318 GLN A O 1
ATOM 2498 N N . ALA A 1 319 ? -8.962 -17.986 -8.596 1.00 97.81 319 ALA A N 1
ATOM 2499 C CA . ALA A 1 319 ? -9.890 -19.069 -8.931 1.00 97.81 319 ALA A CA 1
ATOM 2500 C C . ALA A 1 319 ? -10.100 -20.047 -7.760 1.00 97.81 319 ALA A C 1
ATOM 2502 O O . ALA A 1 319 ? -11.180 -20.609 -7.599 1.00 97.81 319 ALA A O 1
ATOM 2503 N N . ALA A 1 320 ? -9.087 -20.209 -6.905 1.00 97.62 320 ALA A N 1
ATOM 2504 C CA . ALA A 1 320 ? -9.166 -20.993 -5.675 1.00 97.62 320 ALA A CA 1
ATOM 2505 C C . ALA A 1 320 ? -9.793 -20.239 -4.479 1.00 97.62 320 ALA A C 1
ATOM 2507 O O . ALA A 1 320 ? -9.795 -20.774 -3.371 1.00 97.62 320 ALA A O 1
ATOM 2508 N N . GLY A 1 321 ? -10.259 -18.996 -4.658 1.00 95.62 321 GLY A N 1
ATOM 2509 C CA . GLY A 1 321 ? -10.826 -18.165 -3.588 1.00 95.62 321 GLY A CA 1
ATOM 2510 C C . GLY A 1 321 ? -9.816 -17.741 -2.515 1.00 95.62 321 GLY A C 1
ATOM 2511 O O . GLY A 1 321 ? -10.205 -17.397 -1.401 1.00 95.62 321 GLY A O 1
ATOM 2512 N N . LYS A 1 322 ? -8.511 -17.795 -2.815 1.00 95.12 322 LYS A N 1
ATOM 2513 C CA . LYS A 1 322 ? -7.426 -17.485 -1.866 1.00 95.12 322 LYS A CA 1
ATOM 2514 C C . LYS A 1 322 ? -6.990 -16.023 -1.897 1.00 95.12 322 LYS A C 1
ATOM 2516 O O . LYS A 1 322 ? -6.243 -15.603 -1.018 1.00 95.12 322 LYS A O 1
ATOM 2521 N N . ARG A 1 323 ? -7.416 -15.265 -2.909 1.00 95.12 323 ARG A N 1
ATOM 2522 C CA . ARG A 1 323 ? -7.137 -13.834 -3.050 1.00 95.12 323 ARG A CA 1
ATOM 2523 C C . ARG A 1 323 ? -8.165 -13.144 -3.940 1.00 95.12 323 ARG A C 1
ATOM 2525 O O . ARG A 1 323 ? -8.806 -13.792 -4.765 1.00 95.12 323 ARG A O 1
ATOM 2532 N N . ASP A 1 324 ? -8.188 -11.823 -3.853 1.00 94.00 324 ASP A N 1
ATOM 2533 C CA . ASP A 1 324 ? -8.834 -10.963 -4.841 1.00 94.00 324 ASP A CA 1
ATOM 2534 C C . ASP A 1 324 ? -7.960 -10.788 -6.095 1.00 94.00 324 ASP A C 1
ATOM 2536 O O . ASP A 1 324 ? -6.760 -11.102 -6.098 1.00 94.00 324 ASP A O 1
ATOM 2540 N N . THR A 1 325 ? -8.559 -10.233 -7.154 1.00 95.50 325 THR A N 1
ATOM 2541 C CA . THR A 1 325 ? -7.866 -9.869 -8.398 1.00 95.50 325 THR A CA 1
ATOM 2542 C C . THR A 1 325 ? -6.620 -9.029 -8.112 1.00 95.50 325 THR A C 1
ATOM 2544 O O . THR A 1 325 ? -6.687 -8.012 -7.412 1.00 95.50 325 THR A O 1
ATOM 2547 N N . LEU A 1 326 ? -5.495 -9.426 -8.710 1.00 98.00 326 LEU A N 1
ATOM 2548 C CA . LEU A 1 326 ? -4.251 -8.665 -8.713 1.00 98.00 326 LEU A CA 1
ATOM 2549 C C . LEU A 1 326 ? -3.876 -8.284 -10.135 1.00 98.00 326 LEU A C 1
ATOM 2551 O O . LEU A 1 326 ? -3.781 -9.140 -11.010 1.00 98.00 326 LEU A O 1
ATOM 2555 N N . GLU A 1 327 ? -3.590 -7.005 -10.328 1.00 97.56 327 GLU A N 1
ATOM 2556 C CA . GLU A 1 327 ? -3.040 -6.499 -11.577 1.00 97.56 327 GLU A CA 1
ATOM 2557 C C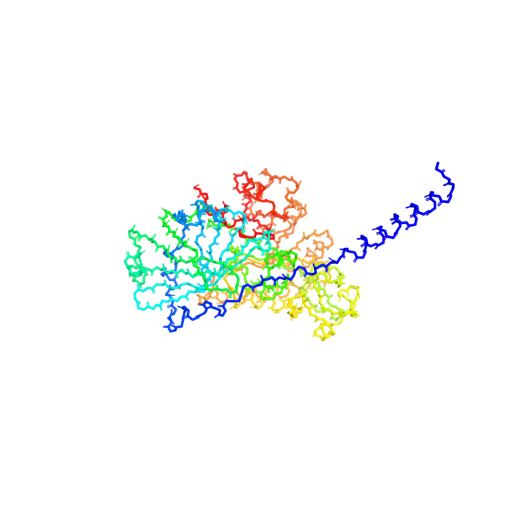 . GLU A 1 327 ? -1.590 -6.079 -11.366 1.00 97.56 327 GLU A C 1
ATOM 2559 O O . GLU A 1 327 ? -1.280 -5.321 -10.452 1.00 97.56 327 GLU A O 1
ATOM 2564 N N . ILE A 1 328 ? -0.693 -6.576 -12.205 1.00 98.69 328 ILE A N 1
ATOM 2565 C CA . ILE A 1 328 ? 0.723 -6.212 -12.181 1.00 98.69 328 ILE A CA 1
ATOM 2566 C C . ILE A 1 328 ? 0.967 -5.439 -13.467 1.00 98.69 328 ILE A C 1
ATOM 2568 O O . ILE A 1 328 ? 0.598 -5.933 -14.533 1.00 98.69 328 ILE A O 1
ATOM 2572 N N . PHE A 1 329 ? 1.540 -4.244 -13.370 1.00 98.75 329 PHE A N 1
ATOM 2573 C CA . PHE A 1 329 ? 1.768 -3.343 -14.493 1.00 98.75 329 PHE A CA 1
ATOM 2574 C C . PHE A 1 329 ? 3.253 -3.048 -14.663 1.00 98.75 329 PHE A C 1
ATOM 2576 O O . PHE A 1 329 ? 3.910 -2.649 -13.704 1.00 98.75 329 PHE A O 1
ATOM 2583 N N . SER A 1 330 ? 3.746 -3.153 -15.895 1.00 98.75 330 SER A N 1
ATOM 2584 C CA . SER A 1 330 ? 5.031 -2.567 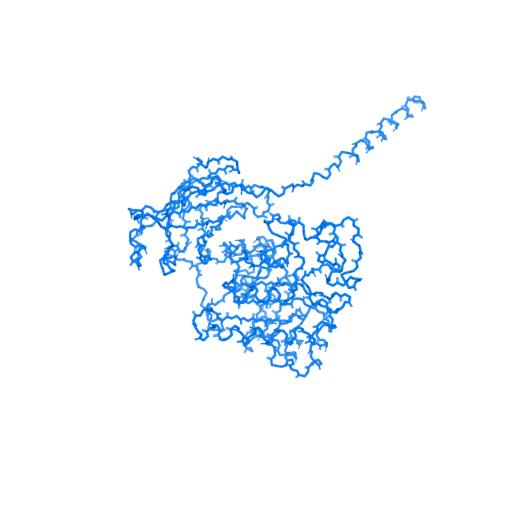-16.286 1.00 98.75 330 SER A CA 1
ATOM 2585 C C . SER A 1 330 ? 4.890 -1.045 -16.405 1.00 98.75 330 SER A C 1
ATOM 2587 O O . SER A 1 330 ? 4.031 -0.567 -17.149 1.00 98.75 330 SER A O 1
ATOM 2589 N N . GLY A 1 331 ? 5.685 -0.287 -15.651 1.00 98.44 331 GLY A N 1
ATOM 2590 C CA . GLY A 1 331 ? 5.713 1.175 -15.673 1.00 98.44 331 GLY A CA 1
ATOM 2591 C C . GLY A 1 331 ? 6.593 1.712 -16.799 1.00 98.44 331 GLY A C 1
ATOM 2592 O O . GLY A 1 331 ? 7.728 1.270 -16.966 1.00 98.44 331 GLY A O 1
ATOM 2593 N N . LEU A 1 332 ? 6.059 2.649 -17.582 1.00 98.44 332 LEU A N 1
ATOM 2594 C CA . LEU A 1 332 ? 6.726 3.271 -18.728 1.00 98.44 332 LEU A CA 1
ATOM 2595 C C . LEU A 1 332 ? 7.037 4.738 -18.404 1.00 98.44 332 LEU A C 1
ATOM 2597 O O . LEU A 1 332 ? 6.302 5.643 -18.818 1.00 98.44 332 LEU A O 1
ATOM 2601 N N . ALA A 1 333 ? 8.108 4.930 -17.632 1.00 97.12 333 ALA A N 1
ATOM 2602 C CA . ALA A 1 333 ? 8.494 6.210 -17.034 1.00 97.12 333 ALA A CA 1
ATOM 2603 C C . ALA A 1 333 ? 9.316 7.123 -17.959 1.00 97.12 333 ALA A C 1
ATOM 2605 O O . ALA A 1 333 ? 9.290 8.344 -17.806 1.00 97.12 333 ALA A O 1
ATOM 2606 N N . THR A 1 334 ? 10.056 6.551 -18.915 1.00 98.25 334 THR A N 1
ATOM 2607 C CA . THR A 1 334 ? 10.904 7.292 -19.867 1.00 98.25 334 THR A CA 1
ATOM 2608 C C . THR A 1 334 ? 10.693 6.797 -21.293 1.00 98.25 334 THR A C 1
ATOM 2610 O O . THR A 1 334 ? 10.167 5.699 -21.508 1.00 98.25 334 THR A O 1
ATOM 2613 N N . ASP A 1 335 ? 11.112 7.591 -22.279 1.00 98.56 335 ASP A N 1
ATOM 2614 C CA . ASP A 1 335 ? 11.026 7.197 -23.685 1.00 98.56 335 ASP A CA 1
ATOM 2615 C C . ASP A 1 335 ? 11.830 5.921 -23.969 1.00 98.56 335 ASP A C 1
ATOM 2617 O O . ASP A 1 335 ? 11.361 5.064 -24.709 1.00 98.56 335 ASP A O 1
ATOM 2621 N N . GLU A 1 336 ? 12.992 5.726 -23.346 1.00 98.56 336 GLU A N 1
ATOM 2622 C CA . GLU A 1 336 ? 13.809 4.520 -23.522 1.00 98.56 336 GLU A CA 1
ATOM 2623 C C . GLU A 1 336 ? 13.097 3.265 -23.003 1.00 98.56 336 GLU A C 1
ATOM 2625 O O . GLU A 1 336 ? 13.090 2.233 -23.678 1.00 98.56 336 GLU A O 1
ATOM 2630 N N . ILE A 1 337 ? 12.458 3.359 -21.831 1.00 98.62 337 ILE A N 1
ATOM 2631 C CA . ILE A 1 337 ? 11.652 2.273 -21.256 1.00 98.62 337 ILE A CA 1
ATOM 2632 C C . ILE A 1 337 ? 10.440 1.989 -22.138 1.00 98.62 337 ILE A C 1
ATOM 2634 O O . ILE A 1 337 ? 10.156 0.832 -22.450 1.00 98.62 337 ILE A O 1
ATOM 2638 N N . TYR A 1 338 ? 9.757 3.043 -22.587 1.00 98.75 338 TYR A N 1
ATOM 2639 C CA . TYR A 1 338 ? 8.638 2.936 -23.512 1.00 98.75 338 TYR A CA 1
ATOM 2640 C C . TYR A 1 338 ? 9.049 2.214 -24.803 1.00 98.75 338 TYR A C 1
ATOM 2642 O O . TYR A 1 338 ? 8.382 1.257 -25.192 1.00 98.75 338 TYR A O 1
ATOM 2650 N N . GLN A 1 339 ? 10.149 2.624 -25.446 1.00 98.62 339 GLN A N 1
ATOM 2651 C CA . GLN A 1 339 ? 10.614 2.024 -26.701 1.00 98.62 339 GLN A CA 1
ATOM 2652 C C . GLN A 1 339 ? 11.015 0.558 -26.517 1.00 98.62 339 GLN A C 1
ATOM 2654 O O . GLN A 1 339 ? 10.634 -0.286 -27.326 1.00 98.62 339 GLN A O 1
ATOM 2659 N N . ALA A 1 340 ? 11.733 0.234 -25.438 1.00 98.50 340 ALA A N 1
ATOM 2660 C CA . ALA A 1 340 ? 12.100 -1.146 -25.136 1.00 98.50 340 ALA A CA 1
ATOM 2661 C C . ALA A 1 340 ? 10.871 -2.028 -24.865 1.00 98.50 340 ALA A C 1
ATOM 2663 O O . ALA A 1 340 ? 10.816 -3.160 -25.343 1.00 98.50 340 ALA A O 1
ATOM 2664 N N . PHE A 1 341 ? 9.859 -1.502 -24.166 1.00 98.56 341 PHE A N 1
ATOM 2665 C CA . PHE A 1 341 ? 8.603 -2.212 -23.934 1.00 98.56 341 PHE A CA 1
ATOM 2666 C C . PHE A 1 341 ? 7.846 -2.474 -25.239 1.00 98.56 341 PHE A C 1
ATOM 2668 O O . PHE A 1 341 ? 7.517 -3.620 -25.518 1.00 98.56 341 PHE A O 1
ATOM 2675 N N . VAL A 1 342 ? 7.596 -1.455 -26.071 1.00 98.12 342 VAL A N 1
ATOM 2676 C CA . VAL A 1 342 ? 6.821 -1.637 -27.319 1.00 98.12 342 VAL A CA 1
ATOM 2677 C C . VAL A 1 342 ? 7.562 -2.455 -28.380 1.00 98.12 342 VAL A C 1
ATOM 2679 O O . VAL A 1 342 ? 6.923 -3.053 -29.244 1.00 98.12 342 VAL A O 1
ATOM 2682 N N . ALA A 1 343 ? 8.896 -2.512 -28.319 1.00 98.06 343 ALA A N 1
ATOM 2683 C CA . ALA A 1 343 ? 9.698 -3.386 -29.172 1.00 98.06 343 ALA A CA 1
ATOM 2684 C C . ALA A 1 343 ? 9.590 -4.870 -28.777 1.00 98.06 343 ALA A C 1
ATOM 2686 O O . ALA A 1 343 ? 9.864 -5.740 -29.605 1.00 98.06 343 ALA A O 1
ATOM 2687 N N . HIS A 1 344 ? 9.183 -5.178 -27.541 1.00 98.00 344 HIS A N 1
ATOM 2688 C CA . HIS A 1 344 ? 9.025 -6.553 -27.084 1.00 98.00 344 HIS A CA 1
ATOM 2689 C C . HIS A 1 344 ? 7.803 -7.217 -27.756 1.00 98.00 344 HIS A C 1
ATOM 2691 O O . HIS A 1 344 ? 6.710 -6.638 -27.763 1.00 98.00 344 HIS A O 1
ATOM 2697 N N . PRO A 1 345 ? 7.920 -8.450 -28.289 1.00 96.38 345 PRO A N 1
ATOM 2698 C CA . PRO A 1 345 ? 6.845 -9.093 -29.055 1.00 96.38 345 PRO A CA 1
ATOM 2699 C C . PRO A 1 345 ? 5.570 -9.347 -28.236 1.00 96.38 345 PRO A C 1
ATOM 2701 O O . PRO A 1 345 ? 4.465 -9.270 -28.771 1.00 96.38 345 PRO A O 1
ATOM 2704 N N . GLU A 1 346 ? 5.702 -9.605 -26.931 1.00 95.25 346 GLU A N 1
ATOM 2705 C CA . GLU A 1 346 ? 4.557 -9.875 -26.046 1.00 95.25 346 GLU A CA 1
ATOM 2706 C C . GLU A 1 346 ? 3.915 -8.619 -25.418 1.00 95.25 346 GLU A C 1
ATOM 2708 O O . GLU A 1 346 ? 2.973 -8.744 -24.637 1.00 95.25 346 GLU A O 1
ATOM 2713 N N . HIS A 1 347 ? 4.373 -7.397 -25.730 1.00 95.00 347 HIS A N 1
ATOM 2714 C CA . HIS A 1 347 ? 3.945 -6.189 -25.000 1.00 95.00 347 HIS A CA 1
ATOM 2715 C C . HIS A 1 347 ? 2.423 -5.962 -25.000 1.00 95.00 347 HIS A C 1
ATOM 2717 O O . HIS A 1 347 ? 1.864 -5.494 -24.012 1.00 95.00 347 HIS A O 1
ATOM 2723 N N . LEU A 1 348 ? 1.725 -6.350 -26.074 1.00 95.44 348 LEU A N 1
ATOM 2724 C CA . LEU A 1 348 ? 0.267 -6.221 -26.177 1.00 95.44 348 LEU A CA 1
ATOM 2725 C C . LEU A 1 348 ? -0.503 -7.158 -25.235 1.00 95.44 348 LEU A C 1
ATOM 2727 O O . LEU A 1 348 ? -1.672 -6.891 -24.949 1.00 95.44 348 LEU A O 1
ATOM 2731 N N . GLN A 1 349 ? 0.114 -8.252 -24.778 1.00 93.56 349 GLN A N 1
ATOM 2732 C CA . GLN A 1 349 ? -0.491 -9.200 -23.836 1.00 93.56 349 GLN A CA 1
ATOM 2733 C C . GLN A 1 349 ? -0.205 -8.842 -22.372 1.00 93.56 349 GLN A C 1
ATOM 2735 O O . GLN A 1 349 ? -0.792 -9.435 -21.466 1.00 93.56 349 GLN A O 1
ATOM 2740 N N . ILE A 1 350 ? 0.671 -7.867 -22.131 1.00 95.44 350 ILE A N 1
ATOM 2741 C CA . ILE A 1 350 ? 1.170 -7.526 -20.805 1.00 95.44 350 ILE A CA 1
ATOM 2742 C C . ILE A 1 350 ? 0.588 -6.179 -20.356 1.00 95.44 350 ILE A C 1
ATOM 2744 O O . ILE A 1 350 ? 0.727 -5.177 -21.059 1.00 95.44 350 ILE A O 1
ATOM 2748 N N . PRO A 1 351 ? -0.067 -6.098 -19.182 1.00 97.62 351 PRO A N 1
ATOM 2749 C CA . PRO A 1 351 ? -0.560 -4.825 -18.673 1.00 97.62 351 PRO A CA 1
ATOM 2750 C C . PRO A 1 351 ? 0.583 -3.838 -18.394 1.00 97.62 351 PRO A C 1
ATOM 2752 O O . PRO A 1 351 ? 1.597 -4.189 -17.787 1.00 97.62 351 PRO A O 1
ATOM 2755 N N . SER A 1 352 ? 0.387 -2.575 -18.768 1.00 98.69 352 SER A N 1
ATOM 2756 C CA . SER A 1 352 ? 1.324 -1.482 -18.480 1.00 98.69 352 SER A CA 1
ATOM 2757 C C . SER A 1 352 ? 0.623 -0.208 -17.998 1.00 98.69 352 SER A C 1
ATOM 2759 O O . SER A 1 352 ? -0.573 -0.002 -18.252 1.00 98.69 352 SER A O 1
ATOM 2761 N N . ILE A 1 353 ? 1.388 0.626 -17.291 1.00 98.69 353 ILE A N 1
ATOM 2762 C CA . ILE A 1 353 ? 1.064 2.000 -16.887 1.00 98.69 353 ILE A CA 1
ATOM 2763 C C . ILE A 1 353 ? 2.022 2.928 -17.645 1.00 98.69 353 ILE A C 1
ATOM 2765 O O . ILE A 1 353 ? 3.226 2.698 -17.620 1.00 98.69 353 ILE A O 1
ATOM 2769 N N . CYS A 1 354 ? 1.515 3.970 -18.306 1.00 98.50 354 CYS A N 1
ATOM 2770 C CA . CYS A 1 354 ? 2.347 4.940 -19.026 1.00 98.50 354 CYS A CA 1
ATOM 2771 C C . CYS A 1 354 ? 2.286 6.324 -18.377 1.00 98.50 354 CYS A C 1
ATOM 2773 O O . CYS A 1 354 ? 1.199 6.847 -18.143 1.00 98.50 354 CYS A O 1
ATOM 2775 N N . GLU A 1 355 ? 3.445 6.933 -18.124 1.00 97.75 355 GLU A N 1
ATOM 2776 C CA . GLU A 1 355 ? 3.550 8.210 -17.398 1.00 97.75 355 GLU A CA 1
ATOM 2777 C C . GLU A 1 355 ? 3.702 9.432 -18.313 1.00 97.75 355 GLU A C 1
ATOM 2779 O O . GLU A 1 355 ? 3.538 10.573 -17.881 1.00 97.75 355 GLU A O 1
ATOM 2784 N N . LEU A 1 356 ? 4.013 9.188 -19.587 1.00 96.88 356 LEU A N 1
ATOM 2785 C CA . LEU A 1 356 ? 4.554 10.192 -20.501 1.00 96.88 356 LEU A CA 1
ATOM 2786 C C . LEU A 1 356 ? 3.468 11.027 -21.186 1.00 96.88 35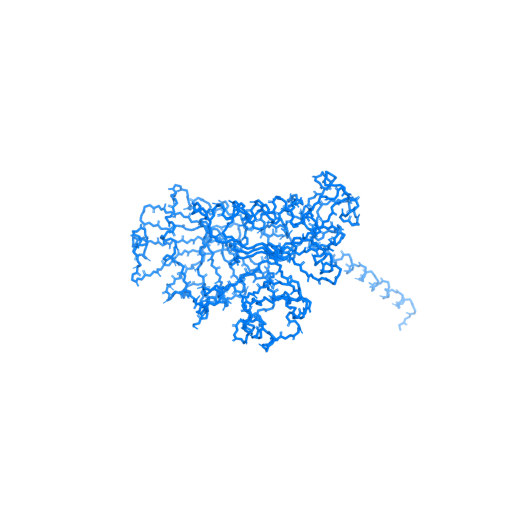6 LEU A C 1
ATOM 2788 O O . LEU A 1 356 ? 3.441 12.251 -21.077 1.00 96.88 356 LEU A O 1
ATOM 2792 N N . SER A 1 357 ? 2.570 10.374 -21.929 1.00 96.06 357 SER A N 1
ATOM 2793 C CA . SER A 1 357 ? 1.531 11.055 -22.708 1.00 96.06 357 SER A CA 1
ATOM 2794 C C . SER A 1 357 ? 0.357 10.138 -23.049 1.00 96.06 357 SER A C 1
ATOM 2796 O O . SER A 1 357 ? 0.481 8.910 -23.055 1.00 96.06 357 SER A O 1
ATOM 2798 N N . ILE A 1 358 ? -0.784 10.731 -23.416 1.00 96.06 358 ILE A N 1
ATOM 2799 C CA . ILE A 1 358 ? -1.957 9.994 -23.919 1.00 96.06 358 ILE A CA 1
ATOM 2800 C C . ILE A 1 358 ? -1.610 9.200 -25.180 1.00 96.06 358 ILE A C 1
ATOM 2802 O O . ILE A 1 358 ? -1.929 8.018 -25.265 1.00 96.06 358 ILE A O 1
ATOM 2806 N N . SER A 1 359 ? -0.917 9.827 -26.137 1.00 96.81 359 SER A N 1
ATOM 2807 C CA . SER A 1 359 ? -0.530 9.172 -27.393 1.00 96.81 359 SER A CA 1
ATOM 2808 C C . SER A 1 359 ? 0.321 7.930 -27.125 1.00 96.81 359 SER A C 1
ATOM 2810 O O . SER A 1 359 ? 0.087 6.882 -27.722 1.00 96.81 359 SER A O 1
ATOM 2812 N N . GLN A 1 360 ? 1.295 8.017 -26.214 1.00 97.94 360 GLN A N 1
ATOM 2813 C CA . GLN A 1 360 ? 2.104 6.857 -25.831 1.00 97.94 360 GLN A CA 1
ATOM 2814 C C . GLN A 1 360 ? 1.275 5.811 -25.082 1.00 97.94 360 GLN A C 1
ATOM 2816 O O . GLN A 1 360 ? 1.353 4.633 -25.418 1.00 97.94 360 GLN A O 1
ATOM 2821 N N . THR A 1 361 ? 0.398 6.230 -24.166 1.00 98.19 361 THR A N 1
ATOM 2822 C CA . THR A 1 361 ? -0.533 5.326 -23.466 1.00 98.19 361 THR A CA 1
ATOM 2823 C C . THR A 1 361 ? -1.370 4.507 -24.456 1.00 98.19 361 THR A C 1
ATOM 2825 O O . THR A 1 361 ? -1.504 3.292 -24.312 1.00 98.19 361 THR A O 1
ATOM 2828 N N . GLN A 1 362 ? -1.916 5.154 -25.488 1.00 96.88 362 GLN A N 1
ATOM 2829 C CA . GLN A 1 362 ? -2.723 4.503 -26.518 1.00 96.88 362 GLN A CA 1
ATOM 2830 C C . GLN A 1 362 ? -1.884 3.558 -27.387 1.00 96.88 362 GLN A C 1
ATOM 2832 O O . GLN A 1 362 ? -2.271 2.404 -27.574 1.00 96.88 362 GLN A O 1
ATOM 2837 N N . LYS A 1 363 ? -0.725 4.019 -27.880 1.00 96.50 363 LYS A N 1
ATOM 2838 C CA . LYS A 1 363 ? 0.160 3.246 -28.771 1.00 96.50 363 LYS A CA 1
ATOM 2839 C C . LYS A 1 363 ? 0.760 2.010 -28.102 1.00 96.50 363 LYS A C 1
ATOM 2841 O O . LYS A 1 363 ? 0.824 0.969 -28.742 1.00 96.50 363 LYS A O 1
ATOM 2846 N N . ALA A 1 364 ? 1.140 2.097 -26.827 1.00 97.19 364 ALA A N 1
ATOM 2847 C CA . ALA A 1 364 ? 1.614 0.948 -26.050 1.00 97.19 364 ALA A CA 1
ATOM 2848 C C . ALA A 1 364 ? 0.479 0.037 -25.550 1.00 97.19 364 ALA A C 1
ATOM 2850 O O . ALA A 1 364 ? 0.737 -0.944 -24.856 1.00 97.19 364 ALA A O 1
ATOM 2851 N N . ASN A 1 365 ? -0.782 0.368 -25.856 1.00 97.31 365 ASN A N 1
ATOM 2852 C CA . ASN A 1 365 ? -1.964 -0.302 -25.321 1.00 97.31 365 ASN A CA 1
ATOM 2853 C C . ASN A 1 365 ? -2.007 -0.349 -23.773 1.00 97.31 365 ASN A C 1
ATOM 2855 O O . ASN A 1 365 ? -2.598 -1.255 -23.179 1.00 97.31 365 ASN A O 1
ATOM 2859 N N . SER A 1 366 ? -1.431 0.653 -23.105 1.00 98.38 366 SER A N 1
ATOM 2860 C CA . SER A 1 366 ? -1.344 0.720 -21.643 1.00 98.38 366 SER A CA 1
ATOM 2861 C C . SER A 1 366 ? -2.718 0.847 -20.990 1.00 98.38 366 SER A C 1
ATOM 2863 O O . SER A 1 366 ? -3.560 1.653 -21.390 1.00 98.38 366 SER A O 1
ATOM 2865 N N . LYS A 1 367 ? -2.964 0.067 -19.936 1.00 97.94 367 LYS A N 1
ATOM 2866 C CA . LYS A 1 367 ? -4.263 0.047 -19.236 1.00 97.94 367 LYS A CA 1
ATOM 2867 C C . LYS A 1 367 ? -4.503 1.297 -18.395 1.00 97.94 367 LYS A C 1
ATOM 2869 O O . LYS A 1 367 ? -5.636 1.546 -17.978 1.00 97.94 367 LYS A O 1
ATOM 2874 N N . VAL A 1 368 ? -3.441 2.046 -18.125 1.00 98.44 368 VAL A N 1
ATOM 2875 C CA . VAL A 1 368 ? -3.445 3.193 -17.229 1.00 98.44 368 VAL A CA 1
ATOM 2876 C C . VAL A 1 368 ? -2.547 4.291 -17.796 1.00 98.44 368 VAL A C 1
ATOM 2878 O O . VAL A 1 368 ? -1.420 4.018 -18.210 1.00 98.44 368 VAL A O 1
ATOM 2881 N N . PHE A 1 369 ? -3.033 5.528 -17.758 1.00 98.44 369 PHE A N 1
ATOM 2882 C CA . PHE A 1 369 ? -2.217 6.737 -17.868 1.00 98.44 369 PHE A CA 1
ATOM 2883 C C . PHE A 1 369 ? -1.892 7.260 -16.465 1.00 98.44 369 PHE A C 1
ATOM 2885 O O . PHE A 1 369 ? -2.788 7.337 -15.624 1.00 98.44 369 PHE A O 1
ATOM 2892 N N . ALA A 1 370 ? -0.638 7.608 -16.195 1.00 98.19 370 ALA A N 1
ATOM 2893 C CA . ALA A 1 370 ? -0.185 8.055 -14.882 1.00 98.19 370 ALA A CA 1
ATOM 2894 C C . ALA A 1 370 ? 0.644 9.348 -14.962 1.00 98.19 370 ALA A C 1
ATOM 2896 O O . ALA A 1 370 ? 1.862 9.303 -14.821 1.00 98.19 370 ALA A O 1
ATOM 2897 N N . PRO A 1 371 ? 0.027 10.515 -15.205 1.00 96.94 371 PRO A N 1
ATOM 2898 C CA . PRO A 1 371 ? 0.745 11.781 -15.233 1.00 96.94 371 PRO A CA 1
ATOM 2899 C C . PRO A 1 371 ? 1.234 12.195 -13.843 1.00 96.94 371 PRO A C 1
ATOM 2901 O O . PRO A 1 371 ? 0.601 11.922 -12.815 1.00 96.94 371 PRO A O 1
ATOM 2904 N N . ARG A 1 372 ? 2.326 12.965 -13.830 1.00 95.81 372 ARG A N 1
ATOM 2905 C CA . ARG A 1 372 ? 2.745 13.689 -12.629 1.00 95.81 372 ARG A CA 1
ATOM 2906 C C . ARG A 1 372 ? 1.711 14.760 -12.256 1.00 95.81 372 ARG A C 1
ATOM 2908 O O . ARG A 1 372 ? 1.233 15.496 -13.122 1.00 95.81 372 ARG A O 1
ATOM 2915 N N . TRP A 1 373 ? 1.420 14.916 -10.968 1.00 94.81 373 TRP A N 1
ATOM 2916 C CA . TRP A 1 373 ? 0.382 15.831 -10.471 1.00 94.81 373 TRP A CA 1
ATOM 2917 C C . TRP A 1 373 ? 0.642 17.308 -10.793 1.00 94.81 373 TRP A C 1
ATOM 2919 O O . TRP A 1 373 ? -0.291 18.103 -10.886 1.00 94.81 373 TRP A O 1
ATOM 2929 N N . THR A 1 374 ? 1.904 17.690 -11.002 1.00 94.50 374 THR A N 1
ATOM 2930 C CA . THR A 1 374 ? 2.301 19.069 -11.326 1.00 94.50 374 THR A CA 1
ATOM 2931 C C . THR A 1 374 ? 1.860 19.525 -12.717 1.00 94.50 374 THR A C 1
ATOM 2933 O O . THR A 1 374 ? 1.985 20.704 -13.034 1.00 94.50 374 THR A O 1
ATOM 2936 N N . LEU A 1 375 ? 1.318 18.624 -13.543 1.00 93.50 375 LEU A N 1
ATOM 2937 C CA . LEU A 1 375 ? 0.642 18.970 -14.799 1.00 93.50 375 LEU A CA 1
ATOM 2938 C C . LEU A 1 375 ? -0.818 19.418 -14.590 1.00 93.50 375 LEU A C 1
ATOM 2940 O O . LEU A 1 375 ? -1.502 19.750 -15.555 1.00 93.50 375 LEU A O 1
ATOM 2944 N N . GLY A 1 376 ? -1.297 19.447 -13.343 1.00 91.50 376 GLY A N 1
ATOM 2945 C CA . GLY A 1 376 ? -2.677 19.775 -12.999 1.00 91.50 376 GLY A CA 1
ATOM 2946 C C . GLY A 1 376 ? -3.609 18.565 -13.072 1.00 91.50 376 GLY A C 1
ATOM 2947 O O . GLY A 1 376 ? -3.177 17.416 -13.151 1.00 91.50 376 GLY A O 1
ATOM 2948 N N . SER A 1 377 ? -4.920 18.816 -13.018 1.00 89.62 377 SER A N 1
ATOM 2949 C CA . SER A 1 377 ? -5.921 17.743 -12.969 1.00 89.62 377 SER A CA 1
ATOM 2950 C C . SER A 1 377 ? -6.079 16.987 -14.290 1.00 89.62 377 SER A C 1
ATOM 2952 O O . SER A 1 377 ? -6.509 15.838 -14.255 1.00 89.62 377 SER A O 1
ATOM 2954 N N . LEU A 1 378 ? -5.721 17.593 -15.432 1.00 93.62 378 LEU A N 1
ATOM 2955 C CA . LEU A 1 378 ? -5.835 16.997 -16.775 1.00 93.62 378 LEU A CA 1
ATOM 2956 C C . LEU A 1 378 ? -7.220 16.374 -17.025 1.00 93.62 378 LEU A C 1
ATOM 2958 O O . LEU A 1 378 ? -7.366 15.247 -17.498 1.00 93.62 378 LEU A O 1
ATOM 2962 N N . GLN A 1 379 ? -8.271 17.086 -16.611 1.00 93.19 379 GLN A N 1
ATOM 2963 C CA . GLN A 1 379 ? -9.605 16.506 -16.502 1.00 93.19 379 GLN A CA 1
ATOM 2964 C C . GLN A 1 379 ? -10.177 16.068 -17.861 1.00 93.19 379 GLN A C 1
ATOM 2966 O O . GLN A 1 379 ? -10.867 15.047 -17.942 1.00 93.19 379 GLN A O 1
ATOM 2971 N N . ASN A 1 380 ? -9.879 16.803 -18.932 1.00 93.38 380 ASN A N 1
ATOM 2972 C CA . ASN A 1 380 ? -10.346 16.468 -20.277 1.00 93.38 380 ASN A CA 1
ATOM 2973 C C . ASN A 1 380 ? -9.639 15.215 -20.805 1.00 93.38 380 ASN A C 1
ATOM 2975 O O . ASN A 1 380 ? -10.282 14.302 -21.318 1.00 93.38 380 ASN A O 1
ATOM 2979 N N . GLU A 1 381 ? -8.330 15.138 -20.603 1.00 93.81 381 GLU A N 1
ATOM 2980 C CA . GLU A 1 381 ? -7.461 14.027 -20.974 1.00 93.81 381 GLU A CA 1
ATOM 2981 C C . GLU A 1 381 ? -7.867 12.739 -20.252 1.00 93.81 381 GLU A C 1
ATOM 2983 O O . GLU A 1 381 ? -8.073 11.696 -20.876 1.00 93.81 381 GLU A O 1
ATOM 2988 N N . VAL A 1 382 ? -8.054 12.832 -18.935 1.00 94.75 382 VAL A N 1
ATOM 2989 C CA . VAL A 1 382 ? -8.505 11.730 -18.081 1.00 94.75 382 VAL A CA 1
ATOM 2990 C C . VAL A 1 382 ? -9.887 11.234 -18.519 1.00 94.75 382 VAL A C 1
ATOM 2992 O O . VAL A 1 382 ? -10.103 10.029 -18.635 1.00 94.75 382 VAL A O 1
ATOM 2995 N N . ASN A 1 383 ? -10.823 12.141 -18.818 1.00 93.94 383 ASN A N 1
ATOM 2996 C CA . ASN A 1 383 ? -12.154 11.760 -19.300 1.00 93.94 383 ASN A CA 1
ATOM 2997 C C . ASN A 1 383 ? -12.118 11.112 -20.691 1.00 93.94 383 ASN A C 1
ATOM 2999 O O . ASN A 1 383 ? -12.858 10.158 -20.926 1.00 93.94 383 ASN A O 1
ATOM 3003 N N . SER A 1 384 ? -11.245 11.585 -21.584 1.00 94.31 384 SER A N 1
ATOM 3004 C CA . SER A 1 384 ? -11.042 10.977 -22.902 1.00 94.31 384 SER A CA 1
ATOM 3005 C C . SER A 1 384 ? -10.581 9.522 -22.766 1.00 94.31 384 SER A C 1
ATOM 3007 O O . SER A 1 384 ? -11.233 8.609 -23.270 1.00 94.31 384 SER A O 1
ATOM 3009 N N . LEU A 1 385 ? -9.545 9.273 -21.961 1.00 94.88 385 LEU A N 1
ATOM 3010 C CA . LEU A 1 385 ? -9.032 7.922 -21.704 1.00 94.88 385 LEU A CA 1
ATOM 3011 C C . LEU A 1 385 ? -10.064 7.002 -21.038 1.00 94.88 385 LEU A C 1
ATOM 3013 O O . LEU A 1 385 ? -10.130 5.810 -21.340 1.00 94.88 385 LEU A O 1
ATOM 3017 N N . HIS A 1 386 ? -10.907 7.542 -20.159 1.00 95.25 386 HIS A N 1
ATOM 3018 C CA . HIS A 1 386 ? -12.006 6.782 -19.567 1.00 95.25 386 HIS A CA 1
ATOM 3019 C C . HIS A 1 386 ? -13.019 6.286 -20.603 1.00 95.25 386 HIS A C 1
ATOM 3021 O O . HIS A 1 386 ? -13.549 5.187 -20.428 1.00 95.25 386 HIS A O 1
ATOM 3027 N N . SER A 1 387 ? -13.281 7.062 -21.662 1.00 94.00 387 SER A N 1
ATOM 3028 C CA . SER A 1 387 ? -14.169 6.644 -22.758 1.00 94.00 387 SER A CA 1
ATOM 3029 C C . SER A 1 387 ? -13.594 5.478 -23.574 1.00 94.00 387 SER A C 1
ATOM 3031 O O . SER A 1 387 ? -14.343 4.708 -24.165 1.00 94.00 387 SER A O 1
ATOM 3033 N N . GLU A 1 388 ? -12.275 5.275 -23.511 1.00 94.75 388 GLU A N 1
ATOM 3034 C CA . GLU A 1 388 ? -11.557 4.137 -24.100 1.00 94.75 388 GLU A CA 1
ATOM 3035 C C . GLU A 1 388 ? -11.393 2.955 -23.129 1.00 94.75 388 GLU A C 1
ATOM 3037 O O . GLU A 1 388 ? -10.599 2.046 -23.378 1.00 94.75 388 GLU A O 1
ATOM 3042 N N . ASN A 1 389 ? -12.098 2.965 -21.993 1.00 94.06 389 ASN A N 1
ATOM 3043 C CA . ASN A 1 389 ? -11.963 1.959 -20.937 1.00 94.06 389 ASN A CA 1
ATOM 3044 C C . ASN A 1 389 ? -10.531 1.848 -20.361 1.00 94.06 389 ASN A C 1
ATOM 3046 O O . ASN A 1 389 ? -10.109 0.792 -19.884 1.00 94.06 389 ASN A O 1
ATOM 3050 N N . ARG A 1 390 ? -9.764 2.946 -20.393 1.00 96.06 390 ARG A N 1
ATOM 3051 C CA . ARG A 1 390 ? -8.475 3.070 -19.697 1.00 96.06 390 ARG A CA 1
ATOM 3052 C C . ARG A 1 390 ? -8.689 3.744 -18.344 1.00 96.06 390 ARG A C 1
ATOM 3054 O O . ARG A 1 390 ? -9.679 4.443 -18.134 1.00 96.06 390 ARG A O 1
ATOM 3061 N N . ARG A 1 391 ? -7.772 3.518 -17.405 1.00 97.12 391 ARG A N 1
ATOM 3062 C CA . ARG A 1 391 ? -7.762 4.184 -16.090 1.00 97.12 391 ARG A CA 1
ATOM 3063 C C . ARG A 1 391 ? -6.766 5.334 -16.074 1.00 97.12 391 ARG A C 1
ATOM 3065 O O . ARG A 1 391 ? -5.850 5.380 -16.894 1.00 97.12 391 ARG A O 1
ATOM 3072 N N . ALA A 1 392 ? -6.915 6.219 -15.099 1.00 97.38 392 ALA A N 1
ATOM 3073 C CA . ALA A 1 392 ? -5.934 7.261 -14.827 1.00 97.38 392 ALA A CA 1
ATOM 3074 C C . ALA A 1 392 ? -5.484 7.221 -13.365 1.00 97.38 392 ALA A C 1
ATOM 3076 O O . ALA A 1 392 ? -6.328 7.291 -12.471 1.00 97.38 392 ALA A O 1
ATOM 3077 N N . PHE A 1 393 ? -4.179 7.149 -13.113 1.00 98.12 393 PHE A N 1
ATOM 3078 C CA . PHE A 1 393 ? -3.578 7.338 -11.786 1.00 98.12 393 PHE A CA 1
ATOM 3079 C C . PHE A 1 393 ? -2.804 8.661 -11.752 1.00 98.12 393 PHE A C 1
ATOM 3081 O O . PHE A 1 393 ? -2.489 9.204 -12.799 1.00 98.12 393 PHE A O 1
ATOM 3088 N N . VAL A 1 394 ? -2.511 9.212 -10.578 1.00 97.69 394 VAL A N 1
ATOM 3089 C CA . VAL A 1 394 ? -1.704 10.441 -10.456 1.00 97.69 394 VAL A CA 1
ATOM 3090 C C . VAL A 1 394 ? -0.586 10.255 -9.436 1.00 97.69 394 VAL A C 1
ATOM 3092 O O . VAL A 1 394 ? -0.802 9.605 -8.410 1.00 97.69 394 VAL A O 1
ATOM 3095 N N . TRP A 1 395 ? 0.599 10.814 -9.705 1.00 97.12 395 TRP A N 1
ATOM 3096 C CA . TRP A 1 395 ? 1.783 10.637 -8.854 1.00 97.12 395 TRP A CA 1
ATOM 3097 C C . TRP A 1 395 ? 2.717 11.860 -8.785 1.00 97.12 395 TRP A C 1
ATOM 3099 O O . TRP A 1 395 ? 2.602 12.784 -9.579 1.00 97.12 395 TRP A O 1
ATOM 3109 N N . THR A 1 396 ? 3.670 11.935 -7.852 1.00 95.81 396 THR A N 1
ATOM 3110 C CA . THR A 1 396 ? 3.549 11.437 -6.471 1.00 95.81 396 THR A CA 1
ATOM 3111 C C . THR A 1 396 ? 2.855 12.527 -5.662 1.00 95.81 396 THR A C 1
ATOM 3113 O O . THR A 1 396 ? 3.374 13.639 -5.544 1.00 95.81 396 THR A O 1
ATOM 3116 N N . LEU A 1 397 ? 1.664 12.239 -5.140 1.00 94.75 397 LEU A N 1
ATOM 3117 C CA . LEU A 1 397 ? 0.821 13.231 -4.477 1.00 94.75 397 LEU A CA 1
ATOM 3118 C C . LEU A 1 397 ? 0.954 13.110 -2.956 1.00 94.75 397 LEU A C 1
ATOM 3120 O O . LEU A 1 397 ? 0.323 12.259 -2.333 1.00 94.75 397 LEU A O 1
ATOM 3124 N N . ASP A 1 398 ? 1.787 13.958 -2.359 1.00 94.88 398 ASP A N 1
ATOM 3125 C CA . ASP A 1 398 ? 2.158 13.843 -0.940 1.00 94.88 398 ASP A CA 1
ATOM 3126 C C . ASP A 1 398 ? 1.546 14.915 -0.035 1.00 94.88 398 ASP A C 1
ATOM 3128 O O . ASP A 1 398 ? 1.397 14.700 1.168 1.00 94.88 398 ASP A O 1
ATOM 3132 N N . GLN A 1 399 ? 1.216 16.084 -0.584 1.00 92.69 399 GLN A N 1
ATOM 3133 C CA . GLN A 1 399 ? 0.706 17.196 0.217 1.00 92.69 399 GLN A CA 1
ATOM 3134 C C . GLN A 1 399 ? -0.788 16.993 0.511 1.00 92.69 399 GLN A C 1
ATOM 3136 O O . GLN A 1 399 ? -1.557 16.815 -0.441 1.00 92.69 399 GLN A O 1
ATOM 3141 N N . PRO A 1 400 ? -1.224 17.030 1.787 1.00 91.62 400 PRO A N 1
ATOM 3142 C CA . PRO A 1 400 ? -2.619 16.801 2.162 1.00 91.62 400 PRO A CA 1
ATOM 3143 C C . PRO A 1 400 ? -3.623 17.686 1.416 1.00 91.62 400 PRO A C 1
ATOM 3145 O O . PRO A 1 400 ? -4.682 17.205 1.018 1.00 91.62 400 PRO A O 1
ATOM 3148 N N . GLU A 1 401 ? -3.284 18.952 1.177 1.00 92.69 401 GLU A N 1
ATOM 3149 C CA . GLU A 1 401 ? -4.141 19.917 0.488 1.00 92.69 401 GLU A CA 1
ATOM 3150 C C . GLU A 1 401 ? -4.397 19.483 -0.960 1.00 92.69 401 GLU A C 1
ATOM 3152 O O . GLU A 1 401 ? -5.546 19.433 -1.400 1.00 92.69 401 GLU A O 1
ATOM 3157 N N . PHE A 1 402 ? -3.344 19.078 -1.679 1.00 94.81 402 PHE A N 1
ATOM 3158 C CA . PHE A 1 402 ? -3.477 18.577 -3.047 1.00 94.81 402 PHE A CA 1
ATOM 3159 C C . PHE A 1 402 ? -4.122 17.188 -3.092 1.00 94.81 402 PHE A C 1
ATOM 3161 O O . PHE A 1 402 ? -4.889 16.916 -4.010 1.00 94.81 402 PHE A O 1
ATOM 3168 N N . ILE A 1 403 ? -3.901 16.324 -2.093 1.00 95.44 403 ILE A N 1
ATOM 3169 C CA . ILE A 1 403 ? -4.629 15.049 -1.972 1.00 95.44 403 ILE A CA 1
ATOM 3170 C C . ILE A 1 403 ? -6.137 15.304 -1.904 1.00 95.44 403 ILE A C 1
ATOM 3172 O O . ILE A 1 403 ? -6.895 14.702 -2.665 1.00 95.44 403 ILE A O 1
ATOM 3176 N N . VAL A 1 404 ? -6.581 16.211 -1.030 1.00 94.44 404 VAL A N 1
ATOM 3177 C CA . VAL A 1 404 ? -8.001 16.573 -0.907 1.00 94.44 404 VAL A CA 1
ATOM 3178 C C . VAL A 1 404 ? -8.521 17.181 -2.206 1.00 94.44 404 VAL A C 1
ATOM 3180 O O . VAL A 1 404 ? -9.588 16.783 -2.675 1.00 94.44 404 VAL A O 1
ATOM 3183 N N . GLN A 1 405 ? -7.758 18.092 -2.814 1.00 94.69 405 GLN A N 1
ATOM 3184 C CA . GLN A 1 405 ? -8.130 18.708 -4.082 1.00 94.69 405 GLN A CA 1
ATOM 3185 C C . GLN A 1 405 ? -8.349 17.655 -5.179 1.00 94.69 405 GLN A C 1
ATOM 3187 O O . GLN A 1 405 ? -9.427 17.593 -5.762 1.00 94.69 405 GLN A O 1
ATOM 3192 N N . PHE A 1 406 ? -7.377 16.772 -5.427 1.00 95.69 406 PHE A N 1
ATOM 3193 C CA . PHE A 1 406 ? -7.476 15.752 -6.479 1.00 95.69 406 PHE A CA 1
ATOM 3194 C C . PHE A 1 406 ? -8.551 14.700 -6.191 1.00 95.69 406 PHE A C 1
ATOM 3196 O O . PHE A 1 406 ? -9.152 14.183 -7.130 1.00 95.69 406 PHE A O 1
ATOM 3203 N N . LEU A 1 407 ? -8.830 14.393 -4.920 1.00 94.62 407 LEU A N 1
ATOM 3204 C CA . LEU A 1 407 ? -9.943 13.517 -4.551 1.00 94.62 407 LEU A CA 1
ATOM 3205 C C . LEU A 1 407 ? -11.311 14.148 -4.843 1.00 94.62 407 LEU A C 1
ATOM 3207 O O . LEU A 1 407 ? -12.252 13.413 -5.142 1.00 94.62 407 LEU A O 1
ATOM 3211 N N . ASN A 1 408 ? -11.446 15.468 -4.722 1.00 90.56 408 ASN A N 1
ATOM 3212 C CA . ASN A 1 408 ? -12.723 16.161 -4.904 1.00 90.56 408 ASN A CA 1
ATOM 3213 C C . ASN A 1 408 ? -12.953 16.611 -6.351 1.00 90.56 408 ASN A C 1
ATOM 3215 O O . ASN A 1 408 ? -14.068 16.511 -6.855 1.00 90.56 408 ASN A O 1
ATOM 3219 N N . GLU A 1 409 ? -11.908 17.108 -7.008 1.00 85.00 409 GLU A N 1
ATOM 3220 C CA . GLU A 1 409 ? -11.985 17.757 -8.321 1.00 85.00 409 GLU A CA 1
ATOM 3221 C C . GLU A 1 409 ? -11.517 16.845 -9.460 1.00 85.00 409 GLU A C 1
ATOM 3223 O O . GLU A 1 409 ? -11.898 17.051 -10.610 1.00 85.00 409 GLU A O 1
ATOM 3228 N N . GLY A 1 410 ? -10.681 15.847 -9.163 1.00 79.69 410 GLY A N 1
ATOM 3229 C CA . GLY A 1 410 ? -10.110 14.953 -10.161 1.00 79.69 410 GLY A CA 1
ATOM 3230 C C . GLY A 1 410 ? -10.956 13.703 -10.395 1.00 79.69 410 GLY A C 1
ATOM 3231 O O . GLY A 1 410 ? -11.440 13.061 -9.463 1.00 79.69 410 GLY A O 1
ATOM 3232 N N . ASN A 1 411 ? -11.056 13.266 -11.652 1.00 91.00 411 ASN A N 1
ATOM 3233 C CA . ASN A 1 411 ? -11.652 11.967 -11.983 1.00 91.00 411 ASN A CA 1
ATOM 3234 C C . ASN A 1 411 ? -10.673 10.790 -11.944 1.00 91.00 411 ASN A C 1
ATOM 3236 O O . ASN A 1 411 ? -11.055 9.708 -12.391 1.00 91.00 411 ASN A O 1
ATOM 3240 N N . TYR A 1 412 ? -9.472 10.957 -11.394 1.00 95.88 412 TYR A N 1
ATOM 3241 C CA . TYR A 1 412 ? -8.493 9.879 -11.269 1.00 95.88 412 TYR A CA 1
ATOM 3242 C C . TYR A 1 412 ? -9.065 8.652 -10.551 1.00 95.88 412 TYR A C 1
ATOM 3244 O O . TYR A 1 412 ? -9.883 8.744 -9.632 1.00 95.88 412 TYR A O 1
ATOM 3252 N N . ASP A 1 413 ? -8.631 7.482 -11.000 1.00 97.19 413 ASP A N 1
ATOM 3253 C CA . ASP A 1 413 ? -8.970 6.183 -10.433 1.00 97.19 413 ASP A CA 1
ATOM 3254 C C . ASP A 1 413 ? -8.023 5.774 -9.308 1.00 97.19 413 ASP A C 1
ATOM 3256 O O . ASP A 1 413 ? -8.386 4.925 -8.500 1.00 97.19 413 ASP A O 1
ATOM 3260 N N . GLY A 1 414 ? -6.856 6.403 -9.196 1.00 97.69 414 GLY A N 1
ATOM 3261 C CA . GLY A 1 414 ? -5.922 6.125 -8.117 1.00 97.69 414 GLY A CA 1
ATOM 3262 C C . GLY A 1 414 ? -4.901 7.226 -7.885 1.00 97.69 414 GLY A C 1
ATOM 3263 O O . GLY A 1 414 ? -4.663 8.069 -8.748 1.00 97.69 414 GLY A O 1
ATOM 3264 N N . ILE A 1 415 ? -4.306 7.200 -6.698 1.00 98.56 415 ILE A N 1
ATOM 3265 C CA . ILE A 1 415 ? -3.254 8.117 -6.259 1.00 98.56 415 ILE A CA 1
ATOM 3266 C C . ILE A 1 415 ? -2.057 7.284 -5.804 1.00 98.56 415 ILE A C 1
ATOM 3268 O O . ILE A 1 415 ? -2.207 6.403 -4.956 1.00 98.56 415 ILE A O 1
ATOM 3272 N N . LEU A 1 416 ? -0.882 7.604 -6.341 1.00 98.75 416 LEU A N 1
ATOM 3273 C CA . LEU A 1 416 ? 0.412 7.151 -5.842 1.00 98.75 416 LEU A CA 1
ATOM 3274 C C . LEU A 1 416 ? 0.974 8.193 -4.868 1.00 98.75 416 LEU A C 1
ATOM 3276 O O . LEU A 1 416 ? 1.053 9.380 -5.193 1.00 98.75 416 LEU A O 1
ATOM 3280 N N . THR A 1 417 ? 1.352 7.758 -3.667 1.00 98.19 417 THR A N 1
ATOM 3281 C CA . THR A 1 417 ? 1.758 8.657 -2.576 1.00 98.19 417 THR A CA 1
ATOM 3282 C C . THR A 1 417 ? 2.744 7.997 -1.611 1.00 98.19 417 THR A C 1
ATOM 3284 O O . THR A 1 417 ? 2.713 6.779 -1.416 1.00 98.19 417 THR A O 1
ATOM 3287 N N . ASN A 1 418 ? 3.578 8.805 -0.954 1.00 97.44 418 ASN A N 1
ATOM 3288 C CA . ASN A 1 418 ? 4.352 8.407 0.226 1.00 97.44 418 ASN A CA 1
ATOM 3289 C C . ASN A 1 418 ? 3.514 8.406 1.517 1.00 97.44 418 ASN A C 1
ATOM 3291 O O . ASN A 1 418 ? 3.967 7.906 2.544 1.00 97.44 418 ASN A O 1
ATOM 3295 N N . TYR A 1 419 ? 2.296 8.960 1.484 1.00 96.38 419 TYR A N 1
ATOM 3296 C CA . TYR A 1 419 ? 1.404 9.079 2.640 1.00 96.38 419 TYR A CA 1
ATOM 3297 C C . TYR A 1 419 ? 0.038 8.416 2.392 1.00 96.38 419 TYR A C 1
ATOM 3299 O O . TYR A 1 419 ? -1.004 9.078 2.467 1.00 96.38 419 TYR A O 1
ATOM 3307 N N . PRO A 1 420 ? -0.005 7.091 2.139 1.00 97.50 420 PRO A N 1
ATOM 3308 C CA . PRO A 1 420 ? -1.258 6.370 1.890 1.00 97.50 420 PRO A CA 1
ATOM 3309 C C . PRO A 1 420 ? -2.283 6.522 3.024 1.00 97.50 420 PRO A C 1
ATOM 3311 O O . PRO A 1 420 ? -3.484 6.531 2.760 1.00 97.50 420 PRO A O 1
ATOM 3314 N N . THR A 1 421 ? -1.837 6.748 4.263 1.00 96.88 421 THR A N 1
ATOM 3315 C CA . THR A 1 421 ? -2.710 6.994 5.424 1.00 96.88 421 THR A CA 1
ATOM 3316 C C . THR A 1 421 ? -3.534 8.275 5.281 1.00 96.88 421 THR A C 1
ATOM 3318 O O . THR A 1 421 ? -4.705 8.306 5.665 1.00 96.88 421 THR A O 1
ATOM 3321 N N . VAL A 1 422 ? -2.951 9.322 4.687 1.00 96.62 422 VAL A N 1
ATOM 3322 C CA . VAL A 1 422 ? -3.616 10.607 4.426 1.00 96.62 422 VAL A CA 1
ATOM 3323 C C . VAL A 1 422 ? -4.656 10.444 3.326 1.00 96.62 422 VAL A C 1
ATOM 3325 O O . VAL A 1 422 ? -5.779 10.933 3.467 1.00 96.62 422 VAL A O 1
ATOM 3328 N N . VAL A 1 423 ? -4.321 9.714 2.257 1.00 97.88 423 VAL A N 1
ATOM 3329 C CA . VAL A 1 423 ? -5.281 9.392 1.192 1.00 97.88 423 VAL A CA 1
ATOM 3330 C C . VAL A 1 423 ? -6.413 8.531 1.745 1.00 97.88 423 VAL A C 1
ATOM 3332 O O . VAL A 1 423 ? -7.568 8.823 1.467 1.00 97.88 423 VAL A O 1
ATOM 3335 N N . ALA A 1 424 ? -6.120 7.523 2.572 1.00 98.00 424 ALA A N 1
ATOM 3336 C CA . ALA A 1 424 ? -7.134 6.660 3.170 1.00 98.00 424 ALA A CA 1
ATOM 3337 C C . ALA A 1 424 ? -8.134 7.460 4.014 1.00 98.00 424 ALA A C 1
ATOM 3339 O O . ALA A 1 424 ? -9.340 7.342 3.792 1.00 98.00 424 ALA A O 1
ATOM 3340 N N . TYR A 1 425 ? -7.659 8.322 4.922 1.00 98.06 425 TYR A N 1
ATOM 3341 C CA . TYR A 1 425 ? -8.548 9.189 5.698 1.00 98.06 425 TYR A CA 1
ATOM 3342 C C . TYR A 1 425 ? -9.437 10.045 4.779 1.00 98.06 425 TYR A C 1
ATOM 3344 O O . TYR A 1 425 ? -10.665 9.966 4.852 1.00 98.06 425 TYR A O 1
ATOM 3352 N N . ASN A 1 426 ? -8.822 10.812 3.872 1.00 97.56 426 ASN A N 1
ATOM 3353 C CA . ASN A 1 426 ? -9.538 11.779 3.037 1.00 97.56 426 ASN A CA 1
ATOM 3354 C C . ASN A 1 426 ? -10.439 11.123 1.982 1.00 97.56 426 ASN A C 1
ATOM 3356 O O . ASN A 1 426 ? -11.466 11.688 1.625 1.00 97.56 426 ASN A O 1
ATOM 3360 N N . TYR A 1 427 ? -10.107 9.925 1.502 1.00 97.56 427 TYR A N 1
ATOM 3361 C CA . TYR A 1 427 ? -10.939 9.178 0.564 1.00 97.56 427 TYR A CA 1
ATOM 3362 C C . TYR A 1 427 ? -12.204 8.651 1.249 1.00 97.56 427 TYR A C 1
ATOM 3364 O O . TYR A 1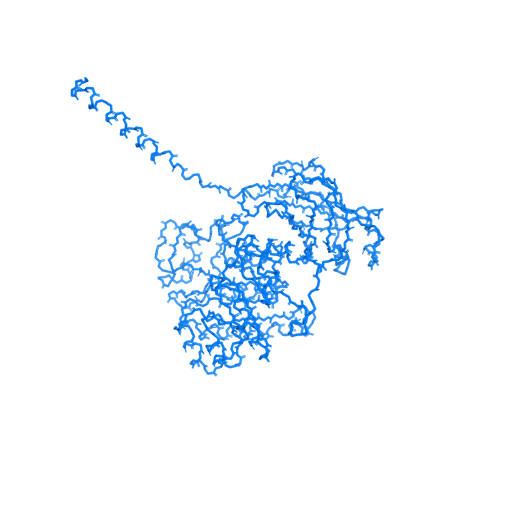 427 ? -13.308 8.860 0.738 1.00 97.56 427 TYR A O 1
ATOM 3372 N N . TYR A 1 428 ? -12.049 7.979 2.397 1.00 97.69 428 TYR A N 1
ATOM 3373 C CA . TYR A 1 428 ? -13.143 7.265 3.057 1.00 97.69 428 TYR A CA 1
ATOM 3374 C C . TYR A 1 428 ? -14.076 8.172 3.876 1.00 97.69 428 TYR A C 1
ATOM 3376 O O . TYR A 1 428 ? -15.227 7.793 4.110 1.00 97.69 428 TYR A O 1
ATOM 3384 N N . ILE A 1 429 ? -13.622 9.364 4.286 1.00 97.19 429 ILE A N 1
ATOM 3385 C CA . ILE A 1 429 ? -14.450 10.353 5.000 1.00 97.19 429 ILE A CA 1
ATOM 3386 C C . ILE A 1 429 ? -15.423 11.113 4.085 1.00 97.19 429 ILE A C 1
ATOM 3388 O O . ILE A 1 429 ? -16.304 11.821 4.579 1.00 97.19 429 ILE A O 1
ATOM 3392 N N . ARG A 1 430 ? -15.320 10.960 2.760 1.00 94.44 430 ARG A N 1
ATOM 3393 C CA . ARG A 1 430 ? -16.265 11.568 1.809 1.00 94.44 430 ARG A CA 1
ATOM 3394 C C . ARG A 1 430 ? -17.676 11.000 1.971 1.00 94.44 430 ARG A C 1
ATOM 3396 O O . ARG A 1 430 ? -17.893 10.034 2.712 1.00 94.44 430 ARG A O 1
ATOM 3403 N N . ARG A 1 431 ? -18.643 11.662 1.345 1.00 86.38 431 ARG A N 1
ATOM 3404 C CA . ARG A 1 431 ? -20.062 11.306 1.383 1.00 86.38 431 ARG A CA 1
ATOM 3405 C C . ARG A 1 431 ? -20.572 11.027 -0.013 1.00 86.38 431 ARG A C 1
ATOM 3407 O O . ARG A 1 431 ? -20.113 11.734 -0.935 1.00 86.38 431 ARG A O 1
#